Protein AF-A0A8T2VTR7-F1 (afdb_monomer_lite)

Sequence (734 aa):
MATMGLGAGTMLPSSNFMAWLQYLKPTAIRYFVTSINKWEAFITGRTKSAWGSSFFGKTVVTEQASWDTAVQELRQASSSPGQPDIFDWIQTDQTVRWSQFVRTLTRDNPDEQAAQRPQSMICSGNPTQNLPNLQAAGFSILGIWHVTCKNLPLKSLDRNSPEYWKERWELYRWFYLGGRFFAQNNIKDIELYNEPDNDPCLSGKAWLDDMRVRSLALQHAYRDYSLWSSGKSKIAPNLICPPMSAPKFDIGIGGTAYGKLAVLDIHTQFPELATISTYWNSKVFSYHQYNSPGYGMRSAWDKIVPSVKAADNGQTLPVYISEHNTYAASTAETAVGKDVMDSASTAALLGGQVISMVGRAVYTSVHKFSQTFSTSASGVHKNGLVWADLGKYPKAPGLCDVGGSTKSAEAYRLLLKRTPGRKKLAAYTSVPLFRKISNFSTFTTSDSLGYYVYFANAGAGSETMTLAMSKLKNVAARSPVVITAVTSTLQGEVYSIPTISSAKTLKFTVPGNSLLMATVPIGAVATALVPASGDAYVSAGSKSRSAVNEGGTSPTLFVQTSSSNDQSLTRAAFFKFNLPAQISRSKILSAVLRITQESTTVSGGPQILTVLGTNDDTWSETTLNWSDAPGLLPSNTPVTSVSQNFIDYTSAKLVGMMTAGANTKTKTMSLDVGDYLREGGVPSFLLTRMFRFDARGSGAAALQGDVLGGAVALVSREGRSASGRPVLRIIYKK

Radius of gyration: 27.72 Å; chains: 1; bounding box: 72×63×77 Å

Structure (mmCIF, N/CA/C/O backbone):
data_AF-A0A8T2VTR7-F1
#
_entry.id   AF-A0A8T2VTR7-F1
#
loop_
_atom_site.group_PDB
_atom_site.id
_atom_site.type_symbol
_atom_site.label_atom_id
_atom_site.label_alt_id
_atom_site.label_comp_id
_atom_site.label_asym_id
_atom_site.label_entity_id
_atom_site.label_seq_id
_atom_site.pdbx_PDB_ins_code
_atom_site.Cartn_x
_atom_site.Cartn_y
_atom_site.Cartn_z
_atom_site.occupancy
_atom_site.B_iso_or_equiv
_atom_site.auth_seq_id
_atom_site.auth_comp_id
_atom_site.auth_asym_id
_atom_site.auth_atom_id
_atom_site.pdbx_PDB_model_num
ATOM 1 N N . MET A 1 1 ? -8.236 1.481 -14.209 1.00 46.19 1 MET A N 1
ATOM 2 C CA . MET A 1 1 ? -7.994 2.232 -12.954 1.00 46.19 1 MET A CA 1
ATOM 3 C C . MET A 1 1 ? -6.506 2.162 -12.680 1.00 46.19 1 MET A C 1
ATOM 5 O O . MET A 1 1 ? -5.927 1.167 -13.089 1.00 46.19 1 MET A O 1
ATOM 9 N N . ALA A 1 2 ? -5.915 3.182 -12.053 1.00 52.84 2 ALA A N 1
ATOM 10 C CA . ALA A 1 2 ? -4.493 3.176 -11.735 1.00 52.84 2 ALA A CA 1
ATOM 11 C C . ALA A 1 2 ? -4.154 1.974 -10.844 1.00 52.84 2 ALA A C 1
ATOM 13 O O . ALA A 1 2 ? -4.725 1.845 -9.760 1.00 52.84 2 ALA A O 1
ATOM 14 N N . THR A 1 3 ? -3.246 1.114 -11.285 1.00 68.25 3 THR A N 1
ATOM 15 C CA . THR A 1 3 ? -2.583 0.161 -10.401 1.00 68.25 3 THR A CA 1
ATOM 16 C C . THR A 1 3 ? -1.746 0.960 -9.403 1.00 68.25 3 THR A C 1
ATOM 18 O O . THR A 1 3 ? -0.881 1.736 -9.803 1.00 68.25 3 THR A O 1
ATOM 21 N N . MET A 1 4 ? -2.037 0.810 -8.113 1.00 69.00 4 MET A N 1
ATOM 22 C CA . MET A 1 4 ? -1.322 1.473 -7.025 1.00 69.00 4 MET A CA 1
ATOM 23 C C . MET A 1 4 ? -0.194 0.556 -6.554 1.00 69.00 4 MET A C 1
ATOM 25 O O . MET A 1 4 ? -0.443 -0.492 -5.951 1.00 69.00 4 MET A O 1
ATOM 29 N N . GLY A 1 5 ? 1.032 0.928 -6.908 1.00 69.06 5 GLY A N 1
ATOM 30 C CA . GLY A 1 5 ? 2.242 0.184 -6.597 1.00 69.06 5 GLY A CA 1
ATOM 31 C C . GLY A 1 5 ? 2.936 0.647 -5.316 1.00 69.06 5 GLY A C 1
ATOM 32 O O . GLY A 1 5 ? 2.753 1.787 -4.876 1.00 69.06 5 GLY A O 1
ATOM 33 N N . LEU A 1 6 ? 3.767 -0.231 -4.756 1.00 67.44 6 LEU A N 1
ATOM 34 C CA . LEU A 1 6 ? 4.766 0.096 -3.738 1.00 67.44 6 LEU A CA 1
ATOM 35 C C . LEU A 1 6 ? 6.160 -0.322 -4.206 1.00 67.44 6 LEU A C 1
ATOM 37 O O . LEU A 1 6 ? 6.357 -1.451 -4.654 1.00 67.44 6 LEU A O 1
ATOM 41 N N . GLY A 1 7 ? 7.139 0.575 -4.075 1.00 60.06 7 GLY A N 1
ATOM 42 C CA . GLY A 1 7 ? 8.549 0.254 -4.304 1.00 60.06 7 GLY A CA 1
ATOM 43 C C . GLY A 1 7 ? 9.141 -0.488 -3.108 1.00 60.06 7 GLY A C 1
ATOM 44 O O . GLY A 1 7 ? 9.452 0.147 -2.101 1.00 60.06 7 GLY A O 1
ATOM 45 N N . ALA A 1 8 ? 9.303 -1.808 -3.220 1.00 55.69 8 ALA A N 1
ATOM 46 C CA . ALA A 1 8 ? 9.752 -2.684 -2.129 1.00 55.69 8 ALA A CA 1
ATOM 47 C C . ALA A 1 8 ? 11.233 -3.106 -2.214 1.00 55.69 8 ALA A C 1
ATOM 49 O O . ALA A 1 8 ? 11.719 -3.812 -1.334 1.00 55.69 8 ALA A O 1
ATOM 50 N N . GLY A 1 9 ? 11.973 -2.696 -3.251 1.00 58.72 9 GLY A N 1
ATOM 51 C CA . GLY A 1 9 ? 13.346 -3.177 -3.455 1.00 58.72 9 GLY A CA 1
ATOM 52 C C . GLY A 1 9 ? 13.418 -4.711 -3.523 1.00 58.72 9 GLY A C 1
ATOM 53 O O . GLY A 1 9 ? 12.455 -5.359 -3.929 1.00 58.72 9 GLY A O 1
ATOM 54 N N . THR A 1 10 ? 14.550 -5.283 -3.107 1.00 50.22 10 THR A N 1
ATOM 55 C CA . THR A 1 10 ? 14.794 -6.736 -3.040 1.00 50.22 10 THR A CA 1
ATOM 56 C C . THR A 1 10 ? 14.329 -7.375 -1.719 1.00 50.22 10 THR A C 1
ATOM 58 O O . THR A 1 10 ? 14.842 -8.430 -1.375 1.00 50.22 10 THR A O 1
ATOM 61 N N . MET A 1 11 ? 13.426 -6.763 -0.939 1.00 54.28 11 MET A N 1
ATOM 62 C CA . MET A 1 11 ? 13.149 -7.197 0.445 1.00 54.28 11 MET A CA 1
ATOM 63 C C . MET A 1 11 ? 12.708 -8.673 0.572 1.00 54.28 11 MET A C 1
ATOM 65 O O . MET A 1 11 ? 11.848 -9.142 -0.178 1.00 54.28 11 MET A O 1
ATOM 69 N N . LEU A 1 12 ? 13.308 -9.400 1.528 1.00 57.34 12 LEU A N 1
ATOM 70 C CA . LEU A 1 12 ? 12.866 -10.719 1.990 1.00 57.34 12 LEU A CA 1
ATOM 71 C C . LEU A 1 12 ? 11.453 -10.593 2.580 1.00 57.34 12 LEU A C 1
ATOM 73 O O . LEU A 1 12 ? 11.267 -9.832 3.531 1.00 57.34 12 LEU A O 1
ATOM 77 N N . PRO A 1 13 ? 10.458 -11.340 2.084 1.00 54.88 13 PRO A N 1
ATOM 78 C CA . PRO A 1 13 ? 9.198 -11.525 2.761 1.00 54.88 13 PRO A CA 1
ATOM 79 C C . PRO A 1 13 ? 9.463 -12.406 3.982 1.00 54.88 13 PRO A C 1
ATOM 81 O O . PRO A 1 13 ? 9.221 -13.611 3.956 1.00 54.88 13 PRO A O 1
ATOM 84 N N . SER A 1 14 ? 9.956 -11.815 5.074 1.00 62.38 14 SER A N 1
ATOM 85 C CA . SER A 1 14 ? 9.641 -12.390 6.377 1.00 62.38 14 SER A CA 1
ATOM 86 C C . SER A 1 14 ? 8.111 -12.426 6.510 1.00 62.38 14 SER A C 1
ATOM 88 O O . SER A 1 14 ? 7.390 -11.660 5.854 1.00 62.38 14 SER A O 1
ATOM 90 N N . SER A 1 15 ? 7.588 -13.333 7.335 1.00 58.69 15 SER A N 1
ATOM 91 C CA . SER A 1 15 ? 6.144 -13.421 7.601 1.00 58.69 15 SER A CA 1
ATOM 92 C C . SER A 1 15 ? 5.554 -12.058 8.000 1.00 58.69 15 SER A C 1
ATOM 94 O O . SER A 1 15 ? 4.452 -11.709 7.576 1.00 58.69 15 SER A O 1
ATOM 96 N N . ASN A 1 16 ? 6.334 -11.245 8.718 1.00 82.25 16 ASN A N 1
ATOM 97 C CA . ASN A 1 16 ? 5.984 -9.883 9.097 1.00 82.25 16 ASN A CA 1
ATOM 98 C C . ASN A 1 16 ? 5.872 -8.936 7.880 1.00 82.25 16 ASN A C 1
ATOM 100 O O . ASN A 1 16 ? 4.855 -8.266 7.711 1.00 82.25 16 ASN A O 1
ATOM 104 N N . PHE A 1 17 ? 6.852 -8.913 6.969 1.00 80.62 17 PHE A N 1
ATOM 105 C CA . PHE A 1 17 ? 6.807 -8.045 5.780 1.00 80.62 17 PHE A CA 1
ATOM 106 C C . PHE A 1 17 ? 5.543 -8.269 4.930 1.00 80.62 17 PHE A C 1
ATOM 108 O O . PHE A 1 17 ? 4.875 -7.314 4.520 1.00 80.62 17 PHE A O 1
ATOM 115 N N . MET A 1 18 ? 5.168 -9.535 4.714 1.00 84.00 18 MET A N 1
ATOM 116 C CA . MET A 1 18 ? 3.934 -9.879 4.001 1.00 84.00 18 MET A CA 1
ATOM 117 C C . MET A 1 18 ? 2.683 -9.404 4.738 1.00 84.00 18 MET A C 1
ATOM 119 O O . MET A 1 18 ? 1.767 -8.890 4.093 1.00 84.00 18 MET A O 1
ATOM 123 N N . ALA A 1 19 ? 2.650 -9.515 6.068 1.00 88.56 19 ALA A N 1
ATOM 124 C CA . ALA A 1 19 ? 1.544 -9.003 6.867 1.00 88.56 19 ALA A CA 1
ATOM 125 C C . ALA A 1 19 ? 1.371 -7.483 6.694 1.00 88.56 19 ALA A C 1
ATOM 127 O O . ALA A 1 19 ? 0.244 -7.000 6.566 1.00 88.56 19 ALA A O 1
ATOM 128 N N . TRP A 1 20 ? 2.466 -6.723 6.590 1.00 89.31 20 TRP A N 1
ATOM 129 C CA . TRP A 1 20 ? 2.405 -5.284 6.313 1.00 89.31 20 TRP A CA 1
ATOM 130 C C . TRP A 1 20 ? 1.956 -4.948 4.896 1.00 89.31 20 TRP A C 1
ATOM 132 O O . TRP A 1 20 ? 1.177 -4.011 4.716 1.00 89.31 20 TRP A O 1
ATOM 142 N N . LEU A 1 21 ? 2.383 -5.711 3.887 1.00 87.94 21 LEU A N 1
ATOM 143 C CA . LEU A 1 21 ? 1.845 -5.551 2.535 1.00 87.94 21 LEU A CA 1
ATOM 144 C C . LEU A 1 21 ? 0.336 -5.816 2.511 1.00 87.94 21 LEU A C 1
ATOM 146 O O . LEU A 1 21 ? -0.423 -5.001 1.991 1.00 87.94 21 LEU A O 1
ATOM 150 N N . GLN A 1 22 ? -0.119 -6.903 3.132 1.00 88.56 22 GLN A N 1
ATOM 151 C CA . GLN A 1 22 ? -1.545 -7.222 3.248 1.00 88.56 22 GLN A CA 1
ATOM 152 C C . GLN A 1 22 ? -2.323 -6.160 4.035 1.00 88.56 22 GLN A C 1
ATOM 154 O O . GLN A 1 22 ? -3.487 -5.904 3.733 1.00 88.56 22 GLN A O 1
ATOM 159 N N . TYR A 1 23 ? -1.687 -5.510 5.009 1.00 91.69 23 TYR A N 1
ATOM 160 C CA . TYR A 1 23 ? -2.277 -4.412 5.767 1.00 91.69 23 TYR A CA 1
ATOM 161 C C . TYR A 1 23 ? -2.422 -3.125 4.942 1.00 91.69 23 TYR A C 1
ATOM 163 O O . TYR A 1 23 ? -3.487 -2.503 4.960 1.00 91.69 23 TYR A O 1
ATOM 171 N N . LEU A 1 24 ? -1.389 -2.731 4.186 1.00 89.75 24 LEU A N 1
ATOM 172 C CA . LEU A 1 24 ? -1.438 -1.543 3.321 1.00 89.75 24 LEU A CA 1
ATOM 173 C C . LEU A 1 24 ? -2.295 -1.753 2.064 1.00 89.75 24 LEU A C 1
ATOM 175 O O . LEU A 1 24 ? -2.817 -0.778 1.522 1.00 89.75 24 LEU A O 1
ATOM 179 N N . LYS A 1 25 ? -2.458 -3.009 1.625 1.00 87.81 25 LYS A N 1
ATOM 180 C CA . LYS A 1 25 ? -3.247 -3.438 0.458 1.00 87.81 25 LYS A CA 1
ATOM 181 C C . LYS A 1 25 ? -2.838 -2.777 -0.875 1.00 87.81 25 LYS A C 1
ATOM 183 O O . LYS A 1 25 ? -3.732 -2.350 -1.613 1.00 87.81 25 LYS A O 1
ATOM 188 N N . PRO A 1 26 ? -1.537 -2.676 -1.233 1.00 87.19 26 PRO A N 1
ATOM 189 C CA . PRO A 1 26 ? -1.165 -2.262 -2.583 1.00 87.19 26 PRO A CA 1
ATOM 190 C C . PRO A 1 26 ? -1.710 -3.257 -3.608 1.00 87.19 26 PRO A C 1
ATOM 192 O O . PRO A 1 26 ? -1.893 -4.433 -3.313 1.00 87.19 26 PRO A O 1
ATOM 195 N N . THR A 1 27 ? -1.959 -2.805 -4.832 1.00 85.56 27 THR A N 1
ATOM 196 C CA . THR A 1 27 ? -2.361 -3.715 -5.919 1.00 85.56 27 THR A CA 1
ATOM 197 C C . THR A 1 27 ? -1.158 -4.243 -6.692 1.00 85.56 27 THR A C 1
ATOM 199 O O . THR A 1 27 ? -1.253 -5.280 -7.342 1.00 85.56 27 THR A O 1
ATOM 202 N N . ALA A 1 28 ? -0.024 -3.539 -6.615 1.00 87.50 28 ALA A N 1
ATOM 203 C CA . ALA A 1 28 ? 1.212 -3.958 -7.249 1.00 87.50 28 ALA A CA 1
ATOM 204 C C . ALA A 1 28 ? 2.447 -3.728 -6.389 1.00 87.50 28 ALA A C 1
ATOM 206 O O . ALA A 1 28 ? 2.475 -2.849 -5.528 1.00 87.50 28 ALA A O 1
ATOM 207 N N . ILE A 1 29 ? 3.498 -4.474 -6.702 1.00 87.06 29 ILE A N 1
ATOM 208 C CA . ILE A 1 29 ? 4.832 -4.277 -6.153 1.00 87.06 29 ILE A CA 1
ATOM 209 C C . ILE A 1 29 ? 5.773 -3.936 -7.298 1.00 87.06 29 ILE A C 1
ATOM 211 O O . ILE A 1 29 ? 5.884 -4.677 -8.275 1.00 87.06 29 ILE A O 1
ATOM 215 N N . ARG A 1 30 ? 6.464 -2.806 -7.164 1.00 87.06 30 ARG A N 1
ATOM 216 C CA . ARG A 1 30 ? 7.586 -2.446 -8.020 1.00 87.06 30 ARG A CA 1
ATOM 217 C C . ARG A 1 30 ? 8.844 -3.096 -7.435 1.00 87.06 30 ARG A C 1
ATOM 219 O O . ARG A 1 30 ? 9.328 -2.680 -6.379 1.00 87.06 30 ARG A O 1
ATOM 226 N N . TYR A 1 31 ? 9.304 -4.157 -8.095 1.00 82.31 31 TYR A N 1
ATOM 227 C CA . TYR A 1 31 ? 10.275 -5.118 -7.577 1.00 82.31 31 TYR A CA 1
ATOM 228 C C . TYR A 1 31 ? 11.582 -5.055 -8.372 1.00 82.31 31 TYR A C 1
ATOM 230 O O . TYR A 1 31 ? 11.619 -5.361 -9.566 1.00 82.31 31 TYR A O 1
ATOM 238 N N . PHE A 1 32 ? 12.666 -4.673 -7.696 1.00 75.50 32 PHE A N 1
ATOM 239 C CA . PHE A 1 32 ? 14.007 -4.745 -8.268 1.00 75.50 32 PHE A CA 1
ATOM 240 C C . PHE A 1 32 ? 14.489 -6.184 -8.168 1.00 75.50 32 PHE A C 1
ATOM 242 O O . PHE A 1 32 ? 14.637 -6.701 -7.066 1.00 75.50 32 PHE A O 1
ATOM 249 N N . VAL A 1 33 ? 14.763 -6.827 -9.303 1.00 66.75 33 VAL A N 1
ATOM 250 C CA . VAL A 1 33 ? 15.367 -8.170 -9.283 1.00 66.75 33 VAL A CA 1
ATOM 251 C C . VAL A 1 33 ? 16.874 -8.093 -9.009 1.00 66.75 33 VAL A C 1
ATOM 253 O O . VAL A 1 33 ? 17.496 -9.090 -8.656 1.00 66.75 33 VAL A O 1
ATOM 256 N N . THR A 1 34 ? 17.480 -6.907 -9.128 1.00 58.62 34 THR A N 1
ATOM 257 C CA . THR A 1 34 ? 18.932 -6.725 -9.052 1.00 58.62 34 THR A CA 1
ATOM 258 C C . THR A 1 34 ? 19.352 -5.609 -8.089 1.00 58.62 34 THR A C 1
ATOM 260 O O . THR A 1 34 ? 18.798 -4.512 -8.096 1.00 58.62 34 THR A O 1
ATOM 263 N N . SER A 1 35 ? 20.398 -5.866 -7.291 1.00 48.28 35 SER A N 1
ATOM 264 C CA . SER A 1 35 ? 21.185 -4.833 -6.603 1.00 48.28 35 SER A CA 1
ATOM 265 C C . SER A 1 35 ? 22.425 -4.476 -7.434 1.00 48.28 35 SER A C 1
ATOM 267 O O . SER A 1 35 ? 23.281 -5.337 -7.637 1.00 48.28 35 SER A O 1
ATOM 269 N N . ILE A 1 36 ? 22.546 -3.222 -7.878 1.00 46.72 36 ILE A N 1
ATOM 270 C CA . ILE A 1 36 ? 23.548 -2.705 -8.844 1.00 46.72 36 ILE A CA 1
ATOM 271 C C . ILE A 1 36 ? 25.009 -3.110 -8.534 1.00 46.72 36 ILE A C 1
ATOM 273 O O . ILE A 1 36 ? 25.779 -3.341 -9.463 1.00 46.72 36 ILE A O 1
ATOM 277 N N . ASN A 1 37 ? 25.387 -3.253 -7.258 1.00 45.81 37 ASN A N 1
ATOM 278 C CA . ASN A 1 37 ? 26.794 -3.372 -6.840 1.00 45.81 37 ASN A CA 1
ATOM 279 C C . ASN A 1 37 ? 27.361 -4.803 -6.852 1.00 45.81 37 ASN A C 1
ATOM 281 O O . ASN A 1 37 ? 28.562 -4.979 -7.022 1.00 45.81 37 ASN A O 1
ATOM 285 N N . LYS A 1 38 ? 26.529 -5.841 -6.679 1.00 50.66 38 LYS A N 1
ATOM 286 C CA . LYS A 1 38 ? 27.006 -7.242 -6.683 1.00 50.66 38 LYS A CA 1
ATOM 287 C C . LYS A 1 38 ? 27.269 -7.770 -8.103 1.00 50.66 38 LYS A C 1
ATOM 289 O O . LYS A 1 38 ? 27.977 -8.756 -8.286 1.00 50.66 38 LYS A O 1
ATOM 294 N N . TRP A 1 39 ? 26.721 -7.088 -9.108 1.00 50.97 39 TRP A N 1
ATOM 295 C CA . TRP A 1 39 ? 26.854 -7.448 -10.520 1.00 50.97 39 TRP A CA 1
ATOM 296 C C . TRP A 1 39 ? 28.166 -6.999 -11.142 1.00 50.97 39 TRP A C 1
ATOM 298 O O . TRP A 1 39 ? 28.666 -7.689 -12.026 1.00 50.97 39 TRP A O 1
ATOM 308 N N . GLU A 1 40 ? 28.745 -5.898 -10.655 1.00 46.56 40 GLU A N 1
ATOM 309 C CA . GLU A 1 40 ? 30.057 -5.431 -11.098 1.00 46.56 40 GLU A CA 1
ATOM 310 C C . GLU A 1 40 ? 31.086 -6.551 -10.910 1.00 46.56 40 GLU A C 1
ATOM 312 O O . GLU A 1 40 ? 31.777 -6.883 -11.859 1.00 46.56 40 GLU A O 1
ATOM 317 N N . ALA A 1 41 ? 31.084 -7.262 -9.778 1.00 49.25 41 ALA A N 1
ATOM 318 C CA . ALA A 1 41 ? 31.968 -8.407 -9.530 1.00 49.25 41 ALA A CA 1
ATOM 319 C C . ALA A 1 41 ? 31.709 -9.628 -10.442 1.00 49.25 41 ALA A C 1
ATOM 321 O O . ALA A 1 41 ? 32.650 -10.330 -10.802 1.00 49.25 41 ALA A O 1
ATOM 322 N N . PHE A 1 42 ? 30.462 -9.890 -10.853 1.00 53.47 42 PHE A N 1
ATOM 323 C CA . PHE A 1 42 ? 30.145 -10.996 -11.771 1.00 53.47 42 PHE A CA 1
ATOM 324 C C . PHE A 1 42 ? 30.550 -10.679 -13.218 1.00 53.47 42 PHE A C 1
ATOM 326 O O . PHE A 1 42 ? 31.139 -11.519 -13.899 1.00 53.47 42 PHE A O 1
ATOM 333 N N . ILE A 1 43 ? 30.265 -9.457 -13.677 1.00 50.44 43 ILE A N 1
ATOM 334 C CA . ILE A 1 43 ? 30.615 -8.982 -15.022 1.00 50.44 43 ILE A CA 1
ATOM 335 C C . ILE A 1 43 ? 32.136 -8.780 -15.135 1.00 50.44 43 ILE A C 1
ATOM 337 O O . ILE A 1 43 ? 32.733 -9.208 -16.117 1.00 50.44 43 ILE A O 1
ATOM 341 N N . THR A 1 44 ? 32.781 -8.199 -14.117 1.00 45.88 44 THR A N 1
ATOM 342 C CA . THR A 1 44 ? 34.241 -7.965 -14.086 1.00 45.88 44 THR A CA 1
ATOM 343 C C . THR A 1 44 ? 35.057 -9.205 -13.717 1.00 45.88 44 THR A C 1
ATOM 345 O O . THR A 1 44 ? 36.228 -9.286 -14.080 1.00 45.88 44 THR A O 1
ATOM 348 N N . GLY A 1 45 ? 34.456 -10.178 -13.019 1.00 47.53 45 GLY A N 1
ATOM 349 C CA . GLY A 1 45 ? 35.079 -11.448 -12.636 1.00 47.53 45 GLY A CA 1
ATOM 350 C C . GLY A 1 45 ? 35.127 -12.485 -13.759 1.00 47.53 45 GLY A C 1
ATOM 351 O O . GLY A 1 45 ? 35.853 -13.474 -13.646 1.00 47.53 45 GLY A O 1
ATOM 352 N N . ARG A 1 46 ? 34.410 -12.261 -14.871 1.00 50.97 46 ARG A N 1
ATOM 353 C CA . ARG A 1 46 ? 34.773 -12.894 -16.142 1.00 50.97 46 ARG A CA 1
ATOM 354 C C . ARG A 1 46 ? 36.076 -12.257 -16.600 1.00 50.97 46 ARG A C 1
ATOM 356 O O . ARG A 1 46 ? 36.164 -11.041 -16.750 1.00 50.97 46 ARG A O 1
ATOM 363 N N . THR A 1 47 ? 37.100 -13.069 -16.836 1.00 46.12 47 THR A N 1
ATOM 364 C CA . THR A 1 47 ? 38.313 -12.584 -17.491 1.00 46.12 47 THR A CA 1
ATOM 365 C C . THR A 1 47 ? 37.901 -11.883 -18.786 1.00 46.12 47 THR A C 1
ATOM 367 O O . THR A 1 47 ? 37.077 -12.405 -19.541 1.00 46.12 47 THR A O 1
ATOM 370 N N . LYS A 1 48 ? 38.462 -10.699 -19.063 1.00 53.47 48 LYS A N 1
ATOM 371 C CA . LYS A 1 48 ? 38.193 -9.924 -20.294 1.00 53.47 48 LYS A CA 1
ATOM 372 C C . LYS A 1 48 ? 38.290 -10.768 -21.582 1.00 53.47 48 LYS A C 1
ATOM 374 O O . LYS A 1 48 ? 37.718 -10.386 -22.593 1.00 53.47 48 LYS A O 1
ATOM 379 N N . SER A 1 49 ? 38.966 -11.920 -21.533 1.00 51.75 49 SER A N 1
ATOM 380 C CA . SER A 1 49 ? 39.093 -12.907 -22.609 1.00 51.75 49 SER A CA 1
ATOM 381 C C . SER A 1 49 ? 37.798 -13.618 -23.038 1.00 51.75 49 SER A C 1
ATOM 383 O O . SER A 1 49 ? 37.778 -14.153 -24.138 1.00 51.75 49 SER A O 1
ATOM 385 N N . ALA A 1 50 ? 36.729 -13.638 -22.229 1.00 60.84 50 ALA A N 1
ATOM 386 C CA . ALA A 1 50 ? 35.444 -14.267 -22.587 1.00 60.84 50 ALA A CA 1
ATOM 387 C C . ALA A 1 50 ? 34.355 -13.260 -23.017 1.00 60.84 50 ALA A C 1
ATOM 389 O O . ALA A 1 50 ? 33.214 -13.646 -23.294 1.00 60.84 50 ALA A O 1
ATOM 390 N N . TRP A 1 51 ? 34.677 -11.961 -23.031 1.00 74.81 51 TRP A N 1
ATOM 391 C CA . TRP A 1 51 ? 33.760 -10.916 -23.485 1.00 74.81 51 TRP A CA 1
ATOM 392 C C . TRP A 1 51 ? 33.535 -11.063 -24.984 1.00 74.81 51 TRP A C 1
ATOM 394 O O . TRP A 1 51 ? 34.486 -11.121 -25.762 1.00 74.81 51 TRP A O 1
ATOM 404 N N . GLY A 1 52 ? 32.269 -11.101 -25.395 1.00 73.88 52 GLY A N 1
ATOM 405 C CA . GLY A 1 52 ? 31.947 -11.201 -26.812 1.00 73.88 52 GLY A CA 1
ATOM 406 C C . GLY A 1 52 ? 31.982 -12.633 -27.318 1.00 73.88 52 GLY A C 1
ATOM 407 O O . GLY A 1 52 ? 31.660 -12.860 -28.470 1.00 73.88 52 GLY A O 1
ATOM 408 N N . SER A 1 53 ? 32.297 -13.620 -26.483 1.00 80.75 53 SER A N 1
ATOM 409 C CA . SER A 1 53 ? 32.072 -15.015 -26.839 1.00 80.75 53 SER A CA 1
ATOM 410 C C . SER A 1 53 ? 30.602 -15.373 -26.623 1.00 80.75 53 SER A C 1
ATOM 412 O O . SER A 1 53 ? 29.987 -15.002 -25.612 1.00 80.75 53 SER A O 1
ATOM 414 N N . SER A 1 54 ? 30.036 -16.093 -27.586 1.00 77.50 54 SER A N 1
ATOM 415 C CA . SER A 1 54 ? 28.728 -16.749 -27.511 1.00 77.50 54 SER A CA 1
ATOM 416 C C . SER A 1 54 ? 28.582 -17.599 -26.253 1.00 77.50 54 SER A C 1
ATOM 418 O O . SER A 1 54 ? 29.544 -17.893 -25.541 1.00 77.50 54 SER A O 1
ATOM 420 N N . PHE A 1 55 ? 27.348 -18.001 -25.974 1.00 67.69 55 PHE A N 1
ATOM 421 C CA . PHE A 1 55 ? 27.002 -18.669 -24.729 1.00 67.69 55 PHE A CA 1
ATOM 422 C C . PHE A 1 55 ? 27.784 -19.977 -24.505 1.00 67.69 55 PHE A C 1
ATOM 424 O O . PHE A 1 55 ? 28.191 -20.253 -23.381 1.00 67.69 55 PHE A O 1
ATOM 431 N N . PHE A 1 56 ? 28.084 -20.713 -25.579 1.00 68.94 56 PHE A N 1
ATOM 432 C CA . PHE A 1 56 ? 28.883 -21.944 -25.544 1.00 68.94 56 PHE A CA 1
ATOM 433 C C . PHE A 1 56 ? 30.366 -21.735 -25.880 1.00 68.94 56 PHE A C 1
ATOM 435 O O . PHE A 1 56 ? 31.087 -22.707 -26.092 1.00 68.94 56 PHE A O 1
ATOM 442 N N . GLY A 1 57 ? 30.820 -20.483 -25.997 1.00 70.75 57 GLY A N 1
ATOM 443 C CA . GLY A 1 57 ? 32.198 -20.149 -26.365 1.00 70.75 57 GLY A CA 1
ATOM 444 C C . GLY A 1 57 ? 32.592 -20.516 -27.802 1.00 70.75 57 GLY A C 1
ATOM 445 O O . GLY A 1 57 ? 33.767 -20.416 -28.135 1.00 70.75 57 GLY A O 1
ATOM 446 N N . LYS A 1 58 ? 31.637 -20.935 -28.646 1.00 73.88 58 LYS A N 1
ATOM 447 C CA . LYS A 1 58 ? 31.880 -21.428 -30.015 1.00 73.88 58 LYS A CA 1
ATOM 448 C C . LYS A 1 58 ? 32.081 -20.302 -31.025 1.00 73.88 58 LYS A C 1
ATOM 450 O O . LYS A 1 58 ? 32.942 -20.386 -31.891 1.00 73.88 58 LYS A O 1
ATOM 455 N N . THR A 1 59 ? 31.298 -19.243 -30.878 1.00 80.25 59 THR A N 1
ATOM 456 C CA . THR A 1 59 ? 31.312 -18.058 -31.738 1.00 80.25 59 THR A CA 1
ATOM 457 C C . THR A 1 59 ? 31.914 -16.868 -30.992 1.00 80.25 59 THR A C 1
ATOM 459 O O . THR A 1 59 ? 31.524 -16.609 -29.851 1.00 80.25 59 THR A O 1
ATOM 462 N N . VAL A 1 60 ? 32.837 -16.133 -31.620 1.00 86.56 60 VAL A N 1
ATOM 463 C CA . VAL A 1 60 ? 33.308 -14.818 -31.153 1.00 86.56 60 VAL A CA 1
ATOM 464 C C . VAL A 1 60 ? 32.526 -13.749 -31.907 1.00 86.56 60 VAL A C 1
ATOM 466 O O . VAL A 1 60 ? 32.514 -13.730 -33.132 1.00 86.56 60 VAL A O 1
ATOM 469 N N . VAL A 1 61 ? 31.853 -12.876 -31.173 1.00 89.00 61 VAL A N 1
ATOM 470 C CA . VAL A 1 61 ? 30.961 -11.853 -31.705 1.00 89.00 61 VAL A CA 1
ATOM 471 C C . VAL A 1 61 ? 31.765 -10.606 -32.053 1.00 89.00 61 VAL A C 1
ATOM 473 O O . VAL A 1 61 ? 32.107 -9.822 -31.174 1.00 89.00 61 VAL A O 1
ATOM 476 N N . THR A 1 62 ? 32.080 -10.416 -33.329 1.00 92.44 62 THR A N 1
ATOM 477 C CA . THR A 1 62 ? 32.829 -9.251 -33.846 1.00 92.44 62 THR A CA 1
ATOM 478 C C . THR A 1 62 ? 32.075 -8.483 -34.924 1.00 92.44 62 THR A C 1
ATOM 480 O O . THR A 1 62 ? 32.474 -7.392 -35.309 1.00 92.44 62 THR A O 1
ATOM 483 N N . GLU A 1 63 ? 30.985 -9.041 -35.421 1.00 92.44 63 GLU A N 1
ATOM 484 C CA . GLU A 1 63 ? 30.180 -8.479 -36.499 1.00 92.44 63 GLU A CA 1
ATOM 485 C C . GLU A 1 63 ? 28.748 -9.007 -36.423 1.00 92.44 63 GLU A C 1
ATOM 487 O O . GLU A 1 63 ? 28.442 -9.914 -35.641 1.00 92.44 63 GLU A O 1
ATOM 492 N N . GLN A 1 64 ? 27.871 -8.472 -37.263 1.00 91.38 64 GLN A N 1
ATOM 493 C CA . GLN A 1 64 ? 26.453 -8.812 -37.273 1.00 91.38 64 GLN A CA 1
ATOM 494 C C . GLN A 1 64 ? 26.182 -10.309 -37.442 1.00 91.38 64 GLN A C 1
ATOM 496 O O . GLN A 1 64 ? 25.492 -10.898 -36.616 1.00 91.38 64 GLN A O 1
ATOM 501 N N . ALA A 1 65 ? 26.805 -10.950 -38.435 1.00 91.25 65 ALA A N 1
ATOM 502 C CA . ALA A 1 65 ? 26.611 -12.376 -38.707 1.00 91.25 65 ALA A CA 1
ATOM 503 C C . ALA A 1 65 ? 26.972 -13.258 -37.494 1.00 91.25 65 ALA A C 1
ATOM 505 O O . ALA A 1 65 ? 26.246 -14.189 -37.130 1.00 91.25 65 ALA A O 1
ATOM 506 N N . SER A 1 66 ? 28.076 -12.931 -36.815 1.00 92.19 66 SER A N 1
ATOM 507 C CA . SER A 1 66 ? 28.491 -13.619 -35.587 1.00 92.19 66 SER A CA 1
ATOM 508 C C . SER A 1 66 ? 27.563 -13.333 -34.396 1.00 92.19 66 SER A C 1
ATOM 510 O O . SER A 1 66 ? 27.333 -14.217 -33.569 1.00 92.19 66 SER A O 1
ATOM 512 N N . TRP A 1 67 ? 26.978 -12.132 -34.319 1.00 91.69 67 TRP A N 1
ATOM 513 C CA . TRP A 1 67 ? 25.976 -11.783 -33.311 1.00 91.69 67 TRP A CA 1
ATOM 514 C C . TRP A 1 67 ? 24.676 -12.566 -33.531 1.00 91.69 67 TRP A C 1
ATOM 516 O O . TRP A 1 67 ? 24.176 -13.177 -32.587 1.00 91.69 67 TRP A O 1
ATOM 526 N N . ASP A 1 68 ? 24.177 -12.636 -34.768 1.00 89.81 68 ASP A N 1
ATOM 527 C CA . ASP A 1 68 ? 22.981 -13.409 -35.123 1.00 89.81 68 ASP A CA 1
ATOM 528 C C . ASP A 1 68 ? 23.160 -14.894 -34.803 1.00 89.81 68 ASP A C 1
ATOM 530 O O . ASP A 1 68 ? 22.270 -15.521 -34.223 1.00 89.81 68 ASP A O 1
ATOM 534 N N . THR A 1 69 ? 24.339 -15.441 -35.110 1.00 89.19 69 THR A N 1
ATOM 535 C CA . THR A 1 69 ? 24.706 -16.821 -34.767 1.00 89.19 69 THR A CA 1
ATOM 536 C C . THR A 1 69 ? 24.655 -17.034 -33.252 1.00 89.19 69 THR A C 1
ATOM 538 O O . THR A 1 69 ? 23.964 -17.935 -32.780 1.00 89.19 69 THR A O 1
ATOM 541 N N . ALA A 1 70 ? 25.287 -16.157 -32.465 1.00 88.38 70 ALA A N 1
ATOM 542 C CA . ALA A 1 70 ? 25.268 -16.245 -31.003 1.00 88.38 70 ALA A CA 1
ATOM 543 C C . ALA A 1 70 ? 23.848 -16.110 -30.411 1.00 88.38 70 ALA A C 1
ATOM 545 O O . ALA A 1 70 ? 23.497 -16.803 -29.451 1.00 88.38 70 ALA A O 1
ATOM 546 N N . VAL A 1 71 ? 23.003 -15.250 -30.992 1.00 89.56 71 VAL A N 1
ATOM 547 C CA . VAL A 1 71 ? 21.588 -15.106 -30.619 1.00 89.56 71 VAL A CA 1
ATOM 548 C C . VAL A 1 71 ? 20.810 -16.386 -30.911 1.00 89.56 71 VAL A C 1
ATOM 550 O O . VAL A 1 71 ? 20.048 -16.840 -30.056 1.00 89.56 71 VAL A O 1
ATOM 553 N N . GLN A 1 72 ? 20.982 -16.978 -32.093 1.00 88.06 72 GLN A N 1
ATOM 554 C CA . GLN A 1 72 ? 20.317 -18.228 -32.459 1.00 88.06 72 GLN A CA 1
ATOM 555 C C . GLN A 1 72 ? 20.757 -19.383 -31.559 1.00 88.06 72 GLN A C 1
ATOM 557 O O . GLN A 1 72 ? 19.891 -20.096 -31.054 1.00 88.06 72 GLN A O 1
ATOM 562 N N . GLU A 1 73 ? 22.059 -19.513 -31.288 1.00 85.25 73 GLU A N 1
ATOM 563 C CA . GLU A 1 73 ? 22.609 -20.506 -30.357 1.00 85.25 73 GLU A CA 1
ATOM 564 C C . GLU A 1 73 ? 21.935 -20.418 -28.977 1.00 85.25 73 GLU A C 1
ATOM 566 O O . GLU A 1 73 ? 21.435 -21.420 -28.460 1.00 85.25 73 GLU A O 1
ATOM 571 N N . LEU A 1 74 ? 21.858 -19.212 -28.395 1.00 84.56 74 LEU A N 1
ATOM 572 C CA . LEU A 1 74 ? 21.236 -18.991 -27.084 1.00 84.56 74 LEU A CA 1
ATOM 573 C C . LEU A 1 74 ? 19.750 -19.367 -27.077 1.00 84.56 74 LEU A C 1
ATOM 575 O O . LEU A 1 74 ? 19.247 -19.966 -26.125 1.00 84.56 74 LEU A O 1
ATOM 579 N N . ARG A 1 75 ? 19.034 -19.003 -28.142 1.00 87.56 75 ARG A N 1
ATOM 580 C CA . ARG A 1 75 ? 17.594 -19.240 -28.249 1.00 87.56 75 ARG A CA 1
ATOM 581 C C . ARG A 1 75 ? 17.278 -20.719 -28.461 1.00 87.56 75 ARG A C 1
ATOM 583 O O . ARG A 1 75 ? 16.408 -21.237 -27.765 1.00 87.56 75 ARG A O 1
ATOM 590 N N . GLN A 1 76 ? 18.014 -21.412 -29.331 1.00 83.00 76 GLN A N 1
ATOM 591 C CA . GLN A 1 76 ? 17.868 -22.856 -29.570 1.00 83.00 76 GLN A CA 1
ATOM 592 C C . GLN A 1 76 ? 18.143 -23.688 -28.312 1.00 83.00 76 GLN A C 1
ATOM 594 O O . GLN A 1 76 ? 17.394 -24.621 -28.011 1.00 83.00 76 GLN A O 1
ATOM 599 N N . ALA A 1 77 ? 19.169 -23.310 -27.540 1.00 72.00 77 ALA A N 1
ATOM 600 C CA . ALA A 1 77 ? 19.467 -23.938 -26.254 1.00 72.00 77 ALA A CA 1
ATOM 601 C C . ALA A 1 77 ? 18.287 -23.853 -25.274 1.00 72.00 77 ALA A C 1
ATOM 603 O O . ALA A 1 77 ? 18.059 -24.763 -24.489 1.00 72.00 77 ALA A O 1
ATOM 604 N N . SER A 1 78 ? 17.505 -22.775 -25.343 1.00 66.88 78 SER A N 1
ATOM 605 C CA . SER A 1 78 ? 16.380 -22.540 -24.434 1.00 66.88 78 SER A CA 1
ATOM 606 C C . SER A 1 78 ? 15.030 -23.115 -24.890 1.00 66.88 78 SER A C 1
ATOM 608 O O . SER A 1 78 ? 14.062 -23.048 -24.128 1.00 66.88 78 SER A O 1
ATOM 610 N N . SER A 1 79 ? 14.932 -23.622 -26.125 1.00 66.25 79 SER A N 1
ATOM 611 C CA . SER A 1 79 ? 13.668 -24.048 -26.745 1.00 66.25 79 SER A CA 1
ATOM 612 C C . SER A 1 79 ? 13.580 -25.545 -27.062 1.00 66.25 79 SER A C 1
ATOM 614 O O . SER A 1 79 ? 12.509 -26.004 -27.452 1.00 66.25 79 SER A O 1
ATOM 616 N N . SER A 1 80 ? 14.660 -26.312 -26.894 1.00 65.25 80 SER A N 1
ATOM 617 C CA . SER A 1 80 ? 14.720 -27.723 -27.300 1.00 65.25 80 SER A CA 1
ATOM 618 C C . SER A 1 80 ? 14.200 -28.672 -26.203 1.00 65.25 80 SER A C 1
ATOM 620 O O . SER A 1 80 ? 14.790 -28.721 -25.123 1.00 65.25 80 SER A O 1
ATOM 622 N N . PRO A 1 81 ? 13.131 -29.460 -26.444 1.00 60.59 81 PRO A N 1
ATOM 623 C CA . PRO A 1 81 ? 12.674 -30.486 -25.505 1.00 60.59 81 PRO A CA 1
ATOM 624 C C . PRO A 1 81 ? 13.775 -31.530 -25.251 1.00 60.59 81 PRO A C 1
ATOM 626 O O . PRO A 1 81 ? 14.326 -32.084 -26.198 1.00 60.59 81 PRO A O 1
ATOM 629 N N . GLY A 1 82 ? 14.104 -31.799 -23.984 1.00 58.88 82 GLY A N 1
ATOM 630 C CA . GLY A 1 82 ? 15.120 -32.790 -23.593 1.00 58.88 82 GLY A CA 1
ATOM 631 C C . GLY A 1 82 ? 16.558 -32.266 -23.498 1.00 58.88 82 GLY A C 1
ATOM 632 O O . GLY A 1 82 ? 17.421 -32.983 -22.998 1.00 58.88 82 GLY A O 1
ATOM 633 N N . GLN A 1 83 ? 16.826 -31.022 -23.909 1.00 58.97 83 GLN A N 1
ATOM 634 C CA . GLN A 1 83 ? 18.017 -30.311 -23.437 1.00 58.97 83 GLN A CA 1
ATOM 635 C C . GLN A 1 83 ? 17.750 -29.823 -22.004 1.00 58.97 83 GLN A C 1
ATOM 637 O O . GLN A 1 83 ? 16.598 -29.485 -21.705 1.00 58.97 83 GLN A O 1
ATOM 642 N N . PRO A 1 84 ? 18.765 -29.786 -21.116 1.00 55.06 84 PRO A N 1
ATOM 643 C CA . PRO A 1 84 ? 18.618 -29.105 -19.833 1.00 55.06 84 PRO A CA 1
ATOM 644 C C . PRO A 1 84 ? 18.070 -27.703 -20.111 1.00 55.06 84 PRO A C 1
ATOM 646 O O . PRO A 1 84 ? 18.522 -27.077 -21.078 1.00 55.06 84 PRO A O 1
ATOM 649 N N . ASP A 1 85 ? 17.112 -27.205 -19.310 1.00 63.12 85 ASP A N 1
ATOM 650 C CA . ASP A 1 85 ? 16.724 -25.790 -19.404 1.00 63.12 85 ASP A CA 1
ATOM 651 C C . ASP A 1 85 ? 18.025 -24.979 -19.429 1.00 63.12 85 ASP A C 1
ATOM 653 O O . ASP A 1 85 ? 19.007 -25.366 -18.789 1.00 63.12 85 ASP A O 1
ATOM 657 N N . ILE A 1 86 ? 18.081 -23.868 -20.163 1.00 61.44 86 ILE A N 1
ATOM 658 C CA . ILE A 1 86 ? 19.265 -23.015 -20.112 1.00 61.44 86 ILE A CA 1
ATOM 659 C C . ILE A 1 86 ? 19.627 -22.726 -18.652 1.00 61.44 86 ILE A C 1
ATOM 661 O O . ILE A 1 86 ? 20.801 -22.721 -18.328 1.00 61.44 86 ILE A O 1
ATOM 665 N N . PHE A 1 87 ? 18.643 -22.639 -17.750 1.00 57.84 87 PHE A N 1
ATOM 666 C CA . PHE A 1 87 ? 18.859 -22.567 -16.305 1.00 57.84 87 PHE A CA 1
ATOM 667 C C . PHE A 1 87 ? 19.405 -23.840 -15.640 1.00 57.84 87 PHE A C 1
ATOM 669 O O . PHE A 1 87 ? 20.152 -23.710 -14.673 1.00 57.84 87 PHE A O 1
ATOM 676 N N . ASP A 1 88 ? 19.069 -25.034 -16.121 1.00 53.66 88 ASP A N 1
ATOM 677 C CA . ASP A 1 88 ? 19.607 -26.312 -15.637 1.00 53.66 88 ASP A CA 1
ATOM 678 C C . ASP A 1 88 ? 21.046 -26.520 -16.123 1.00 53.66 88 ASP A C 1
ATOM 680 O O . ASP A 1 88 ? 21.923 -26.839 -15.324 1.00 53.66 88 ASP A O 1
ATOM 684 N N . TRP A 1 89 ? 21.336 -26.252 -17.404 1.00 49.78 89 TRP A N 1
ATOM 685 C CA . TRP A 1 89 ? 22.701 -26.294 -17.948 1.00 49.78 89 TRP A CA 1
ATOM 686 C C . TRP A 1 89 ? 23.613 -25.358 -17.155 1.00 49.78 89 TRP A C 1
ATOM 688 O O . TRP A 1 89 ? 24.654 -25.754 -16.634 1.00 49.78 89 TRP A O 1
ATOM 698 N N . ILE A 1 90 ? 23.126 -24.136 -16.964 1.00 48.12 90 ILE A N 1
ATOM 699 C CA . ILE A 1 90 ? 23.743 -23.100 -16.155 1.00 48.12 90 ILE A CA 1
ATOM 700 C C . ILE A 1 90 ? 23.949 -23.554 -14.683 1.00 48.12 90 ILE A C 1
ATOM 702 O O . ILE A 1 90 ? 24.937 -23.171 -14.061 1.00 48.12 90 ILE A O 1
ATOM 706 N N . GLN A 1 91 ? 23.047 -24.352 -14.097 1.00 42.62 91 GLN A N 1
ATOM 707 C CA . GLN A 1 91 ? 23.201 -24.899 -12.737 1.00 42.62 91 GLN A CA 1
ATOM 708 C C . GLN A 1 91 ? 24.209 -26.057 -12.655 1.00 42.62 91 GLN A C 1
ATOM 710 O O . GLN A 1 91 ? 24.851 -26.224 -11.616 1.00 42.62 91 GLN A O 1
ATOM 715 N N . THR A 1 92 ? 24.334 -26.852 -13.721 1.00 40.28 92 THR A N 1
ATOM 716 C CA . THR A 1 92 ? 25.160 -28.074 -13.767 1.00 40.28 92 THR A CA 1
ATOM 717 C C . THR A 1 92 ? 26.610 -27.851 -14.204 1.00 40.28 92 THR A C 1
ATOM 719 O O . THR A 1 92 ? 27.479 -28.630 -13.811 1.00 40.28 92 THR A O 1
ATOM 722 N N . ASP A 1 93 ? 26.912 -26.788 -14.956 1.00 40.12 93 ASP A N 1
ATOM 723 C CA . ASP A 1 93 ? 28.288 -26.459 -15.338 1.00 40.12 93 ASP A CA 1
ATOM 724 C C . ASP A 1 93 ? 29.048 -25.820 -14.157 1.00 40.12 93 ASP A C 1
ATOM 726 O O . ASP A 1 93 ? 28.826 -24.670 -13.775 1.00 40.12 93 ASP A O 1
ATOM 730 N N . GLN A 1 94 ? 29.977 -26.572 -13.557 1.00 39.84 94 GLN A N 1
ATOM 731 C CA . GLN A 1 94 ? 30.803 -26.103 -12.437 1.00 39.84 94 GLN A CA 1
ATOM 732 C C . GLN A 1 94 ? 31.805 -25.001 -12.830 1.00 39.84 94 GLN A C 1
ATOM 734 O O . GLN A 1 94 ? 32.354 -24.336 -11.947 1.00 39.84 94 GLN A O 1
ATOM 739 N N . THR A 1 95 ? 32.037 -24.775 -14.128 1.00 41.22 95 THR A N 1
ATOM 740 C CA . THR A 1 95 ? 32.967 -23.752 -14.630 1.00 41.22 95 THR A CA 1
ATOM 741 C C . THR A 1 95 ? 32.278 -22.412 -14.906 1.00 41.22 95 THR A C 1
ATOM 743 O O . THR A 1 95 ? 32.876 -21.351 -14.696 1.00 41.22 95 THR A O 1
ATOM 746 N N . VAL A 1 96 ? 30.985 -22.426 -15.252 1.00 44.78 96 VAL A N 1
ATOM 747 C CA . VAL A 1 96 ? 30.152 -21.226 -15.401 1.00 44.78 96 VAL A CA 1
ATOM 748 C C . VAL A 1 96 ? 29.332 -21.020 -14.133 1.00 44.78 96 VAL A C 1
ATOM 750 O O . VAL A 1 96 ? 28.304 -21.628 -13.876 1.00 44.78 96 VAL A O 1
ATOM 753 N N . ARG A 1 97 ? 29.829 -20.095 -13.320 1.00 47.62 97 ARG A N 1
ATOM 754 C CA . ARG A 1 97 ? 29.387 -19.710 -11.978 1.00 47.62 97 ARG A CA 1
ATOM 755 C C . ARG A 1 97 ? 27.950 -19.157 -11.896 1.00 47.62 97 ARG A C 1
ATOM 757 O O . ARG A 1 97 ? 27.744 -18.070 -11.369 1.00 47.62 97 ARG A O 1
ATOM 764 N N . TRP A 1 98 ? 26.918 -19.883 -12.312 1.00 39.03 98 TRP A N 1
ATOM 765 C CA . TRP A 1 98 ? 25.548 -19.553 -11.905 1.00 39.03 98 TRP A CA 1
ATOM 766 C C . TRP A 1 98 ? 25.149 -20.147 -10.582 1.00 39.03 98 TRP A C 1
ATOM 768 O O . TRP A 1 98 ? 24.320 -19.567 -9.904 1.00 39.03 98 TRP A O 1
ATOM 778 N N . SER A 1 99 ? 25.833 -21.184 -10.105 1.00 38.97 99 SER A N 1
ATOM 779 C CA . SER A 1 99 ? 25.865 -21.378 -8.661 1.00 38.97 99 SER A CA 1
ATOM 780 C C . SER A 1 99 ? 26.342 -20.093 -7.971 1.00 38.97 99 SER A C 1
ATOM 782 O O . SER A 1 99 ? 25.854 -19.825 -6.889 1.00 38.97 99 SER A O 1
ATOM 784 N N . GLN A 1 100 ? 27.175 -19.240 -8.597 1.00 44.09 100 GLN A N 1
ATOM 785 C CA . GLN A 1 100 ? 27.424 -17.879 -8.108 1.00 44.09 100 GLN A CA 1
ATOM 786 C C . GLN A 1 100 ? 26.359 -16.861 -8.500 1.00 44.09 100 GLN A C 1
ATOM 788 O O . GLN A 1 100 ? 26.029 -16.090 -7.636 1.00 44.09 100 GLN A O 1
ATOM 793 N N . PHE A 1 101 ? 25.761 -16.848 -9.694 1.00 43.56 101 PHE A N 1
ATOM 794 C CA . PHE A 1 101 ? 24.615 -15.966 -10.005 1.00 43.56 101 PHE A CA 1
ATOM 795 C C . PHE A 1 101 ? 23.431 -16.199 -9.053 1.00 43.56 101 PHE A C 1
ATOM 797 O O . PHE A 1 101 ? 22.905 -15.253 -8.481 1.00 43.56 101 PHE A O 1
ATOM 804 N N . VAL A 1 102 ? 23.050 -17.461 -8.838 1.00 42.56 102 VAL A N 1
ATOM 805 C CA . VAL A 1 102 ? 22.097 -17.911 -7.825 1.00 42.56 102 VAL A CA 1
ATOM 806 C C . VAL A 1 102 ? 22.665 -17.585 -6.457 1.00 42.56 102 VAL A C 1
ATOM 808 O O . VAL A 1 102 ? 21.999 -16.847 -5.774 1.00 42.56 102 VAL A O 1
ATOM 811 N N . ARG A 1 103 ? 23.910 -17.913 -6.064 1.00 43.44 103 ARG A N 1
ATOM 812 C CA . ARG A 1 103 ? 24.455 -17.425 -4.766 1.00 43.44 103 ARG A CA 1
ATOM 813 C C . ARG A 1 103 ? 24.473 -15.888 -4.637 1.00 43.44 103 ARG A C 1
ATOM 815 O O . ARG A 1 103 ? 24.370 -15.399 -3.526 1.00 43.44 103 ARG A O 1
ATOM 822 N N . THR A 1 104 ? 24.563 -15.112 -5.710 1.00 44.47 104 THR A N 1
ATOM 823 C CA . THR A 1 104 ? 24.542 -13.641 -5.716 1.00 44.47 104 THR A CA 1
ATOM 824 C C . THR A 1 104 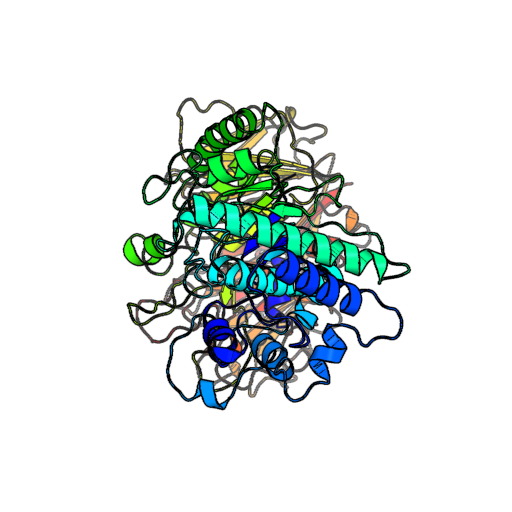? 23.107 -13.120 -5.621 1.00 44.47 104 THR A C 1
ATOM 826 O O . THR A 1 104 ? 22.878 -12.089 -4.991 1.00 44.47 104 THR A O 1
ATOM 829 N N . LEU A 1 105 ? 22.141 -13.853 -6.184 1.00 39.34 105 LEU A N 1
ATOM 830 C CA . LEU A 1 105 ? 20.702 -13.624 -6.037 1.00 39.34 105 LEU A CA 1
ATOM 831 C C . LEU A 1 105 ? 20.096 -14.237 -4.757 1.00 39.34 105 LEU A C 1
ATOM 833 O O . LEU A 1 105 ? 19.026 -13.808 -4.341 1.00 39.34 105 LEU A O 1
ATOM 837 N N . THR A 1 106 ? 20.729 -15.244 -4.150 1.00 37.84 106 THR A N 1
ATOM 838 C CA . THR A 1 106 ? 20.135 -16.138 -3.137 1.00 37.84 106 THR A CA 1
ATOM 839 C C . THR A 1 106 ? 20.998 -16.372 -1.898 1.00 37.84 106 THR A C 1
ATOM 841 O O . THR A 1 106 ? 20.536 -17.087 -1.012 1.00 37.84 106 THR A O 1
ATOM 844 N N . ARG A 1 107 ? 22.233 -15.851 -1.791 1.00 41.16 107 ARG A N 1
ATOM 845 C CA . ARG A 1 107 ? 23.095 -16.080 -0.618 1.00 41.16 107 ARG A CA 1
ATOM 846 C C . ARG A 1 107 ? 23.708 -14.795 -0.047 1.00 41.16 107 ARG A C 1
ATOM 848 O O . ARG A 1 107 ? 24.431 -14.051 -0.708 1.00 41.16 107 ARG A O 1
ATOM 855 N N . ASP A 1 108 ? 23.463 -14.626 1.246 1.00 43.94 108 ASP A N 1
ATOM 856 C CA . ASP A 1 108 ? 24.283 -13.882 2.193 1.00 43.94 108 ASP A CA 1
ATOM 857 C C . ASP A 1 108 ? 25.653 -14.564 2.314 1.00 43.94 108 ASP A C 1
ATOM 859 O O . ASP A 1 108 ? 25.764 -15.659 2.867 1.00 43.94 108 ASP A O 1
ATOM 863 N N . ASN A 1 109 ? 26.702 -13.969 1.746 1.00 39.47 109 ASN A N 1
ATOM 864 C CA . ASN A 1 109 ? 28.070 -14.431 1.961 1.00 39.47 109 ASN A CA 1
ATOM 865 C C . ASN A 1 109 ? 28.521 -14.009 3.378 1.00 39.47 109 ASN A C 1
ATOM 867 O O . ASN A 1 109 ? 28.665 -12.805 3.608 1.00 39.47 109 ASN A O 1
ATOM 871 N N . PRO A 1 110 ? 28.737 -14.942 4.327 1.00 42.75 110 PRO A N 1
ATOM 872 C CA . PRO A 1 110 ? 29.123 -14.596 5.699 1.00 42.75 110 PRO A CA 1
ATOM 873 C C . PRO A 1 110 ? 30.485 -13.892 5.761 1.00 42.75 110 PRO A C 1
ATOM 875 O O . PRO A 1 110 ? 30.688 -13.011 6.593 1.00 42.75 110 PRO A O 1
ATOM 878 N N . ASP A 1 111 ? 31.390 -14.222 4.835 1.00 41.41 111 ASP A N 1
ATOM 879 C CA . ASP A 1 111 ? 32.768 -13.722 4.840 1.00 41.41 111 ASP A CA 1
ATOM 880 C C . ASP A 1 111 ? 32.871 -12.282 4.296 1.00 41.41 111 ASP A C 1
ATOM 882 O O . ASP A 1 111 ? 33.744 -11.518 4.705 1.00 41.41 111 ASP A O 1
ATOM 886 N N . GLU A 1 112 ? 31.931 -11.850 3.442 1.00 43.50 112 GLU A N 1
ATOM 887 C CA . GLU A 1 112 ? 31.819 -10.449 2.988 1.00 43.50 112 GLU A CA 1
ATOM 888 C C . GLU A 1 112 ? 31.030 -9.562 3.964 1.00 43.50 112 GLU A C 1
ATOM 890 O O . GLU A 1 112 ? 31.216 -8.345 3.964 1.00 43.50 112 GLU A O 1
ATOM 895 N N . GLN A 1 113 ? 30.195 -10.135 4.842 1.00 44.97 113 GLN A N 1
ATOM 896 C CA . GLN A 1 113 ? 29.558 -9.377 5.931 1.00 44.97 113 GLN A CA 1
ATOM 897 C C . GLN A 1 113 ? 30.580 -8.883 6.970 1.00 44.97 113 GLN A C 1
ATOM 899 O O . GLN A 1 113 ? 30.353 -7.858 7.615 1.00 44.97 113 GLN A O 1
ATOM 904 N N . ALA A 1 114 ? 31.721 -9.567 7.104 1.00 42.69 114 ALA A N 1
ATOM 905 C CA . ALA A 1 114 ? 32.801 -9.171 8.005 1.00 42.69 114 ALA A CA 1
ATOM 906 C C . ALA A 1 114 ? 33.675 -8.027 7.447 1.00 42.69 114 ALA A C 1
ATOM 908 O O . ALA A 1 114 ? 34.278 -7.276 8.217 1.00 42.69 114 ALA A O 1
ATOM 909 N N . ALA A 1 115 ? 33.722 -7.844 6.122 1.00 41.94 115 ALA A N 1
ATOM 910 C CA . ALA A 1 115 ? 34.645 -6.927 5.452 1.00 41.94 115 ALA A CA 1
ATOM 911 C C . ALA A 1 115 ? 33.933 -5.691 4.859 1.00 41.94 115 ALA A C 1
ATOM 913 O O . ALA A 1 115 ? 33.694 -5.579 3.663 1.00 41.94 115 ALA A O 1
ATOM 914 N N . GLN A 1 116 ? 33.603 -4.737 5.734 1.00 46.12 116 GLN A N 1
ATOM 915 C CA . GLN A 1 116 ? 33.451 -3.293 5.470 1.00 46.12 116 GLN A CA 1
ATOM 916 C C . GLN A 1 116 ? 32.940 -2.824 4.079 1.00 46.12 116 GLN A C 1
ATOM 918 O O . GLN A 1 116 ? 33.741 -2.413 3.245 1.00 46.12 116 GLN A O 1
ATOM 923 N N . ARG A 1 117 ? 31.614 -2.655 3.909 1.00 40.31 117 ARG A N 1
ATOM 924 C CA . ARG A 1 117 ? 30.969 -1.465 3.279 1.00 40.31 117 ARG A CA 1
ATOM 925 C C . ARG A 1 117 ? 29.531 -1.288 3.812 1.00 40.31 117 ARG A C 1
ATOM 927 O O . ARG A 1 117 ? 28.832 -2.284 3.977 1.00 40.31 117 ARG A O 1
ATOM 934 N N . PRO A 1 118 ? 29.034 -0.055 4.046 1.00 41.91 118 PRO A N 1
ATOM 935 C CA . PRO A 1 118 ? 27.658 0.181 4.482 1.00 41.91 118 PRO A CA 1
ATOM 936 C C . PRO A 1 118 ? 26.725 0.117 3.265 1.00 41.91 118 PRO A C 1
ATOM 938 O O . PRO A 1 118 ? 26.427 1.140 2.653 1.00 41.91 118 PRO A O 1
ATOM 941 N N . GLN A 1 119 ? 26.310 -1.080 2.849 1.00 43.75 119 GLN A N 1
ATOM 942 C CA . GLN A 1 119 ? 25.407 -1.221 1.704 1.00 43.75 119 GLN A CA 1
ATOM 943 C C . GLN A 1 119 ? 23.948 -1.321 2.153 1.00 43.75 119 GLN A C 1
ATOM 945 O O . GLN A 1 119 ? 23.547 -2.208 2.896 1.00 43.75 119 GLN A O 1
ATOM 950 N N . SER A 1 120 ? 23.152 -0.388 1.644 1.00 40.97 120 SER A N 1
ATOM 951 C CA . SER A 1 120 ? 21.722 -0.132 1.836 1.00 40.97 120 SER A CA 1
ATOM 952 C C . SER A 1 120 ? 20.761 -1.253 1.392 1.00 40.97 120 SER A C 1
ATOM 954 O O . SER A 1 120 ? 19.588 -0.984 1.150 1.00 40.97 120 SER A O 1
ATOM 956 N N . MET A 1 121 ? 21.224 -2.501 1.262 1.00 45.31 121 MET A N 1
ATOM 957 C CA . MET A 1 121 ? 20.449 -3.621 0.703 1.00 45.31 121 MET A CA 1
ATOM 958 C C . MET A 1 121 ? 20.735 -4.956 1.411 1.00 45.31 121 MET A C 1
ATOM 960 O O . MET A 1 121 ? 20.824 -5.997 0.770 1.00 45.31 121 MET A O 1
ATOM 964 N N . ILE A 1 122 ? 20.853 -4.944 2.742 1.00 46.28 122 ILE A N 1
ATOM 965 C CA . ILE A 1 122 ? 20.998 -6.166 3.570 1.00 46.28 122 ILE A CA 1
ATOM 966 C C . ILE A 1 122 ? 19.717 -7.035 3.538 1.00 46.28 122 ILE A C 1
ATOM 968 O O . ILE A 1 122 ? 19.709 -8.178 3.971 1.00 46.28 122 ILE A O 1
ATOM 972 N N . CYS A 1 123 ? 18.641 -6.528 2.933 1.00 49.66 123 CYS A N 1
ATOM 973 C CA . CYS A 1 123 ? 17.347 -7.190 2.841 1.00 49.66 123 CYS A CA 1
ATOM 974 C C . CYS A 1 123 ? 17.109 -8.025 1.577 1.00 49.66 123 CYS A C 1
ATOM 976 O O . CYS A 1 123 ? 15.957 -8.317 1.288 1.00 49.66 123 CYS A O 1
ATOM 978 N N . SER A 1 124 ? 18.118 -8.361 0.768 1.00 52.91 124 SER A N 1
ATOM 979 C CA . SER A 1 124 ? 17.880 -9.064 -0.502 1.00 52.91 124 SER A CA 1
ATOM 980 C C . SER A 1 124 ? 17.428 -10.511 -0.303 1.00 52.91 124 SER A C 1
ATOM 982 O O . SER A 1 124 ? 18.200 -11.328 0.188 1.00 52.91 124 SER A O 1
ATOM 984 N N . GLY A 1 125 ? 16.203 -10.833 -0.717 1.00 56.28 125 GLY A N 1
ATOM 985 C CA . GLY A 1 125 ? 15.655 -12.179 -0.627 1.00 56.28 125 GLY A CA 1
ATOM 986 C C . GLY A 1 125 ? 15.638 -12.958 -1.916 1.00 56.28 125 GLY A C 1
ATOM 987 O O . GLY A 1 125 ? 15.651 -12.351 -2.981 1.00 56.28 125 GLY A O 1
ATOM 988 N N . ASN A 1 126 ? 15.557 -14.289 -1.805 1.00 65.69 126 ASN A N 1
ATOM 989 C CA . ASN A 1 126 ? 15.533 -15.177 -2.960 1.00 65.69 126 ASN A CA 1
ATOM 990 C C . ASN A 1 126 ? 14.305 -14.879 -3.847 1.00 65.69 126 ASN A C 1
ATOM 992 O O . ASN A 1 126 ? 13.177 -15.223 -3.470 1.00 65.69 126 ASN A O 1
ATOM 996 N N . PRO A 1 127 ? 14.491 -14.293 -5.044 1.00 67.31 127 PRO A N 1
ATOM 997 C CA . PRO A 1 127 ? 13.375 -13.915 -5.901 1.00 67.31 127 PRO A CA 1
ATOM 998 C C . PRO A 1 127 ? 12.491 -15.103 -6.304 1.00 67.31 127 PRO A C 1
ATOM 1000 O O . PRO A 1 127 ? 11.291 -14.916 -6.498 1.00 67.31 127 PRO A O 1
ATOM 1003 N N . THR A 1 128 ? 13.041 -16.326 -6.376 1.00 68.56 128 THR A N 1
ATOM 1004 C CA . THR A 1 128 ? 12.274 -17.532 -6.741 1.00 68.56 128 THR A CA 1
ATOM 1005 C C . THR A 1 128 ? 11.300 -17.982 -5.656 1.00 68.56 128 THR A C 1
ATOM 1007 O O . THR A 1 128 ? 10.329 -18.665 -5.964 1.00 68.56 128 THR A O 1
ATOM 1010 N N . GLN A 1 129 ? 11.515 -17.581 -4.401 1.00 71.62 129 GLN A N 1
ATOM 1011 C CA . GLN A 1 129 ? 10.576 -17.818 -3.300 1.00 71.62 129 GLN A CA 1
ATOM 1012 C C . GLN A 1 129 ? 9.623 -16.631 -3.122 1.00 71.62 129 GLN A C 1
ATOM 1014 O O . GLN A 1 129 ? 8.430 -16.801 -2.873 1.00 71.62 129 GLN A O 1
ATOM 1019 N N . ASN A 1 130 ? 10.136 -15.414 -3.293 1.00 74.06 130 ASN A N 1
ATOM 1020 C CA . ASN A 1 130 ? 9.403 -14.200 -2.949 1.00 74.06 130 ASN A CA 1
ATOM 1021 C C . ASN A 1 130 ? 8.314 -13.862 -3.964 1.00 74.06 130 ASN A C 1
ATOM 1023 O O . ASN A 1 130 ? 7.210 -13.483 -3.577 1.00 74.06 130 ASN A O 1
ATOM 1027 N N . LEU A 1 131 ? 8.611 -13.997 -5.258 1.00 79.94 131 LEU A N 1
ATOM 1028 C CA . LEU A 1 131 ? 7.666 -13.646 -6.316 1.00 79.94 131 LEU A CA 1
ATOM 1029 C C . LEU A 1 131 ? 6.404 -14.523 -6.285 1.00 79.94 131 LEU A C 1
ATOM 1031 O O . LEU A 1 131 ? 5.318 -13.936 -6.278 1.00 79.94 131 LEU A O 1
ATOM 1035 N N . PRO A 1 132 ? 6.490 -15.867 -6.165 1.00 84.25 132 PRO A N 1
ATOM 1036 C CA . PRO A 1 132 ? 5.298 -16.695 -5.996 1.00 84.25 132 PRO A CA 1
ATOM 1037 C C . PRO A 1 132 ? 4.474 -16.310 -4.767 1.00 84.25 132 PRO A C 1
ATOM 1039 O O . PRO A 1 132 ? 3.253 -16.243 -4.863 1.00 84.25 132 PRO A O 1
ATOM 1042 N N . ASN A 1 133 ? 5.113 -15.986 -3.638 1.00 83.44 133 ASN A N 1
ATOM 1043 C CA . ASN A 1 133 ? 4.407 -15.573 -2.421 1.00 83.44 133 ASN A CA 1
ATOM 1044 C C . ASN A 1 133 ? 3.662 -14.242 -2.605 1.00 83.44 133 ASN A C 1
ATOM 1046 O O . ASN A 1 133 ? 2.508 -14.113 -2.194 1.00 83.44 133 ASN A O 1
ATOM 1050 N N . LEU A 1 134 ? 4.289 -13.259 -3.260 1.00 85.19 134 LEU A N 1
ATOM 1051 C CA . LEU A 1 134 ? 3.646 -11.983 -3.582 1.00 85.19 134 LEU A CA 1
ATOM 1052 C C . LEU A 1 134 ? 2.460 -12.177 -4.537 1.00 85.19 134 LEU A C 1
ATOM 1054 O O . LEU A 1 134 ? 1.386 -11.614 -4.327 1.00 85.19 134 LEU A O 1
ATOM 1058 N N . GLN A 1 135 ? 2.629 -13.003 -5.566 1.00 87.88 135 GLN A N 1
ATOM 1059 C CA . GLN A 1 135 ? 1.570 -13.293 -6.531 1.00 87.88 135 GLN A CA 1
ATOM 1060 C C . GLN A 1 135 ? 0.423 -14.097 -5.912 1.00 87.88 135 GLN A C 1
ATOM 1062 O O . GLN A 1 135 ? -0.739 -13.786 -6.166 1.00 87.88 135 GLN A O 1
ATOM 1067 N N . ALA A 1 136 ? 0.725 -15.080 -5.059 1.00 88.50 136 ALA A N 1
ATOM 1068 C CA . ALA A 1 136 ? -0.268 -15.845 -4.306 1.00 88.50 136 ALA A CA 1
ATOM 1069 C C . ALA A 1 136 ? -1.061 -14.953 -3.337 1.00 88.50 136 ALA A C 1
ATOM 1071 O O . ALA A 1 136 ? -2.251 -15.174 -3.125 1.00 88.50 136 ALA A O 1
ATOM 1072 N N . ALA A 1 137 ? -0.433 -13.898 -2.809 1.00 84.62 137 ALA A N 1
ATOM 1073 C CA . ALA A 1 137 ? -1.102 -12.855 -2.035 1.00 84.62 137 ALA A CA 1
ATOM 1074 C C . ALA A 1 137 ? -1.913 -11.859 -2.897 1.00 84.62 137 ALA A C 1
ATOM 1076 O O . ALA A 1 137 ? -2.532 -10.945 -2.353 1.00 84.62 137 ALA A O 1
ATOM 1077 N N . GLY A 1 138 ? -1.942 -12.034 -4.223 1.00 88.38 138 GLY A N 1
ATOM 1078 C CA . GLY A 1 138 ? -2.749 -11.246 -5.156 1.00 88.38 138 GLY A CA 1
ATOM 1079 C C . GLY A 1 138 ? -2.071 -9.987 -5.700 1.00 88.38 138 GLY A C 1
ATOM 1080 O O . GLY A 1 138 ? -2.742 -9.176 -6.341 1.00 88.38 138 GLY A O 1
ATOM 1081 N N . PHE A 1 139 ? -0.768 -9.797 -5.472 1.00 87.25 139 PHE A N 1
ATOM 1082 C CA . PHE A 1 139 ? -0.044 -8.632 -5.980 1.00 87.25 139 PHE A CA 1
ATOM 1083 C C . PHE A 1 139 ? 0.405 -8.834 -7.432 1.00 87.25 139 PHE A C 1
ATOM 1085 O O . PHE A 1 139 ? 1.039 -9.835 -7.768 1.00 87.25 139 PHE A O 1
ATOM 1092 N N . SER A 1 140 ? 0.154 -7.846 -8.297 1.00 89.94 140 SER A N 1
ATOM 1093 C CA . SER A 1 140 ? 0.833 -7.783 -9.598 1.00 89.94 140 SER A CA 1
ATOM 1094 C C . SER A 1 140 ? 2.261 -7.261 -9.432 1.00 89.94 140 SER A C 1
ATOM 1096 O O . SER A 1 140 ? 2.522 -6.431 -8.563 1.00 89.94 140 SER A O 1
ATOM 1098 N N . ILE A 1 141 ? 3.186 -7.693 -10.283 1.00 89.38 141 ILE A N 1
ATOM 1099 C CA . ILE A 1 141 ? 4.596 -7.308 -10.181 1.00 89.38 141 ILE A CA 1
ATOM 1100 C C . ILE A 1 141 ? 4.988 -6.440 -11.376 1.00 89.38 141 ILE A C 1
ATOM 1102 O O . ILE A 1 141 ? 4.818 -6.859 -12.520 1.00 89.38 141 ILE A O 1
ATOM 1106 N N . LEU A 1 142 ? 5.549 -5.264 -11.090 1.00 91.25 142 LEU A N 1
ATOM 1107 C CA . LEU A 1 142 ? 6.352 -4.486 -12.028 1.00 91.25 142 LEU A CA 1
ATOM 1108 C C . LEU A 1 142 ? 7.817 -4.868 -11.802 1.00 91.25 142 LEU A C 1
ATOM 1110 O O . LEU A 1 142 ? 8.422 -4.452 -10.812 1.00 91.25 142 LEU A O 1
ATOM 1114 N N . GLY A 1 143 ? 8.358 -5.701 -12.688 1.00 89.88 143 GLY A N 1
ATOM 1115 C CA . GLY A 1 143 ? 9.740 -6.161 -12.614 1.00 89.88 143 GLY A CA 1
ATOM 1116 C C . GLY A 1 143 ? 10.701 -5.108 -13.150 1.00 89.88 143 GLY A C 1
ATOM 1117 O O . GLY A 1 143 ? 10.490 -4.574 -14.234 1.00 89.88 143 GLY A O 1
ATOM 1118 N N . ILE A 1 144 ? 11.774 -4.822 -12.419 1.00 86.81 144 ILE A N 1
ATOM 1119 C CA . ILE A 1 144 ? 12.815 -3.896 -12.874 1.00 86.81 144 ILE A CA 1
ATOM 1120 C C . ILE A 1 144 ? 14.085 -4.685 -13.122 1.00 86.81 144 ILE A C 1
ATOM 1122 O O . ILE A 1 144 ? 14.612 -5.338 -12.214 1.00 86.81 144 ILE A O 1
ATOM 1126 N N . TRP A 1 145 ? 14.591 -4.585 -14.347 1.00 84.19 145 TRP A N 1
ATOM 1127 C CA . TRP A 1 145 ? 15.864 -5.174 -14.738 1.00 84.19 145 TRP A CA 1
ATOM 1128 C C . TRP A 1 145 ? 16.834 -4.064 -15.110 1.00 84.19 145 TRP A C 1
ATOM 1130 O O . TRP A 1 145 ? 16.964 -3.669 -16.265 1.00 84.19 145 TRP A O 1
ATOM 1140 N N . HIS A 1 146 ? 17.477 -3.506 -14.089 1.00 82.62 146 HIS A N 1
ATOM 1141 C CA . HIS A 1 146 ? 18.313 -2.324 -14.233 1.00 82.62 146 HIS A CA 1
ATOM 1142 C C . HIS A 1 146 ? 19.799 -2.692 -14.270 1.00 82.62 146 HIS A C 1
ATOM 1144 O O . HIS A 1 146 ? 20.343 -3.262 -13.322 1.00 82.62 146 HIS A O 1
ATOM 1150 N N . VAL A 1 147 ? 20.448 -2.324 -15.375 1.00 78.56 147 VAL A N 1
ATOM 1151 C CA . VAL A 1 147 ? 21.905 -2.312 -15.548 1.00 78.56 147 VAL A CA 1
ATOM 1152 C C . VAL A 1 147 ? 22.298 -0.922 -16.020 1.00 78.56 147 VAL A C 1
ATOM 1154 O O . VAL A 1 147 ? 21.792 -0.471 -17.049 1.00 78.56 147 VAL A O 1
ATOM 1157 N N . THR A 1 148 ? 23.164 -0.248 -15.264 1.00 81.56 148 THR A N 1
ATOM 1158 C CA . THR A 1 148 ? 23.637 1.102 -15.594 1.00 81.56 148 THR A CA 1
ATOM 1159 C C . THR A 1 148 ? 24.722 1.066 -16.669 1.00 81.56 148 THR A C 1
ATOM 1161 O O . THR A 1 148 ? 25.457 0.080 -16.790 1.00 81.56 148 THR A O 1
ATOM 1164 N N . CYS A 1 149 ? 24.912 2.179 -17.383 1.00 80.31 149 CYS A N 1
ATOM 1165 C CA . CYS A 1 149 ? 26.038 2.335 -18.313 1.00 80.31 149 CYS A CA 1
ATOM 1166 C C . CYS A 1 149 ? 27.417 2.283 -17.636 1.00 80.31 149 CYS A C 1
ATOM 1168 O O . CYS A 1 149 ? 28.421 2.099 -18.316 1.00 80.31 149 CYS A O 1
ATOM 1170 N N . LYS A 1 150 ? 27.495 2.416 -16.305 1.00 80.00 150 LYS A N 1
ATOM 1171 C CA . LYS A 1 150 ? 28.752 2.231 -15.561 1.00 80.00 150 LYS A CA 1
ATOM 1172 C C . LYS A 1 150 ? 29.159 0.760 -15.511 1.00 80.00 150 LYS A C 1
ATOM 1174 O O . LYS A 1 150 ? 30.337 0.452 -15.654 1.00 80.00 150 LYS A O 1
ATOM 1179 N N . ASN A 1 151 ? 28.178 -0.127 -15.348 1.00 74.69 151 ASN A N 1
ATOM 1180 C CA . ASN A 1 151 ? 28.403 -1.566 -15.227 1.00 74.69 151 ASN A CA 1
ATOM 1181 C C . ASN A 1 151 ? 28.579 -2.243 -16.589 1.00 74.69 151 ASN A C 1
ATOM 1183 O O . ASN A 1 151 ? 29.332 -3.207 -16.702 1.00 74.69 151 ASN A O 1
ATOM 1187 N N . LEU A 1 152 ? 27.886 -1.747 -17.617 1.00 77.94 152 LEU A N 1
ATOM 1188 C CA . LEU A 1 152 ? 28.014 -2.234 -18.987 1.00 77.94 152 LEU A CA 1
ATOM 1189 C C . LEU A 1 152 ? 28.064 -1.043 -19.960 1.00 77.94 152 LEU A C 1
ATOM 1191 O O . LEU A 1 152 ? 27.034 -0.661 -20.521 1.00 77.94 152 LEU A O 1
ATOM 1195 N N . PRO A 1 153 ? 29.236 -0.403 -20.123 1.00 77.06 153 PRO A N 1
ATOM 1196 C CA . PRO A 1 153 ? 29.368 0.757 -20.993 1.00 77.06 153 PRO A CA 1
ATOM 1197 C C . PRO A 1 153 ? 29.262 0.350 -22.465 1.00 77.06 153 PRO A C 1
ATOM 1199 O O . PRO A 1 153 ? 29.954 -0.564 -22.906 1.00 77.06 153 PRO A O 1
ATOM 1202 N N . LEU A 1 154 ? 28.441 1.073 -23.228 1.00 84.81 154 LEU A N 1
ATOM 1203 C CA . LEU A 1 154 ? 28.397 0.991 -24.690 1.00 84.81 154 LEU A CA 1
ATOM 1204 C C . LEU A 1 154 ? 29.375 2.019 -25.274 1.00 84.81 154 LEU A C 1
ATOM 1206 O O . LEU A 1 154 ? 28.982 3.144 -25.591 1.00 84.81 154 LEU A O 1
ATOM 1210 N N . LYS A 1 155 ? 30.668 1.679 -25.332 1.00 84.56 155 LYS A N 1
ATOM 1211 C CA . LYS A 1 155 ? 31.737 2.615 -25.713 1.00 84.56 155 LYS A CA 1
ATOM 1212 C C . LYS A 1 155 ? 31.773 2.866 -27.212 1.00 84.56 155 LYS A C 1
ATOM 1214 O O . LYS A 1 155 ? 32.065 3.986 -27.626 1.00 84.56 155 LYS A O 1
ATOM 1219 N N . SER A 1 156 ? 31.485 1.846 -28.020 1.00 88.38 156 SER A N 1
ATOM 1220 C CA . SER A 1 156 ? 31.449 1.986 -29.474 1.00 88.38 156 SER A CA 1
ATOM 1221 C C . SER A 1 156 ? 30.012 2.135 -29.964 1.00 88.38 156 SER A C 1
ATOM 1223 O O . SER A 1 156 ? 29.129 1.362 -29.595 1.00 88.38 156 SER A O 1
ATOM 1225 N N . LEU A 1 157 ? 29.764 3.134 -30.814 1.00 89.38 157 LEU A N 1
ATOM 1226 C CA . LEU A 1 157 ? 28.523 3.284 -31.591 1.00 89.38 157 LEU A CA 1
ATOM 1227 C C . LEU A 1 157 ? 28.774 3.100 -33.099 1.00 89.38 157 LEU A C 1
ATOM 1229 O O . LEU A 1 157 ? 27.892 3.418 -33.905 1.00 89.38 157 LEU A O 1
ATOM 1233 N N . ASP A 1 158 ? 29.979 2.654 -33.467 1.00 92.31 158 ASP A N 1
ATOM 1234 C CA . ASP A 1 158 ? 30.370 2.328 -34.835 1.00 92.31 158 ASP A CA 1
ATOM 1235 C C . ASP A 1 158 ? 30.106 0.845 -35.099 1.00 92.31 158 ASP A C 1
ATOM 1237 O O . ASP A 1 158 ? 30.772 -0.023 -34.541 1.00 92.31 158 ASP A O 1
ATOM 1241 N N . ARG A 1 159 ? 29.140 0.558 -35.972 1.00 90.31 159 ARG A N 1
ATOM 1242 C CA . ARG A 1 159 ? 28.73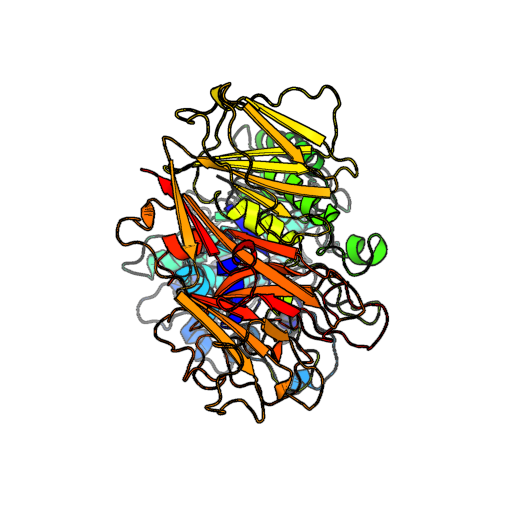0 -0.812 -36.308 1.00 90.31 159 ARG A CA 1
ATOM 1243 C C . ARG A 1 159 ? 29.806 -1.620 -37.022 1.00 90.31 159 ARG A C 1
ATOM 1245 O O . ARG A 1 159 ? 29.707 -2.841 -37.040 1.00 90.31 159 ARG A O 1
ATOM 1252 N N . ASN A 1 160 ? 30.816 -0.965 -37.583 1.00 91.38 160 ASN A N 1
ATOM 1253 C CA . ASN A 1 160 ? 31.938 -1.647 -38.221 1.00 91.38 160 ASN A CA 1
ATOM 1254 C C . ASN A 1 160 ? 33.008 -2.071 -37.203 1.00 91.38 160 ASN A C 1
ATOM 1256 O O . ASN A 1 160 ? 33.948 -2.784 -37.543 1.00 91.38 160 ASN A O 1
ATOM 1260 N N . SER A 1 161 ? 32.880 -1.638 -35.947 1.00 93.75 161 SER A N 1
ATOM 1261 C CA . SER A 1 161 ? 33.804 -1.991 -34.879 1.00 93.75 161 SER A CA 1
ATOM 1262 C C . SER A 1 161 ? 33.414 -3.325 -34.231 1.00 93.75 161 SER A C 1
ATOM 1264 O O . SER A 1 161 ? 32.273 -3.466 -33.781 1.00 93.75 161 SER A O 1
ATOM 1266 N N . PRO A 1 162 ? 34.360 -4.264 -34.045 1.00 92.31 162 PRO A N 1
ATOM 1267 C CA . PRO A 1 162 ? 34.126 -5.468 -33.252 1.00 92.31 162 PRO A CA 1
ATOM 1268 C C . PRO A 1 162 ? 33.585 -5.196 -31.852 1.00 92.31 162 PRO A C 1
ATOM 1270 O O . PRO A 1 162 ? 32.708 -5.907 -31.365 1.00 92.31 162 PRO A O 1
ATOM 1273 N N . GLU A 1 163 ? 34.057 -4.125 -31.220 1.00 90.44 163 GLU A N 1
ATOM 1274 C CA . GLU A 1 163 ? 33.640 -3.741 -29.876 1.00 90.44 163 GLU A CA 1
ATOM 1275 C C . GLU A 1 163 ? 32.150 -3.374 -29.809 1.00 90.44 163 GLU A C 1
ATOM 1277 O O . GLU A 1 163 ? 31.506 -3.681 -28.807 1.00 90.44 163 GLU A O 1
ATOM 1282 N N . TYR A 1 164 ? 31.567 -2.821 -30.885 1.00 92.19 164 TYR A N 1
ATOM 1283 C CA . TYR A 1 164 ? 30.125 -2.561 -30.949 1.00 92.19 164 TYR A CA 1
ATOM 1284 C C . TYR A 1 164 ? 29.339 -3.856 -30.738 1.00 92.19 164 TYR A C 1
ATOM 1286 O O . TYR A 1 164 ? 28.523 -3.944 -29.820 1.00 92.19 164 TYR A O 1
ATOM 1294 N N . TRP A 1 165 ? 29.622 -4.888 -31.532 1.00 91.69 165 TRP A N 1
ATOM 1295 C CA . TRP A 1 165 ? 28.879 -6.147 -31.493 1.00 91.69 165 TRP A CA 1
ATOM 1296 C C . TRP A 1 165 ? 29.110 -6.934 -30.205 1.00 91.69 165 TRP A C 1
ATOM 1298 O O . TRP A 1 165 ? 28.150 -7.468 -29.643 1.00 91.69 165 TRP A O 1
ATOM 1308 N N . LYS A 1 166 ? 30.341 -6.931 -29.678 1.00 89.62 166 LYS A N 1
ATOM 1309 C CA . LYS A 1 166 ? 30.653 -7.528 -28.371 1.00 89.62 166 LYS A CA 1
ATOM 1310 C C . LYS A 1 166 ? 29.806 -6.916 -27.260 1.00 89.62 166 LYS A C 1
ATOM 1312 O O . LYS A 1 166 ? 29.180 -7.643 -26.497 1.00 89.62 166 LYS A O 1
ATOM 1317 N N . GLU A 1 167 ? 29.758 -5.588 -27.168 1.00 89.12 167 GLU A N 1
ATOM 1318 C CA . GLU A 1 167 ? 28.983 -4.873 -26.145 1.00 89.12 167 GLU A CA 1
ATOM 1319 C C . GLU A 1 167 ? 27.476 -5.183 -26.234 1.00 89.12 167 GLU A C 1
ATOM 1321 O O . GLU A 1 167 ? 26.826 -5.403 -25.210 1.00 89.12 167 GLU A O 1
ATOM 1326 N N . ARG A 1 168 ? 26.906 -5.271 -27.447 1.00 90.94 168 ARG A N 1
ATOM 1327 C CA . ARG A 1 168 ? 25.468 -5.562 -27.630 1.00 90.94 168 ARG A CA 1
ATOM 1328 C C . ARG A 1 168 ? 25.147 -7.014 -27.360 1.00 90.94 168 ARG A C 1
ATOM 1330 O O . ARG A 1 168 ? 24.068 -7.299 -26.853 1.00 90.94 168 ARG A O 1
ATOM 1337 N N . TRP A 1 169 ? 26.055 -7.931 -27.673 1.00 90.88 169 TRP A N 1
ATOM 1338 C CA . TRP A 1 169 ? 25.905 -9.328 -27.293 1.00 90.88 169 TRP A CA 1
ATOM 1339 C C . TRP A 1 169 ? 25.834 -9.496 -25.773 1.00 90.88 169 TRP A C 1
ATOM 1341 O O . TRP A 1 169 ? 24.942 -10.180 -25.270 1.00 90.88 169 TRP A O 1
ATOM 1351 N N . GLU A 1 170 ? 26.723 -8.824 -25.039 1.00 86.31 170 GLU A N 1
ATOM 1352 C CA . GLU A 1 170 ? 26.712 -8.830 -23.575 1.00 86.31 170 GLU A CA 1
ATOM 1353 C C . GLU A 1 170 ? 25.400 -8.305 -22.998 1.00 86.31 170 GLU A C 1
ATOM 1355 O O . GLU A 1 170 ? 24.809 -8.915 -22.103 1.00 86.31 170 GLU A O 1
ATOM 1360 N N . LEU A 1 171 ? 24.913 -7.196 -23.548 1.00 87.38 171 LEU A N 1
ATOM 1361 C CA . LEU A 1 171 ? 23.645 -6.618 -23.136 1.00 87.38 171 LEU A CA 1
ATOM 1362 C C . LEU A 1 171 ? 22.468 -7.542 -23.484 1.00 87.38 171 LEU A C 1
ATOM 1364 O O . LEU A 1 171 ? 21.609 -7.806 -22.640 1.00 87.38 171 LEU A O 1
ATOM 1368 N N . TYR A 1 172 ? 22.447 -8.072 -24.708 1.00 91.38 172 TYR A N 1
ATOM 1369 C CA . TYR A 1 172 ? 21.399 -8.957 -25.206 1.00 91.38 172 TYR A CA 1
ATOM 1370 C C . TYR A 1 172 ? 21.276 -10.212 -24.345 1.00 91.38 172 TYR A C 1
ATOM 1372 O O . TYR A 1 172 ? 20.203 -10.494 -23.811 1.00 91.38 172 TYR A O 1
ATOM 1380 N N . ARG A 1 173 ? 22.373 -10.960 -24.163 1.00 85.56 173 ARG A N 1
ATOM 1381 C CA . ARG A 1 173 ? 22.349 -12.222 -23.408 1.00 85.56 173 ARG A CA 1
ATOM 1382 C C . ARG A 1 173 ? 21.874 -11.998 -21.976 1.00 85.56 173 ARG A C 1
ATOM 1384 O O . ARG A 1 173 ? 21.129 -12.808 -21.431 1.00 85.56 173 ARG A O 1
ATOM 1391 N N . TRP A 1 174 ? 22.256 -10.868 -21.387 1.00 82.50 174 TRP A N 1
ATOM 1392 C CA . TRP A 1 174 ? 21.882 -10.509 -20.031 1.00 82.50 174 TRP A CA 1
ATOM 1393 C C . TRP A 1 174 ? 20.379 -10.263 -19.882 1.00 82.50 174 TRP A C 1
ATOM 1395 O O . TRP A 1 174 ? 19.722 -10.840 -19.012 1.00 82.50 174 TRP A O 1
ATOM 1405 N N . PHE A 1 175 ? 19.812 -9.439 -20.760 1.00 88.94 175 PHE A N 1
ATOM 1406 C CA . PHE A 1 175 ? 18.379 -9.159 -20.756 1.00 88.94 175 PHE A CA 1
ATOM 1407 C C . PHE A 1 175 ? 17.546 -10.358 -21.207 1.00 88.94 175 PHE A C 1
ATOM 1409 O O . PHE A 1 175 ? 16.411 -10.507 -20.761 1.00 88.94 175 PHE A O 1
ATOM 1416 N N . TYR A 1 176 ? 18.109 -11.253 -22.018 1.00 89.56 176 TYR A N 1
ATOM 1417 C CA . TYR A 1 176 ? 17.457 -12.501 -22.397 1.00 89.56 176 TYR A CA 1
ATOM 1418 C C . TYR A 1 176 ? 17.247 -13.402 -21.173 1.00 89.56 176 TYR A C 1
ATOM 1420 O O . TYR A 1 176 ? 16.134 -13.866 -20.923 1.00 89.56 176 TYR A O 1
ATOM 1428 N N . LEU A 1 177 ? 18.288 -13.589 -20.355 1.00 82.81 177 LEU A N 1
ATOM 1429 C CA . LEU A 1 177 ? 18.201 -14.366 -19.113 1.00 82.81 177 LEU A CA 1
ATOM 1430 C C . LEU A 1 177 ? 17.212 -13.742 -18.116 1.00 82.81 177 LEU A C 1
ATOM 1432 O O . LEU A 1 177 ? 16.372 -14.451 -17.559 1.00 82.81 177 LEU A O 1
ATOM 1436 N N . GLY A 1 178 ? 17.248 -12.416 -17.943 1.00 83.31 178 GLY A N 1
ATOM 1437 C CA . GLY A 1 178 ? 16.267 -11.700 -17.120 1.00 83.31 178 GLY A CA 1
ATOM 1438 C C . GLY A 1 178 ? 14.834 -11.854 -17.631 1.00 83.31 178 GLY A C 1
ATOM 1439 O O . GLY A 1 178 ? 13.914 -12.127 -16.862 1.00 83.31 178 GLY A O 1
ATOM 1440 N N . GLY A 1 179 ? 14.637 -11.768 -18.948 1.00 89.69 179 GLY A N 1
ATOM 1441 C CA . GLY A 1 179 ? 13.346 -12.002 -19.592 1.00 89.69 179 GLY A CA 1
ATOM 1442 C C . GLY A 1 179 ? 12.816 -13.406 -19.368 1.00 89.69 179 GLY A C 1
ATOM 1443 O O . GLY A 1 179 ? 11.635 -13.568 -19.067 1.00 89.69 179 GLY A O 1
ATOM 1444 N N . ARG A 1 180 ? 13.688 -14.414 -19.450 1.00 85.50 180 ARG A N 1
ATOM 1445 C CA . ARG A 1 180 ? 13.337 -15.811 -19.184 1.00 85.50 180 ARG A CA 1
ATOM 1446 C C . ARG A 1 180 ? 12.896 -15.993 -17.735 1.00 85.50 180 ARG A C 1
ATOM 1448 O O . ARG A 1 180 ? 11.853 -16.598 -17.499 1.00 85.50 180 ARG A O 1
ATOM 1455 N N . PHE A 1 181 ? 13.630 -15.403 -16.793 1.00 84.06 181 PHE A N 1
ATOM 1456 C CA . PHE A 1 181 ? 13.264 -15.395 -15.379 1.00 84.06 181 PHE A CA 1
ATOM 1457 C C . PHE A 1 181 ? 11.886 -14.750 -15.151 1.00 84.06 181 PHE A C 1
ATOM 1459 O O . PHE A 1 181 ? 11.029 -15.331 -14.483 1.00 84.06 181 PHE A O 1
ATOM 1466 N N . PHE A 1 182 ? 11.625 -13.579 -15.739 1.00 88.50 182 PHE A N 1
ATOM 1467 C CA . PHE A 1 182 ? 10.323 -12.920 -15.612 1.00 88.50 182 PHE A CA 1
ATOM 1468 C C . PHE A 1 182 ? 9.182 -13.740 -16.216 1.00 88.50 182 PHE A C 1
ATOM 1470 O O . PHE A 1 182 ? 8.125 -13.865 -15.596 1.00 88.50 182 PHE A O 1
ATOM 1477 N N . ALA A 1 183 ? 9.405 -14.329 -17.391 1.00 89.81 183 ALA A N 1
ATOM 1478 C CA . ALA A 1 183 ? 8.424 -15.157 -18.076 1.00 89.81 183 ALA A CA 1
ATOM 1479 C C . ALA A 1 183 ? 8.061 -16.409 -17.252 1.00 89.81 183 ALA A C 1
ATOM 1481 O O . ALA A 1 183 ? 6.882 -16.705 -17.048 1.00 89.81 183 ALA A O 1
ATOM 1482 N N . GLN A 1 184 ? 9.062 -17.096 -16.691 1.00 85.12 184 GLN A N 1
ATOM 1483 C CA . GLN A 1 184 ? 8.863 -18.240 -15.793 1.00 85.12 184 GLN A CA 1
ATOM 1484 C C . GLN A 1 184 ? 8.013 -17.893 -14.567 1.00 85.12 184 GLN A C 1
ATOM 1486 O O . GLN A 1 184 ? 7.174 -18.695 -14.154 1.00 85.12 184 GLN A O 1
ATOM 1491 N N . ASN A 1 185 ? 8.180 -16.677 -14.044 1.00 84.25 185 ASN A N 1
ATOM 1492 C CA . ASN A 1 185 ? 7.442 -16.159 -12.897 1.00 84.25 185 ASN A CA 1
ATOM 1493 C C . ASN A 1 185 ? 6.165 -15.390 -13.289 1.00 84.25 185 ASN A C 1
ATOM 1495 O O . ASN A 1 185 ? 5.616 -14.681 -12.456 1.00 84.25 185 ASN A O 1
ATOM 1499 N N . ASN A 1 186 ? 5.672 -15.489 -14.533 1.00 90.06 186 ASN A N 1
ATOM 1500 C CA . ASN A 1 186 ? 4.448 -14.811 -15.002 1.00 90.06 186 ASN A CA 1
ATOM 1501 C C . ASN A 1 186 ? 4.413 -13.294 -14.700 1.00 90.06 186 ASN A C 1
ATOM 1503 O O . ASN A 1 186 ? 3.362 -12.705 -14.433 1.00 90.06 186 ASN A O 1
ATOM 1507 N N . ILE A 1 187 ? 5.575 -12.650 -14.724 1.00 90.75 187 ILE A N 1
ATOM 1508 C CA . ILE A 1 187 ? 5.678 -11.192 -14.692 1.00 90.75 187 ILE A CA 1
ATOM 1509 C C . ILE A 1 187 ? 5.410 -10.709 -16.118 1.00 90.75 187 ILE A C 1
ATOM 1511 O O . ILE A 1 187 ? 5.709 -11.416 -17.072 1.00 90.75 187 ILE A O 1
ATOM 1515 N N . LYS A 1 188 ? 4.755 -9.560 -16.288 1.00 92.94 188 LYS A N 1
ATOM 1516 C CA . LYS A 1 188 ? 4.445 -9.011 -17.622 1.00 92.94 188 LYS A CA 1
ATOM 1517 C C . LYS A 1 188 ? 4.936 -7.586 -17.750 1.00 92.94 188 LYS A C 1
ATOM 1519 O O . LYS A 1 188 ? 5.570 -7.257 -18.742 1.00 92.94 188 LYS A O 1
ATOM 1524 N N . ASP A 1 189 ? 4.667 -6.764 -16.745 1.00 93.25 189 ASP A N 1
ATOM 1525 C CA . ASP A 1 189 ? 5.133 -5.386 -16.688 1.00 93.25 189 ASP A CA 1
ATOM 1526 C C . ASP A 1 189 ? 6.627 -5.358 -16.345 1.00 93.25 189 ASP A C 1
ATOM 1528 O O . ASP A 1 189 ? 7.027 -5.806 -15.267 1.00 93.25 189 ASP A O 1
ATOM 1532 N N . ILE A 1 190 ? 7.450 -4.865 -17.275 1.00 93.56 190 ILE A N 1
ATOM 1533 C CA . ILE A 1 190 ? 8.908 -4.817 -17.125 1.00 93.56 190 ILE A CA 1
ATOM 1534 C C . ILE A 1 190 ? 9.426 -3.419 -17.431 1.00 93.56 190 ILE A C 1
ATOM 1536 O O . ILE A 1 190 ? 9.239 -2.899 -18.529 1.00 93.56 190 ILE A O 1
ATOM 1540 N N . GLU A 1 191 ? 10.145 -2.846 -16.477 1.00 91.88 191 GLU A N 1
ATOM 1541 C CA . GLU A 1 191 ? 10.879 -1.599 -16.631 1.00 91.88 191 GLU A CA 1
ATOM 1542 C C . GLU A 1 191 ? 12.313 -1.884 -17.115 1.00 91.88 191 GLU A C 1
ATOM 1544 O O . GLU A 1 191 ? 13.072 -2.602 -16.456 1.00 91.88 191 GLU A O 1
ATOM 1549 N N . LEU A 1 192 ? 12.672 -1.350 -18.290 1.00 88.31 192 LEU A N 1
ATOM 1550 C CA . LEU A 1 192 ? 13.913 -1.701 -19.008 1.00 88.31 192 LEU A CA 1
ATOM 1551 C C . LEU A 1 192 ? 15.192 -1.091 -18.416 1.00 88.31 192 LEU A C 1
ATOM 1553 O O . LEU A 1 192 ? 16.296 -1.601 -18.617 1.00 88.31 192 LEU A O 1
ATOM 1557 N N . TYR A 1 193 ? 15.058 0.051 -17.755 1.00 89.44 193 TYR A N 1
ATOM 1558 C CA . TYR A 1 193 ? 16.147 0.864 -17.220 1.00 89.44 193 TYR A CA 1
ATOM 1559 C C . TYR A 1 193 ? 15.535 1.827 -16.218 1.00 89.44 193 TYR A C 1
ATOM 1561 O O . TYR A 1 193 ? 14.484 2.342 -16.538 1.00 89.44 193 TYR A O 1
ATOM 1569 N N . ASN A 1 194 ? 16.164 2.119 -15.082 1.00 89.44 194 ASN A N 1
ATOM 1570 C CA . ASN A 1 194 ? 15.686 3.113 -14.120 1.00 89.44 194 ASN A CA 1
ATOM 1571 C C . ASN A 1 194 ? 16.452 4.436 -14.291 1.00 89.44 194 ASN A C 1
ATOM 1573 O O . ASN A 1 194 ? 17.674 4.421 -14.176 1.00 89.44 194 ASN A O 1
ATOM 1577 N N . GLU A 1 195 ? 15.754 5.549 -14.533 1.00 90.00 195 GLU A N 1
ATOM 1578 C CA . GLU A 1 195 ? 16.313 6.915 -14.564 1.00 90.00 195 GLU A CA 1
ATOM 1579 C C . GLU A 1 195 ? 17.534 7.108 -15.489 1.00 90.00 195 GLU A C 1
ATOM 1581 O O . GLU A 1 195 ? 18.598 7.534 -15.031 1.00 90.00 195 GLU A O 1
ATOM 1586 N N . PRO A 1 196 ? 17.416 6.839 -16.807 1.00 88.75 196 PRO A N 1
ATOM 1587 C CA . PRO A 1 196 ? 18.533 7.016 -17.744 1.00 88.75 196 PRO A CA 1
ATOM 1588 C C . PRO A 1 196 ? 19.048 8.464 -17.801 1.00 88.75 196 PRO A C 1
ATOM 1590 O O . PRO A 1 196 ? 20.200 8.704 -18.146 1.00 88.75 196 PRO A O 1
ATOM 1593 N N . ASP A 1 197 ? 18.224 9.443 -17.422 1.00 88.44 197 ASP A N 1
ATOM 1594 C CA . ASP A 1 197 ? 18.609 10.847 -17.350 1.00 88.44 197 ASP A CA 1
ATOM 1595 C C . ASP A 1 197 ? 19.535 11.183 -16.175 1.00 88.44 197 ASP A C 1
ATOM 1597 O O . ASP A 1 197 ? 20.122 12.259 -16.195 1.00 88.44 197 ASP A O 1
ATOM 1601 N N . ASN A 1 198 ? 19.716 10.281 -15.206 1.00 85.94 198 ASN A N 1
ATOM 1602 C CA . ASN A 1 198 ? 20.673 10.429 -14.105 1.00 85.94 198 ASN A CA 1
ATOM 1603 C C . ASN A 1 198 ? 22.041 9.776 -14.388 1.00 85.94 198 ASN A C 1
ATOM 1605 O O . ASN A 1 198 ? 22.946 9.872 -13.555 1.00 85.94 198 ASN A O 1
ATOM 1609 N N . ASP A 1 199 ? 22.220 9.148 -15.554 1.00 85.44 199 ASP A N 1
ATOM 1610 C CA . ASP A 1 199 ? 23.436 8.421 -15.914 1.00 85.44 199 ASP A CA 1
ATOM 1611 C C . ASP A 1 199 ? 24.276 9.185 -16.959 1.00 85.44 199 ASP A C 1
ATOM 1613 O O . ASP A 1 199 ? 24.029 9.093 -18.163 1.00 85.44 199 ASP A O 1
ATOM 1617 N N . PRO A 1 200 ? 25.326 9.924 -16.543 1.00 81.94 200 PRO A N 1
ATOM 1618 C CA . PRO A 1 200 ? 26.080 10.801 -17.444 1.00 81.94 200 PRO A CA 1
ATOM 1619 C C . PRO A 1 200 ? 26.923 10.050 -18.486 1.00 81.94 200 PRO A C 1
ATOM 1621 O O . PRO A 1 200 ? 27.386 10.665 -19.442 1.00 81.94 200 PRO A O 1
ATOM 1624 N N . CYS A 1 201 ? 27.145 8.739 -18.316 1.00 79.31 201 CYS A N 1
ATOM 1625 C CA . CYS A 1 201 ? 27.857 7.917 -19.301 1.00 79.31 201 CYS A CA 1
ATOM 1626 C C . CYS A 1 201 ? 26.997 7.512 -20.506 1.00 79.31 201 CYS A C 1
ATOM 1628 O O . CYS A 1 201 ? 27.505 6.867 -21.422 1.00 79.31 201 CYS A O 1
ATOM 1630 N N . LEU A 1 202 ? 25.714 7.870 -20.519 1.00 83.94 202 LEU A N 1
ATOM 1631 C CA . LEU A 1 202 ? 24.781 7.470 -21.555 1.00 83.94 202 LEU A CA 1
ATOM 1632 C C . LEU A 1 202 ? 24.478 8.667 -22.462 1.00 83.94 202 LEU A C 1
ATOM 1634 O O . LEU A 1 202 ? 23.963 9.682 -22.015 1.00 83.94 202 LEU A O 1
ATOM 1638 N N . SER A 1 203 ? 24.815 8.572 -23.749 1.00 88.31 203 SER A N 1
ATOM 1639 C CA . SER A 1 203 ? 24.348 9.544 -24.749 1.00 88.31 203 SER A CA 1
ATOM 1640 C C . SER A 1 203 ? 22.960 9.153 -25.261 1.00 88.31 203 SER A C 1
ATOM 1642 O O . SER A 1 203 ? 22.591 7.981 -25.205 1.00 88.31 203 SER A O 1
ATOM 1644 N N . GLY A 1 204 ? 22.207 10.085 -25.857 1.00 87.19 204 GLY A N 1
ATOM 1645 C CA . GLY A 1 204 ? 20.907 9.761 -26.465 1.00 87.19 204 GLY A CA 1
ATOM 1646 C C . GLY A 1 204 ? 20.971 8.655 -27.527 1.00 87.19 204 GLY A C 1
ATOM 1647 O O . GLY A 1 204 ? 20.095 7.794 -27.570 1.00 87.19 204 GLY A O 1
ATOM 1648 N N . LYS A 1 205 ? 22.036 8.621 -28.343 1.00 88.38 205 LYS A N 1
ATOM 1649 C CA . LYS A 1 205 ? 22.245 7.558 -29.342 1.00 88.38 205 LYS A CA 1
ATOM 1650 C C . LYS A 1 205 ? 22.573 6.217 -28.678 1.00 88.38 205 LYS A C 1
ATOM 1652 O O . LYS A 1 205 ? 22.017 5.202 -29.083 1.00 88.38 205 LYS A O 1
ATOM 1657 N N . ALA A 1 206 ? 23.441 6.215 -27.662 1.00 89.06 206 ALA A N 1
ATOM 1658 C CA . ALA A 1 206 ? 23.759 5.004 -26.905 1.00 89.06 206 ALA A CA 1
ATOM 1659 C C . ALA A 1 206 ? 22.530 4.453 -26.170 1.00 89.06 206 ALA A C 1
ATOM 1661 O O . ALA A 1 206 ? 22.318 3.248 -26.163 1.00 89.06 206 ALA A O 1
ATOM 1662 N N . TRP A 1 207 ? 21.690 5.331 -25.619 1.00 89.00 207 TRP A N 1
ATOM 1663 C CA . TRP A 1 207 ? 20.440 4.964 -24.961 1.00 89.00 207 TRP A CA 1
ATOM 1664 C C . TRP A 1 207 ? 19.447 4.269 -25.894 1.00 89.00 207 TRP A C 1
ATOM 1666 O O . TRP A 1 207 ? 18.901 3.231 -25.536 1.00 89.00 207 TRP A O 1
ATOM 1676 N N . LEU A 1 208 ? 19.206 4.817 -27.088 1.00 89.38 208 LEU A N 1
ATOM 1677 C CA . LEU A 1 208 ? 18.299 4.184 -28.050 1.00 89.38 208 LEU A CA 1
ATOM 1678 C C . LEU A 1 208 ? 18.792 2.795 -28.459 1.00 89.38 208 LEU A C 1
ATOM 1680 O O . LEU A 1 208 ? 18.014 1.849 -28.543 1.00 89.38 208 LEU A O 1
ATOM 1684 N N . ASP A 1 209 ? 20.096 2.673 -28.691 1.00 89.38 209 ASP A N 1
ATOM 1685 C CA . ASP A 1 209 ? 20.722 1.407 -29.054 1.00 89.38 209 ASP A CA 1
ATOM 1686 C C . ASP A 1 209 ? 20.620 0.379 -27.908 1.00 89.38 209 ASP A C 1
ATOM 1688 O O . ASP A 1 209 ? 20.215 -0.760 -28.140 1.00 89.38 209 ASP A O 1
ATOM 1692 N N . ASP A 1 210 ? 20.867 0.805 -26.663 1.00 89.69 210 ASP A N 1
ATOM 1693 C CA . ASP A 1 210 ? 20.662 0.017 -25.439 1.00 89.69 210 ASP A CA 1
ATOM 1694 C C . ASP A 1 210 ? 19.202 -0.456 -25.304 1.00 89.69 210 ASP A C 1
ATOM 1696 O O . ASP A 1 210 ? 18.937 -1.655 -25.185 1.00 89.69 210 ASP A O 1
ATOM 1700 N N . MET A 1 211 ? 18.238 0.464 -25.405 1.00 90.06 211 MET A N 1
ATOM 1701 C CA . MET A 1 211 ? 16.806 0.179 -25.286 1.00 90.06 211 MET A CA 1
ATOM 1702 C C . MET A 1 211 ? 16.341 -0.863 -26.310 1.00 90.06 211 MET A C 1
ATOM 1704 O O . MET A 1 211 ? 15.611 -1.795 -25.955 1.00 90.06 211 MET A O 1
ATOM 1708 N N . ARG A 1 212 ? 16.763 -0.731 -27.572 1.00 90.62 212 ARG A N 1
ATOM 1709 C CA . ARG A 1 212 ? 16.403 -1.666 -28.647 1.00 90.62 212 ARG A CA 1
ATOM 1710 C C . ARG A 1 212 ? 16.903 -3.079 -28.355 1.00 90.62 212 ARG A C 1
ATOM 1712 O O . ARG A 1 212 ? 16.133 -4.035 -28.430 1.00 90.62 212 ARG A O 1
ATOM 1719 N N . VAL A 1 213 ? 18.163 -3.218 -27.943 1.00 91.06 213 VAL A N 1
ATOM 1720 C CA . VAL A 1 213 ? 18.757 -4.526 -27.623 1.00 91.06 213 VAL A CA 1
ATOM 1721 C C . VAL A 1 213 ? 18.066 -5.178 -26.424 1.00 91.06 213 VAL A C 1
ATOM 1723 O O . VAL A 1 213 ? 17.720 -6.360 -26.485 1.00 91.06 213 VAL A O 1
ATOM 1726 N N . ARG A 1 214 ? 17.793 -4.412 -25.357 1.00 91.81 214 ARG A N 1
ATOM 1727 C CA . ARG A 1 214 ? 17.054 -4.893 -24.173 1.00 91.81 214 ARG A CA 1
ATOM 1728 C C . ARG A 1 214 ? 15.658 -5.389 -24.537 1.00 91.81 214 ARG A C 1
ATOM 1730 O O . ARG A 1 214 ? 15.246 -6.471 -24.114 1.00 91.81 214 ARG A O 1
ATOM 1737 N N . SER A 1 215 ? 14.944 -4.609 -25.343 1.00 92.31 215 SER A N 1
ATOM 1738 C CA . SER A 1 215 ? 13.577 -4.911 -25.775 1.00 92.31 215 SER A CA 1
ATOM 1739 C C . SER A 1 215 ? 13.511 -6.172 -26.625 1.00 92.31 215 SER A C 1
ATOM 1741 O O . SER A 1 215 ? 12.626 -7.008 -26.422 1.00 92.31 215 SER A O 1
ATOM 1743 N N . LEU A 1 216 ? 14.456 -6.334 -27.553 1.00 91.50 216 LEU A N 1
ATOM 1744 C CA . LEU A 1 216 ? 14.577 -7.529 -28.381 1.00 91.50 216 LEU A CA 1
ATOM 1745 C C . LEU A 1 216 ? 14.857 -8.773 -27.536 1.00 91.50 216 LEU A C 1
ATOM 1747 O O . LEU A 1 216 ? 14.165 -9.782 -27.678 1.00 91.50 216 LEU A O 1
ATOM 1751 N N . ALA A 1 217 ? 15.820 -8.688 -26.619 1.00 91.81 217 ALA A N 1
ATOM 1752 C CA . ALA A 1 217 ? 16.192 -9.794 -25.747 1.00 91.81 217 ALA A CA 1
ATOM 1753 C C . ALA A 1 217 ? 15.017 -10.286 -24.886 1.00 91.81 217 ALA A C 1
ATOM 1755 O O . ALA A 1 217 ? 14.749 -11.487 -24.831 1.00 91.81 217 ALA A O 1
ATOM 1756 N N . LEU A 1 218 ? 14.261 -9.367 -24.273 1.00 92.25 218 LEU A N 1
ATOM 1757 C CA . LEU A 1 218 ? 13.076 -9.709 -23.480 1.00 92.25 218 LEU A CA 1
ATOM 1758 C C . LEU A 1 218 ? 11.969 -10.335 -24.336 1.00 92.25 218 LEU A C 1
ATOM 1760 O O . LEU A 1 218 ? 11.369 -11.331 -23.937 1.00 92.25 218 LEU A O 1
ATOM 1764 N N . GLN A 1 219 ? 11.693 -9.788 -25.521 1.00 92.12 219 GLN A N 1
ATOM 1765 C CA . GLN A 1 219 ? 10.663 -10.341 -26.405 1.00 92.12 219 GLN A CA 1
ATOM 1766 C C . GLN A 1 219 ? 11.025 -11.744 -26.902 1.00 92.12 219 GLN A C 1
ATOM 1768 O O . GLN A 1 219 ? 10.162 -12.625 -26.897 1.00 92.12 219 GLN A O 1
ATOM 1773 N N . HIS A 1 220 ? 12.290 -11.982 -27.263 1.00 91.31 220 HIS A N 1
ATOM 1774 C CA . HIS A 1 220 ? 12.773 -13.323 -27.588 1.00 91.31 220 HIS A CA 1
ATOM 1775 C C . HIS A 1 220 ? 12.615 -14.277 -26.403 1.00 91.31 220 HIS A C 1
ATOM 1777 O O . HIS A 1 220 ? 12.030 -15.344 -26.565 1.00 91.31 220 HIS A O 1
ATOM 1783 N N . ALA A 1 221 ? 13.024 -13.868 -25.202 1.00 90.50 221 ALA A N 1
ATOM 1784 C CA . ALA A 1 221 ? 12.925 -14.702 -24.011 1.00 90.50 221 ALA A CA 1
ATOM 1785 C C . ALA A 1 221 ? 11.485 -15.149 -23.693 1.00 90.50 221 ALA A C 1
ATOM 1787 O O . ALA A 1 221 ? 11.247 -16.324 -23.404 1.00 90.50 221 ALA A O 1
ATOM 1788 N N . TYR A 1 222 ? 10.512 -14.237 -23.785 1.00 91.44 222 TYR A N 1
ATOM 1789 C CA . TYR A 1 222 ? 9.094 -14.552 -23.565 1.00 91.44 222 TYR A CA 1
ATOM 1790 C C . TYR A 1 222 ? 8.508 -15.435 -24.663 1.00 91.44 222 TYR A C 1
ATOM 1792 O O . TYR A 1 222 ? 7.723 -16.345 -24.372 1.00 91.44 222 TYR A O 1
ATOM 1800 N N . ARG A 1 223 ? 8.884 -15.179 -25.923 1.00 88.56 223 ARG A N 1
ATOM 1801 C CA . ARG A 1 223 ? 8.477 -16.010 -27.058 1.00 88.56 223 ARG A CA 1
ATOM 1802 C C . ARG A 1 223 ? 8.970 -17.436 -26.866 1.00 88.56 223 ARG A C 1
ATOM 1804 O O . ARG A 1 223 ? 8.173 -18.367 -26.924 1.00 88.56 223 ARG A O 1
ATOM 1811 N N . ASP A 1 224 ? 10.254 -17.588 -26.578 1.00 88.00 224 ASP A N 1
ATOM 1812 C CA . ASP A 1 224 ? 10.897 -18.889 -26.450 1.00 88.00 224 ASP A CA 1
ATOM 1813 C C . ASP A 1 224 ? 10.376 -19.637 -25.207 1.00 88.00 224 ASP A C 1
ATOM 1815 O O . ASP A 1 224 ? 10.136 -20.841 -25.266 1.00 88.00 224 ASP A O 1
ATOM 1819 N N . TYR A 1 225 ? 10.067 -18.934 -24.107 1.00 86.12 225 TYR A N 1
ATOM 1820 C CA . TYR A 1 225 ? 9.365 -19.532 -22.960 1.00 86.12 225 TYR A CA 1
ATOM 1821 C C . TYR A 1 225 ? 7.945 -19.992 -23.294 1.00 86.12 225 TYR A C 1
ATOM 1823 O O . TYR A 1 225 ? 7.539 -21.079 -22.882 1.00 86.12 225 TYR A O 1
ATOM 1831 N N . SER A 1 226 ? 7.192 -19.207 -24.064 1.00 86.56 226 SER A N 1
ATOM 1832 C CA . SER A 1 226 ? 5.834 -19.576 -24.483 1.00 86.56 226 SER A CA 1
ATOM 1833 C C . SER A 1 226 ? 5.814 -20.768 -25.448 1.00 86.56 226 SER A C 1
ATOM 1835 O O . SER A 1 226 ? 4.824 -21.490 -25.488 1.00 86.56 226 SER A O 1
ATOM 1837 N N . LEU A 1 227 ? 6.880 -20.973 -26.229 1.00 84.19 227 LEU A N 1
ATOM 1838 C CA . LEU A 1 227 ? 7.036 -22.153 -27.088 1.00 84.19 227 LEU A CA 1
ATOM 1839 C C . LEU A 1 227 ? 7.394 -23.404 -26.277 1.00 84.19 227 LEU A C 1
ATOM 1841 O O . LEU A 1 227 ? 6.879 -24.481 -26.558 1.00 84.19 227 LEU A O 1
ATOM 1845 N N . TRP A 1 228 ? 8.250 -23.255 -25.264 1.00 79.38 228 TRP A N 1
ATOM 1846 C CA . TRP A 1 228 ? 8.724 -24.363 -24.432 1.00 79.38 228 TRP A CA 1
ATOM 1847 C C . TRP A 1 228 ? 7.690 -24.839 -23.401 1.00 79.38 228 TRP A C 1
ATOM 1849 O O . TRP A 1 228 ? 7.533 -26.037 -23.170 1.00 79.38 228 TRP A O 1
ATOM 1859 N N . SER A 1 229 ? 6.956 -23.912 -22.780 1.00 76.62 229 SER A N 1
ATOM 1860 C CA . SER A 1 229 ? 5.984 -24.221 -21.725 1.00 76.62 229 SER A CA 1
ATOM 1861 C C . SER A 1 229 ? 4.663 -24.754 -22.294 1.00 76.62 229 SER A C 1
ATOM 1863 O O . SER A 1 229 ? 3.618 -24.108 -22.217 1.00 76.62 229 SER A O 1
ATOM 1865 N N . SER A 1 230 ? 4.704 -25.953 -22.881 1.00 69.62 230 SER A N 1
ATOM 1866 C CA . SER A 1 230 ? 3.501 -26.658 -23.335 1.00 69.62 230 SER A CA 1
ATOM 1867 C C . SER A 1 230 ? 2.436 -26.676 -22.220 1.00 69.62 230 SER A C 1
ATOM 1869 O O . SER A 1 230 ? 2.707 -27.044 -21.079 1.00 69.62 230 SER A O 1
ATOM 1871 N N . GLY A 1 231 ? 1.237 -26.166 -22.521 1.00 66.62 231 GLY A N 1
ATOM 1872 C CA . GLY A 1 231 ? 0.119 -26.076 -21.570 1.00 66.62 231 GLY A CA 1
ATOM 1873 C C . GLY A 1 231 ? 0.013 -24.785 -20.742 1.00 66.62 231 GLY A C 1
ATOM 1874 O O . GLY A 1 231 ? -1.005 -24.600 -20.077 1.00 66.62 231 GLY A O 1
ATOM 1875 N N . LYS A 1 232 ? 0.983 -23.858 -20.792 1.00 66.81 232 LYS A N 1
ATOM 1876 C CA . LYS A 1 232 ? 0.840 -22.528 -20.165 1.00 66.81 232 LYS A CA 1
ATOM 1877 C C . LYS A 1 232 ? 0.331 -21.488 -21.165 1.00 66.81 232 LYS A C 1
ATOM 1879 O O . LYS A 1 232 ? 0.599 -21.549 -22.364 1.00 66.81 232 LYS A O 1
ATOM 1884 N N . SER A 1 233 ? -0.417 -20.506 -20.664 1.00 72.00 233 SER A N 1
ATOM 1885 C CA . SER A 1 233 ? -0.898 -19.371 -21.455 1.00 72.00 233 SER A CA 1
ATOM 1886 C C . SER A 1 233 ? 0.280 -18.654 -22.112 1.00 72.00 233 SER A C 1
ATOM 1888 O O . SER A 1 233 ? 1.237 -18.303 -21.421 1.00 72.00 233 SER A O 1
ATOM 1890 N N . LYS A 1 234 ? 0.198 -18.376 -23.419 1.00 79.56 234 LYS A N 1
ATOM 1891 C CA . LYS A 1 234 ? 1.186 -17.526 -24.098 1.00 79.56 234 LYS A CA 1
ATOM 1892 C C . LYS A 1 234 ? 1.263 -16.185 -23.371 1.00 79.56 234 LYS A C 1
ATOM 1894 O O . LYS A 1 234 ? 0.250 -15.497 -23.222 1.00 79.56 234 LYS A O 1
ATOM 1899 N N . ILE A 1 235 ? 2.455 -15.822 -22.914 1.00 83.88 235 ILE A N 1
ATOM 1900 C CA . ILE A 1 235 ? 2.703 -14.556 -22.228 1.00 83.88 235 ILE A CA 1
ATOM 1901 C C . ILE A 1 235 ? 3.587 -13.670 -23.093 1.00 83.88 235 ILE A C 1
ATOM 1903 O O . ILE A 1 235 ? 4.539 -14.128 -23.719 1.00 83.88 235 ILE A O 1
ATOM 1907 N N . ALA A 1 236 ? 3.266 -12.382 -23.120 1.00 89.12 236 ALA A N 1
ATOM 1908 C CA . ALA A 1 236 ? 4.055 -11.368 -23.797 1.00 89.12 236 ALA A CA 1
ATOM 1909 C C . ALA A 1 236 ? 4.438 -10.284 -22.788 1.00 89.12 236 ALA A C 1
ATOM 1911 O O . ALA A 1 236 ? 3.614 -9.949 -21.926 1.00 89.12 236 ALA A O 1
ATOM 1912 N N . PRO A 1 237 ? 5.647 -9.717 -22.901 1.00 92.31 237 PRO A N 1
ATOM 1913 C CA . PRO A 1 237 ? 6.059 -8.656 -22.014 1.00 92.31 237 PRO A CA 1
ATOM 1914 C C . PRO A 1 237 ? 5.322 -7.356 -22.371 1.00 92.31 237 PRO A C 1
ATOM 1916 O O . PRO A 1 237 ? 4.989 -7.073 -23.534 1.00 92.31 237 PRO A O 1
ATOM 1919 N N . ASN A 1 238 ? 5.075 -6.562 -21.340 1.00 92.56 238 ASN A N 1
ATOM 1920 C CA . ASN A 1 238 ? 4.633 -5.183 -21.399 1.00 92.56 238 ASN A CA 1
ATOM 1921 C C . ASN A 1 238 ? 5.818 -4.295 -21.000 1.00 92.56 238 ASN A C 1
ATOM 1923 O O . ASN A 1 238 ? 6.105 -4.110 -19.818 1.00 92.56 238 ASN A O 1
ATOM 1927 N N . LEU A 1 239 ? 6.560 -3.833 -22.007 1.00 93.38 239 LEU A N 1
ATOM 1928 C CA . LEU A 1 239 ? 7.800 -3.085 -21.815 1.00 93.38 239 LEU A CA 1
ATOM 1929 C C . LEU A 1 239 ? 7.490 -1.627 -21.467 1.00 93.38 239 LEU A C 1
ATOM 1931 O O . LEU A 1 239 ? 6.715 -0.972 -22.167 1.00 93.38 239 LEU A O 1
ATOM 1935 N N . ILE A 1 240 ? 8.096 -1.139 -20.389 1.00 92.56 240 ILE A N 1
ATOM 1936 C CA . ILE A 1 240 ? 7.880 0.189 -19.817 1.00 92.56 240 ILE A CA 1
ATOM 1937 C C . ILE A 1 240 ? 9.179 0.983 -19.930 1.00 92.56 240 ILE A C 1
ATOM 1939 O O . ILE A 1 240 ? 10.225 0.562 -19.426 1.00 92.56 240 ILE A O 1
ATOM 1943 N N . CYS A 1 241 ? 9.116 2.125 -20.616 1.00 89.38 241 CYS A N 1
ATOM 1944 C CA . CYS A 1 241 ? 10.294 2.911 -20.965 1.00 89.38 241 CYS A CA 1
ATOM 1945 C C . CYS A 1 241 ? 9.923 4.335 -21.426 1.00 89.38 241 CYS A C 1
ATOM 1947 O O . CYS A 1 241 ? 8.906 4.487 -22.108 1.00 89.38 241 CYS A O 1
ATOM 1949 N N . PRO A 1 242 ? 10.738 5.369 -21.139 1.00 87.69 242 PRO A N 1
ATOM 1950 C CA . PRO A 1 242 ? 11.838 5.426 -20.177 1.00 87.69 242 PRO A CA 1
ATOM 1951 C C . PRO A 1 242 ? 11.308 5.937 -18.832 1.00 87.69 242 PRO A C 1
ATOM 1953 O O . PRO A 1 242 ? 10.676 6.982 -18.819 1.00 87.69 242 PRO A O 1
ATOM 1956 N N . PRO A 1 243 ? 11.554 5.304 -17.683 1.00 84.94 243 PRO A N 1
ATOM 1957 C CA . PRO A 1 243 ? 11.202 5.887 -16.386 1.00 84.94 243 PRO A CA 1
ATOM 1958 C C . PRO A 1 243 ? 12.182 7.015 -16.028 1.00 84.94 243 PRO A C 1
ATOM 1960 O O . PRO A 1 243 ? 13.187 6.827 -15.348 1.00 84.94 243 PRO A O 1
ATOM 1963 N N . MET A 1 244 ? 11.901 8.201 -16.555 1.00 89.94 244 MET A N 1
ATOM 1964 C CA . MET A 1 244 ? 12.659 9.429 -16.307 1.00 89.94 244 MET A CA 1
ATOM 1965 C C . MET A 1 244 ? 12.646 9.800 -14.822 1.00 89.94 244 MET A C 1
ATOM 1967 O O . MET A 1 244 ? 11.595 9.701 -14.202 1.00 89.94 244 MET A O 1
ATOM 1971 N N . SER A 1 245 ? 13.731 10.346 -14.270 1.00 88.94 245 SER A N 1
ATOM 1972 C CA . SER A 1 245 ? 13.804 10.791 -12.860 1.00 88.94 245 SER A CA 1
ATOM 1973 C C . SER A 1 245 ? 12.844 11.938 -12.491 1.00 88.94 245 SER A C 1
ATOM 1975 O O . SER A 1 245 ? 12.629 12.262 -11.320 1.00 88.94 245 SER A O 1
ATOM 1977 N N . ALA A 1 246 ? 12.260 12.580 -13.503 1.00 88.69 246 ALA A N 1
ATOM 1978 C CA . ALA A 1 246 ? 11.387 13.740 -13.401 1.00 88.69 246 ALA A CA 1
ATOM 1979 C C . ALA A 1 246 ? 10.383 13.756 -14.573 1.00 88.69 246 ALA A C 1
ATOM 1981 O O . ALA A 1 246 ? 10.613 13.077 -15.577 1.00 88.69 246 ALA A O 1
ATOM 1982 N N . PRO A 1 247 ? 9.304 14.567 -14.522 1.00 88.44 247 PRO A N 1
ATOM 1983 C CA . PRO A 1 247 ? 8.340 14.727 -15.620 1.00 88.44 247 PRO A CA 1
ATOM 1984 C C . PRO A 1 247 ? 8.941 15.528 -16.790 1.00 88.44 247 PRO A C 1
ATOM 1986 O O . PRO A 1 247 ? 8.552 16.662 -17.076 1.00 88.44 247 PRO A O 1
ATOM 1989 N N . LYS A 1 248 ? 9.937 14.947 -17.447 1.00 86.69 248 LYS A N 1
ATOM 1990 C CA . LYS A 1 248 ? 10.779 15.567 -18.463 1.00 86.69 248 LYS A CA 1
ATOM 1991 C C . LYS A 1 248 ? 10.610 14.817 -19.781 1.00 86.69 248 LYS A C 1
ATOM 1993 O O . LYS A 1 248 ? 11.188 13.752 -19.966 1.00 86.69 248 LYS A O 1
ATOM 1998 N N . PHE A 1 249 ? 9.810 15.368 -20.691 1.00 86.69 249 PHE A N 1
ATOM 1999 C CA . PHE A 1 249 ? 9.618 14.773 -22.017 1.00 86.69 249 PHE A CA 1
ATOM 2000 C C . PHE A 1 249 ? 10.639 15.293 -23.039 1.00 86.69 249 PHE A C 1
ATOM 2002 O O . PHE A 1 249 ? 11.375 14.504 -23.631 1.00 86.69 249 PHE A O 1
ATOM 2009 N N . ASP A 1 250 ? 10.730 16.620 -23.181 1.00 84.31 250 ASP A N 1
ATOM 2010 C CA . ASP A 1 250 ? 11.535 17.292 -24.216 1.00 84.31 250 ASP A CA 1
ATOM 2011 C C . ASP A 1 250 ? 12.910 17.795 -23.735 1.00 84.31 250 ASP A C 1
ATOM 2013 O O . ASP A 1 250 ? 13.661 18.369 -24.518 1.00 84.31 250 ASP A O 1
ATOM 2017 N N . ILE A 1 251 ? 13.254 17.626 -22.453 1.00 74.94 251 ILE A N 1
ATOM 2018 C CA . ILE A 1 251 ? 14.479 18.195 -21.859 1.00 74.94 251 ILE A CA 1
ATOM 2019 C C . ILE A 1 251 ? 15.081 17.191 -20.876 1.00 74.94 251 ILE A C 1
ATOM 2021 O O . ILE A 1 251 ? 14.437 16.877 -19.884 1.00 74.94 251 ILE A O 1
ATOM 2025 N N . GLY A 1 252 ? 16.315 16.731 -21.086 1.00 64.25 252 GLY A N 1
ATOM 2026 C CA . GLY A 1 252 ? 17.044 15.898 -20.115 1.00 64.25 252 GLY A CA 1
ATOM 2027 C C . GLY A 1 252 ? 18.416 16.460 -19.748 1.00 64.25 252 GLY A C 1
ATOM 2028 O O . GLY A 1 252 ? 18.789 17.560 -20.162 1.00 64.25 252 GLY A O 1
ATOM 2029 N N . ILE A 1 253 ? 19.162 15.721 -18.924 1.00 60.16 253 ILE A N 1
ATOM 2030 C CA . ILE A 1 253 ? 20.525 16.101 -18.524 1.00 60.16 253 ILE A CA 1
ATOM 2031 C C . ILE A 1 253 ? 21.447 16.020 -19.750 1.00 60.16 253 ILE A C 1
ATOM 2033 O O . ILE A 1 253 ? 21.328 15.110 -20.570 1.00 60.16 253 ILE A O 1
ATOM 2037 N N . GLY A 1 254 ? 22.316 17.021 -19.925 1.00 65.81 254 GLY A N 1
ATOM 2038 C CA . GLY A 1 254 ? 23.188 17.120 -21.102 1.00 65.81 254 GLY A CA 1
ATOM 2039 C C . GLY A 1 254 ? 22.448 17.410 -22.415 1.00 65.81 254 GLY A C 1
ATOM 2040 O O . GLY A 1 254 ? 22.967 17.105 -23.482 1.00 65.81 254 GLY A O 1
ATOM 2041 N N . GLY A 1 255 ? 21.221 17.948 -22.356 1.00 74.31 255 GLY A N 1
ATOM 2042 C CA . GLY A 1 255 ? 20.430 18.322 -23.538 1.00 74.31 255 GLY A CA 1
ATOM 2043 C C . GLY A 1 255 ? 19.714 17.160 -24.237 1.00 74.31 255 GLY A C 1
ATOM 2044 O O . GLY A 1 255 ? 19.023 17.379 -25.228 1.00 74.31 255 GLY A O 1
ATOM 2045 N N . THR A 1 256 ? 19.826 15.929 -23.726 1.00 81.19 256 THR A N 1
ATOM 2046 C CA . THR A 1 256 ? 19.203 14.748 -24.345 1.00 81.19 256 THR A CA 1
ATOM 2047 C C . THR A 1 256 ? 17.750 14.575 -23.897 1.00 81.19 256 THR A C 1
ATOM 2049 O O . THR A 1 256 ? 17.479 14.342 -22.724 1.00 81.19 256 THR A O 1
ATOM 2052 N N . ALA A 1 257 ? 16.797 14.628 -24.827 1.00 88.50 257 ALA A N 1
ATOM 2053 C CA . ALA A 1 257 ? 15.368 14.433 -24.561 1.00 88.50 257 ALA A CA 1
ATOM 2054 C C . ALA A 1 257 ? 14.969 12.941 -24.539 1.00 88.50 257 ALA A C 1
ATOM 2056 O O . ALA A 1 257 ? 14.259 12.470 -25.426 1.00 88.50 257 ALA A O 1
ATOM 2057 N N . TYR A 1 258 ? 15.438 12.180 -23.544 1.00 89.00 258 TYR A N 1
ATOM 2058 C CA . TYR A 1 258 ? 15.225 10.724 -23.449 1.00 89.00 258 TYR A CA 1
ATOM 2059 C C . TYR A 1 258 ? 13.757 10.292 -23.583 1.00 89.00 258 TYR A C 1
ATOM 2061 O O . TYR A 1 258 ? 13.479 9.302 -24.257 1.00 89.00 258 TYR A O 1
ATOM 2069 N N . GLY A 1 259 ? 12.821 11.047 -22.994 1.00 89.38 259 GLY A N 1
ATOM 2070 C CA . GLY A 1 259 ? 11.386 10.775 -23.096 1.00 89.38 259 GLY A CA 1
ATOM 2071 C C . GLY A 1 259 ? 10.878 10.828 -24.537 1.00 89.38 259 GLY A C 1
ATOM 2072 O O . GLY A 1 259 ? 10.279 9.867 -25.018 1.00 89.38 259 GLY A O 1
ATOM 2073 N N . LYS A 1 260 ? 11.183 11.919 -25.248 1.00 91.50 260 LYS A N 1
ATOM 2074 C CA . LYS A 1 260 ? 10.860 12.075 -26.671 1.00 91.50 260 LYS A CA 1
ATOM 2075 C C . LYS A 1 260 ? 11.544 11.023 -27.540 1.00 91.50 260 LYS A C 1
ATOM 2077 O O . LYS A 1 260 ? 10.894 10.443 -28.404 1.00 91.50 260 LYS A O 1
ATOM 2082 N N . LEU A 1 261 ? 12.832 10.768 -27.302 1.00 90.75 261 LEU A N 1
ATOM 2083 C CA . LEU A 1 261 ? 13.602 9.761 -28.036 1.00 90.75 261 LEU A CA 1
ATOM 2084 C C . LEU A 1 261 ? 12.959 8.379 -27.923 1.00 90.75 261 LEU A C 1
ATOM 2086 O O . LEU A 1 261 ? 12.754 7.727 -28.938 1.00 90.75 261 LEU A O 1
ATOM 2090 N N . ALA A 1 262 ? 12.599 7.957 -26.711 1.00 90.00 262 ALA A N 1
ATOM 2091 C CA . ALA A 1 262 ? 11.986 6.656 -26.492 1.00 90.00 262 ALA A CA 1
ATOM 2092 C C . ALA A 1 262 ? 10.644 6.511 -27.218 1.00 90.00 262 ALA A C 1
ATOM 2094 O O . ALA A 1 262 ? 10.411 5.462 -27.804 1.00 90.00 262 ALA A O 1
ATOM 2095 N N . VAL A 1 263 ? 9.794 7.550 -27.222 1.00 90.44 263 VAL A N 1
ATOM 2096 C CA . VAL A 1 263 ? 8.493 7.509 -27.917 1.00 90.44 263 VAL A CA 1
ATOM 2097 C C . VAL A 1 263 ? 8.657 7.468 -29.434 1.00 90.44 263 VAL A C 1
ATOM 2099 O O . VAL A 1 263 ? 8.046 6.626 -30.085 1.00 90.44 263 VAL A O 1
ATOM 2102 N N . LEU A 1 264 ? 9.526 8.314 -29.997 1.00 89.56 264 LEU A N 1
ATOM 2103 C CA . LEU A 1 264 ? 9.807 8.308 -31.439 1.00 89.56 264 LEU A CA 1
ATOM 2104 C C . LEU A 1 264 ? 10.399 6.978 -31.919 1.00 89.56 264 LEU A C 1
ATOM 2106 O O . LEU A 1 264 ? 10.293 6.645 -33.096 1.00 89.56 264 LEU A O 1
ATOM 2110 N N . ASP A 1 265 ? 11.019 6.226 -31.013 1.00 88.69 265 ASP A N 1
ATOM 2111 C CA . ASP A 1 265 ? 11.701 4.983 -31.329 1.00 88.69 265 ASP A CA 1
ATOM 2112 C C . ASP A 1 265 ? 10.877 3.721 -31.047 1.00 88.69 265 ASP A C 1
ATOM 2114 O O . ASP A 1 265 ? 11.379 2.621 -31.243 1.00 88.69 265 ASP A O 1
ATOM 2118 N N . ILE A 1 266 ? 9.616 3.829 -30.609 1.00 85.56 266 ILE A N 1
ATOM 2119 C CA . ILE A 1 266 ? 8.804 2.674 -30.172 1.00 85.56 266 ILE A CA 1
ATOM 2120 C C . ILE A 1 266 ? 8.712 1.567 -31.222 1.00 85.56 266 ILE A C 1
ATOM 2122 O O . ILE A 1 266 ? 8.756 0.385 -30.873 1.00 85.56 266 ILE A O 1
ATOM 2126 N N . HIS A 1 267 ? 8.606 1.945 -32.494 1.00 79.81 267 HIS A N 1
ATOM 2127 C CA . HIS A 1 267 ? 8.453 1.015 -33.612 1.00 79.81 267 HIS A CA 1
ATOM 2128 C C . HIS A 1 267 ? 9.754 0.761 -34.378 1.00 79.81 267 HIS A C 1
ATOM 2130 O O . HIS A 1 267 ? 9.762 -0.028 -35.324 1.00 79.81 267 HIS A O 1
ATOM 2136 N N . THR A 1 268 ? 10.862 1.393 -33.984 1.00 80.25 268 THR A N 1
ATOM 2137 C CA . THR A 1 268 ? 12.141 1.193 -34.661 1.00 80.25 268 THR A CA 1
ATOM 2138 C C . THR A 1 268 ? 12.742 -0.137 -34.242 1.00 80.25 268 THR A C 1
ATOM 2140 O O . THR A 1 268 ? 13.136 -0.340 -33.094 1.00 80.25 268 THR A O 1
ATOM 2143 N N . GLN A 1 269 ? 12.854 -1.062 -35.181 1.00 69.00 269 GLN A N 1
ATOM 2144 C CA . GLN A 1 269 ? 13.496 -2.339 -34.909 1.00 69.00 269 GLN A CA 1
ATOM 2145 C C . GLN A 1 269 ? 15.010 -2.153 -34.749 1.00 69.00 269 GLN A C 1
ATOM 2147 O O . GLN A 1 269 ? 15.633 -1.341 -35.441 1.00 69.00 269 GLN A O 1
ATOM 2152 N N . PHE A 1 270 ? 15.622 -2.927 -33.848 1.00 71.25 270 PHE A N 1
ATOM 2153 C CA . PHE A 1 270 ? 17.055 -3.187 -33.972 1.00 71.25 270 PHE A CA 1
ATOM 2154 C C . PHE A 1 270 ? 17.278 -3.898 -35.324 1.00 71.25 270 PHE A C 1
ATOM 2156 O O . PHE A 1 270 ? 16.462 -4.757 -35.664 1.00 71.25 270 PHE A O 1
ATOM 2163 N N . PRO A 1 271 ? 18.289 -3.523 -36.127 1.00 61.31 271 PRO A N 1
ATOM 2164 C CA . PRO A 1 271 ? 18.427 -4.019 -37.498 1.00 61.31 271 PRO A CA 1
ATOM 2165 C C . PRO A 1 271 ? 18.384 -5.552 -37.623 1.00 61.31 271 PRO A C 1
ATOM 2167 O O . PRO A 1 271 ? 18.844 -6.265 -36.738 1.00 61.31 271 PRO A O 1
ATOM 2170 N N . GLU A 1 272 ? 17.854 -6.013 -38.761 1.00 54.81 272 GLU A N 1
ATOM 2171 C CA . GLU A 1 272 ? 17.946 -7.370 -39.346 1.00 54.81 272 GLU A CA 1
ATOM 2172 C C . GLU A 1 272 ? 17.262 -8.564 -38.650 1.00 54.81 272 GLU A C 1
ATOM 2174 O O . GLU A 1 272 ? 17.239 -9.643 -39.233 1.00 54.81 272 GLU A O 1
ATOM 2179 N N . LEU A 1 273 ? 16.546 -8.402 -37.529 1.00 54.25 273 LEU A N 1
ATOM 2180 C CA . LEU A 1 273 ? 15.722 -9.492 -36.955 1.00 54.25 273 LEU A CA 1
ATOM 2181 C C . LEU A 1 273 ? 14.213 -9.197 -36.907 1.00 54.25 273 LEU A C 1
ATOM 2183 O O . LEU A 1 273 ? 13.526 -9.512 -35.931 1.00 54.25 273 LEU A O 1
ATOM 2187 N N . ALA A 1 274 ? 13.671 -8.714 -38.030 1.00 48.78 274 ALA A N 1
ATOM 2188 C CA . ALA A 1 274 ? 12.245 -8.481 -38.316 1.00 48.78 274 ALA A CA 1
ATOM 2189 C C . ALA A 1 274 ? 11.337 -9.741 -38.282 1.00 48.78 274 ALA A C 1
ATOM 2191 O O . ALA A 1 274 ? 10.266 -9.768 -38.883 1.00 48.78 274 ALA A O 1
ATOM 2192 N N . THR A 1 275 ? 11.721 -10.808 -37.574 1.00 54.62 275 THR A N 1
ATOM 2193 C CA . THR A 1 275 ? 10.922 -12.046 -37.456 1.00 54.62 275 THR A CA 1
ATOM 2194 C C . THR A 1 275 ? 9.782 -11.939 -36.438 1.00 54.62 275 THR A C 1
ATOM 2196 O O . THR A 1 275 ? 8.990 -12.871 -36.290 1.00 54.62 275 THR A O 1
ATOM 2199 N N . ILE A 1 276 ? 9.685 -10.823 -35.707 1.00 59.38 276 ILE A N 1
ATOM 2200 C CA . ILE A 1 276 ? 8.551 -10.514 -34.833 1.00 59.38 276 ILE A CA 1
ATOM 2201 C C . ILE A 1 276 ? 7.672 -9.501 -35.568 1.00 59.38 276 ILE A C 1
ATOM 2203 O O . ILE A 1 276 ? 7.971 -8.310 -35.589 1.00 59.38 276 ILE A O 1
ATOM 2207 N N . SER A 1 277 ? 6.562 -9.966 -36.146 1.00 59.31 277 SER A N 1
ATOM 2208 C CA . SER A 1 277 ? 5.604 -9.119 -36.880 1.00 59.31 277 SER A CA 1
ATOM 2209 C C . SER A 1 277 ? 4.946 -8.031 -36.018 1.00 59.31 277 SER A C 1
ATOM 2211 O O . SER A 1 277 ? 4.359 -7.092 -36.543 1.00 59.31 277 SER A O 1
ATOM 2213 N N . THR A 1 278 ? 5.064 -8.137 -34.693 1.00 71.44 278 THR A N 1
ATOM 2214 C CA . THR A 1 278 ? 4.525 -7.202 -33.698 1.00 71.44 278 THR A CA 1
ATOM 2215 C C . THR A 1 278 ? 5.626 -6.724 -32.745 1.00 71.44 278 THR A C 1
ATOM 2217 O O . THR A 1 278 ? 5.505 -6.907 -31.536 1.00 71.44 278 THR A O 1
ATOM 2220 N N . TYR A 1 279 ? 6.759 -6.247 -33.263 1.00 79.69 279 TYR A N 1
ATOM 2221 C CA . TYR A 1 279 ? 7.873 -5.763 -32.437 1.00 79.69 279 TYR A CA 1
ATOM 2222 C C . TYR A 1 279 ? 7.594 -4.370 -31.850 1.00 79.69 279 TYR A C 1
ATOM 2224 O O . TYR A 1 279 ? 7.073 -3.496 -32.543 1.00 79.69 279 TYR A O 1
ATOM 2232 N N . TRP A 1 280 ? 8.008 -4.149 -30.599 1.00 83.88 280 TRP A N 1
ATOM 2233 C CA . TRP A 1 280 ? 7.952 -2.841 -29.928 1.00 83.88 280 TRP A CA 1
ATOM 2234 C C . TRP A 1 280 ? 9.151 -2.666 -28.994 1.00 83.88 280 TRP A C 1
ATOM 2236 O O . TRP A 1 280 ? 9.498 -3.601 -28.273 1.00 83.88 280 TRP A O 1
ATOM 2246 N N . ASN A 1 281 ? 9.731 -1.469 -28.933 1.00 86.31 281 ASN A N 1
ATOM 2247 C CA . ASN A 1 281 ? 10.722 -1.124 -27.905 1.00 86.31 281 ASN A CA 1
ATOM 2248 C C . ASN A 1 281 ? 10.077 -0.739 -26.567 1.00 86.31 281 ASN A C 1
ATOM 2250 O O . ASN A 1 281 ? 10.651 -0.915 -25.498 1.00 86.31 281 ASN A O 1
ATOM 2254 N N . SER A 1 282 ? 8.857 -0.214 -26.610 1.00 89.81 282 SER A N 1
ATOM 2255 C CA . SER A 1 282 ? 8.071 0.107 -25.424 1.00 89.81 282 SER A CA 1
ATOM 2256 C C . SER A 1 282 ? 6.592 0.014 -25.761 1.00 89.81 282 SER A C 1
ATOM 2258 O O . SER A 1 282 ? 6.197 0.197 -26.909 1.00 89.81 282 SER A O 1
ATOM 2260 N N . LYS A 1 283 ? 5.765 -0.278 -24.763 1.00 91.06 283 LYS A N 1
ATOM 2261 C CA . LYS A 1 283 ? 4.299 -0.196 -24.854 1.00 91.06 283 LYS A CA 1
ATOM 2262 C C . LYS A 1 283 ? 3.722 0.834 -23.895 1.00 91.06 283 LYS A C 1
ATOM 2264 O O . LYS A 1 283 ? 2.526 1.104 -23.931 1.00 91.06 283 LYS A O 1
ATOM 2269 N N . VAL A 1 284 ? 4.556 1.368 -23.007 1.00 92.38 284 VAL A N 1
ATOM 2270 C CA . VAL A 1 284 ? 4.146 2.226 -21.905 1.00 92.38 284 VAL A CA 1
ATOM 2271 C C . VAL A 1 284 ? 5.218 3.278 -21.686 1.00 92.38 284 VAL A C 1
ATOM 2273 O O . VAL A 1 284 ? 6.379 2.952 -21.432 1.00 92.38 284 VAL A O 1
ATOM 2276 N N . PHE A 1 285 ? 4.815 4.543 -21.722 1.00 93.50 285 PHE A N 1
ATOM 2277 C CA . PHE A 1 285 ? 5.678 5.636 -21.297 1.00 93.50 285 PHE A CA 1
ATOM 2278 C C . PHE A 1 285 ? 5.669 5.724 -19.769 1.00 93.50 285 PHE A C 1
ATOM 2280 O O . PHE A 1 285 ? 4.609 5.613 -19.152 1.00 93.50 285 PHE A O 1
ATOM 2287 N N . SER A 1 286 ? 6.821 5.951 -19.143 1.00 93.75 286 SER A N 1
ATOM 2288 C CA . SER A 1 286 ? 6.897 6.123 -17.689 1.00 93.75 286 SER A CA 1
ATOM 2289 C C . SER A 1 286 ? 7.635 7.396 -17.310 1.00 93.75 286 SER A C 1
ATOM 2291 O O . SER A 1 286 ? 8.353 7.973 -18.112 1.00 93.75 286 SER A O 1
ATOM 2293 N N . TYR A 1 287 ? 7.447 7.865 -16.086 1.00 93.81 287 TYR A N 1
ATOM 2294 C CA . TYR A 1 287 ? 8.297 8.879 -15.473 1.00 93.81 287 TYR A CA 1
ATOM 2295 C C . TYR A 1 287 ? 8.166 8.818 -13.953 1.00 93.81 287 TYR A C 1
ATOM 2297 O O . TYR A 1 287 ? 7.251 8.196 -13.408 1.00 93.81 287 TYR A O 1
ATOM 2305 N N . HIS A 1 288 ? 9.085 9.480 -13.265 1.00 93.44 288 HIS A N 1
ATOM 2306 C CA . HIS A 1 288 ? 9.099 9.629 -11.824 1.00 93.44 288 HIS A CA 1
ATOM 2307 C C . HIS A 1 288 ? 8.696 11.040 -11.430 1.00 93.44 288 HIS A C 1
ATOM 2309 O O . HIS A 1 288 ? 8.904 12.016 -12.158 1.00 93.44 288 HIS A O 1
ATOM 2315 N N . GLN A 1 289 ? 8.114 11.162 -10.244 1.00 91.44 289 GLN A N 1
ATOM 2316 C CA . GLN A 1 289 ? 7.699 12.451 -9.724 1.00 91.44 289 GLN A CA 1
ATOM 2317 C C . GLN A 1 289 ? 7.945 12.552 -8.226 1.00 91.44 289 GLN A C 1
ATOM 2319 O O . GLN A 1 289 ? 7.264 11.937 -7.415 1.00 91.44 289 GLN A O 1
ATOM 2324 N N . TYR A 1 290 ? 8.856 13.437 -7.853 1.00 90.25 290 TYR A N 1
ATOM 2325 C CA . TYR A 1 290 ? 9.145 13.760 -6.461 1.00 90.25 290 TYR A CA 1
ATOM 2326 C C . TYR A 1 290 ? 8.897 15.243 -6.189 1.00 90.25 290 TYR A C 1
ATOM 2328 O O . TYR A 1 290 ? 8.699 16.023 -7.127 1.00 90.25 290 TYR A O 1
ATOM 2336 N N . ASN A 1 291 ? 8.914 15.630 -4.909 1.00 88.38 291 ASN A N 1
ATOM 2337 C CA . ASN A 1 291 ? 8.927 17.027 -4.458 1.00 88.38 291 ASN A CA 1
ATOM 2338 C C . ASN A 1 291 ? 7.768 17.868 -5.020 1.00 88.38 291 ASN A C 1
ATOM 2340 O O . ASN A 1 291 ? 7.932 19.050 -5.316 1.00 88.38 291 ASN A O 1
ATOM 2344 N N . SER A 1 292 ? 6.602 17.252 -5.225 1.00 86.56 292 SER A N 1
ATOM 2345 C CA . SER A 1 292 ? 5.494 17.881 -5.942 1.00 86.56 292 SER A CA 1
ATOM 2346 C C . SER A 1 292 ? 4.166 17.617 -5.242 1.00 86.56 292 SER A C 1
ATOM 2348 O O . SER A 1 292 ? 3.825 16.459 -5.020 1.00 86.56 292 SER A O 1
ATOM 2350 N N . PRO A 1 293 ? 3.381 18.644 -4.889 1.00 86.50 293 PRO A N 1
ATOM 2351 C CA . PRO A 1 293 ? 2.037 18.443 -4.356 1.00 86.50 293 PRO A CA 1
ATOM 2352 C C . PRO A 1 293 ? 1.105 17.848 -5.424 1.00 86.50 293 PRO A C 1
ATOM 2354 O O . PRO A 1 293 ? 1.425 17.815 -6.613 1.00 86.50 293 PRO A O 1
ATOM 2357 N N . GLY A 1 294 ? -0.102 17.434 -5.029 1.00 83.94 294 GLY A N 1
ATOM 2358 C CA . GLY A 1 294 ? -1.059 16.807 -5.951 1.00 83.94 294 GLY A CA 1
ATOM 2359 C C . GLY A 1 294 ? -1.373 17.622 -7.211 1.00 83.94 294 GLY A C 1
ATOM 2360 O O . GLY A 1 294 ? -1.364 17.078 -8.318 1.00 83.94 294 GLY A O 1
ATOM 2361 N N . TYR A 1 295 ? -1.554 18.944 -7.088 1.00 82.31 295 TYR A N 1
ATOM 2362 C CA . TYR A 1 295 ? -1.763 19.804 -8.261 1.00 82.31 295 TYR A CA 1
ATOM 2363 C C . TYR A 1 295 ? -0.541 19.844 -9.188 1.00 82.31 295 TYR A C 1
ATOM 2365 O O . TYR A 1 295 ? -0.700 19.979 -10.400 1.00 82.31 295 TYR A O 1
ATOM 2373 N N . GLY A 1 296 ? 0.666 19.723 -8.630 1.00 86.19 296 GLY A N 1
ATOM 2374 C CA . GLY A 1 296 ? 1.913 19.678 -9.381 1.00 86.19 296 GLY A CA 1
ATOM 2375 C C . GLY A 1 296 ? 2.025 18.379 -10.173 1.00 86.19 296 GLY A C 1
ATOM 2376 O O . GLY A 1 296 ? 2.309 18.427 -11.367 1.00 86.19 296 GLY A O 1
ATOM 2377 N N . MET A 1 297 ? 1.679 17.238 -9.564 1.00 87.94 297 MET A N 1
ATOM 2378 C CA . MET A 1 297 ? 1.574 15.960 -10.281 1.00 87.94 297 MET A CA 1
ATOM 2379 C C . MET A 1 297 ? 0.544 16.026 -11.410 1.00 87.94 297 MET A C 1
ATOM 2381 O O . MET A 1 297 ? 0.802 15.554 -12.514 1.00 87.94 297 MET A O 1
ATOM 2385 N N . ARG A 1 298 ? -0.619 16.641 -11.157 1.00 86.94 298 ARG A N 1
ATOM 2386 C CA . ARG A 1 298 ? -1.643 16.841 -12.190 1.00 86.94 298 ARG A CA 1
ATOM 2387 C C . ARG A 1 298 ? -1.140 17.729 -13.324 1.00 86.94 298 ARG A C 1
ATOM 2389 O O . ARG A 1 298 ? -1.353 17.390 -14.477 1.00 86.94 298 ARG A O 1
ATOM 2396 N N . SER A 1 299 ? -0.484 18.840 -13.010 1.00 89.25 299 SER A N 1
ATOM 2397 C CA . SER A 1 299 ? 0.089 19.741 -14.014 1.00 89.25 299 SER A CA 1
ATOM 2398 C C . SER A 1 299 ? 1.146 19.034 -14.864 1.00 89.25 299 SER A C 1
ATOM 2400 O O . SER A 1 299 ? 1.154 19.182 -16.082 1.00 89.25 299 SER A O 1
ATOM 2402 N N . ALA A 1 300 ? 1.998 18.214 -14.241 1.00 90.81 300 ALA A N 1
ATOM 2403 C CA . ALA A 1 300 ? 2.949 17.369 -14.953 1.00 90.81 300 ALA A CA 1
ATOM 2404 C C . ALA A 1 300 ? 2.232 16.382 -15.886 1.00 90.81 300 ALA A C 1
ATOM 2406 O O . ALA A 1 300 ? 2.551 16.326 -17.068 1.00 90.81 300 ALA A O 1
ATOM 2407 N N . TRP A 1 301 ? 1.214 15.673 -15.395 1.00 90.44 301 TRP A N 1
ATOM 2408 C CA . TRP A 1 301 ? 0.403 14.755 -16.199 1.00 90.44 301 TRP A CA 1
ATOM 2409 C C . TRP A 1 301 ? -0.257 15.445 -17.402 1.00 90.44 301 TRP A C 1
ATOM 2411 O O . TRP A 1 301 ? -0.122 14.984 -18.535 1.00 90.44 301 TRP A O 1
ATOM 2421 N N . ASP A 1 302 ? -0.935 16.571 -17.156 1.00 90.06 302 ASP A N 1
ATOM 2422 C CA . ASP A 1 302 ? -1.661 17.348 -18.166 1.00 90.06 302 ASP A CA 1
ATOM 2423 C C . ASP A 1 302 ? -0.701 17.930 -19.236 1.00 90.06 302 ASP A C 1
ATOM 2425 O O . ASP A 1 302 ? -1.154 18.287 -20.320 1.00 90.06 302 ASP A O 1
ATOM 2429 N N . LYS A 1 303 ? 0.617 17.977 -18.972 1.00 92.31 303 LYS A N 1
ATOM 2430 C CA . LYS A 1 303 ? 1.669 18.316 -19.951 1.00 92.31 303 LYS A CA 1
ATOM 2431 C C . LYS A 1 303 ? 2.251 17.089 -20.658 1.00 92.31 303 LYS A C 1
ATOM 2433 O O . LYS A 1 303 ? 2.371 17.093 -21.876 1.00 92.31 303 LYS A O 1
ATOM 2438 N N . ILE A 1 304 ? 2.611 16.048 -19.907 1.00 92.19 304 ILE A N 1
ATOM 2439 C CA . ILE A 1 304 ? 3.297 14.860 -20.432 1.00 92.19 304 ILE A CA 1
ATOM 2440 C C . ILE A 1 304 ? 2.402 14.071 -21.384 1.00 92.19 304 ILE A C 1
ATOM 2442 O O . ILE A 1 304 ? 2.849 13.705 -22.466 1.00 92.19 304 ILE A O 1
ATOM 2446 N N . VAL A 1 305 ? 1.142 13.817 -21.018 1.00 92.38 305 VAL A N 1
ATOM 2447 C CA . VAL A 1 305 ? 0.264 12.959 -21.829 1.00 92.38 305 VAL A CA 1
ATOM 2448 C C . VAL A 1 305 ? 0.031 13.526 -23.234 1.00 92.38 305 VAL A C 1
ATOM 2450 O O . VAL A 1 305 ? 0.185 12.766 -24.193 1.00 92.38 305 VAL A O 1
ATOM 2453 N N . PRO A 1 306 ? -0.292 14.824 -23.411 1.00 93.25 306 PRO A N 1
ATOM 2454 C CA . PRO A 1 306 ? -0.373 15.404 -24.748 1.00 93.25 306 PRO A CA 1
ATOM 2455 C C . PRO A 1 306 ? 0.935 15.308 -25.536 1.00 93.25 306 PRO A C 1
ATOM 2457 O O . PRO A 1 306 ? 0.879 14.985 -26.719 1.00 93.25 306 PRO A O 1
ATOM 2460 N N . SER A 1 307 ? 2.095 15.529 -24.906 1.00 92.94 307 SER A N 1
ATOM 2461 C CA . SER A 1 307 ? 3.391 15.439 -25.594 1.00 92.94 307 SER A CA 1
ATOM 2462 C C . SER A 1 307 ? 3.721 14.016 -26.046 1.00 92.94 307 SER A C 1
ATOM 2464 O O . SER A 1 307 ? 4.141 13.820 -27.184 1.00 92.94 307 SER A O 1
ATOM 2466 N N . VAL A 1 308 ? 3.464 13.015 -25.197 1.00 91.75 308 VAL A N 1
ATOM 2467 C CA . VAL A 1 308 ? 3.613 11.593 -25.545 1.00 91.75 308 VAL A CA 1
ATOM 2468 C C . VAL A 1 308 ? 2.702 11.241 -26.720 1.00 91.75 308 VAL A C 1
ATOM 2470 O O . VAL A 1 308 ? 3.165 10.682 -27.708 1.00 91.75 308 VAL A O 1
ATOM 2473 N N . LYS A 1 309 ? 1.425 11.642 -26.657 1.00 92.38 309 LYS A N 1
ATOM 2474 C CA . LYS A 1 309 ? 0.457 11.410 -27.737 1.00 92.38 309 LYS A CA 1
ATOM 2475 C C . LYS A 1 309 ? 0.870 12.085 -29.046 1.00 92.38 309 LYS A C 1
ATOM 2477 O O . LYS A 1 309 ? 0.696 11.510 -30.113 1.00 92.38 309 LYS A O 1
ATOM 2482 N N . ALA A 1 310 ? 1.390 13.309 -28.980 1.00 92.06 310 ALA A N 1
ATOM 2483 C CA . ALA A 1 310 ? 1.842 14.039 -30.160 1.00 92.06 310 ALA A CA 1
ATOM 2484 C C . ALA A 1 310 ? 3.062 13.372 -30.815 1.00 92.06 310 ALA A C 1
ATOM 2486 O O . ALA A 1 310 ? 3.129 13.311 -32.039 1.00 92.06 310 ALA A O 1
ATOM 2487 N N . ALA A 1 311 ? 3.999 12.855 -30.017 1.00 89.19 311 ALA A N 1
ATOM 2488 C CA . ALA A 1 311 ? 5.176 12.156 -30.526 1.00 89.19 311 ALA A CA 1
ATOM 2489 C C . ALA A 1 311 ? 4.858 10.763 -31.096 1.00 89.19 311 ALA A C 1
ATOM 2491 O O . ALA A 1 311 ? 5.533 10.334 -32.025 1.00 89.19 311 ALA A O 1
ATOM 2492 N N . ASP A 1 312 ? 3.821 10.088 -30.594 1.00 88.12 312 ASP A N 1
ATOM 2493 C CA . ASP A 1 312 ? 3.369 8.775 -31.082 1.00 88.12 312 ASP A CA 1
ATOM 2494 C C . ASP A 1 312 ? 2.324 8.882 -32.214 1.00 88.12 312 ASP A C 1
ATOM 2496 O O . ASP A 1 312 ? 1.336 8.150 -32.263 1.00 88.12 312 ASP A O 1
ATOM 2500 N N . ASN A 1 313 ? 2.473 9.869 -33.107 1.00 86.56 313 ASN A N 1
ATOM 2501 C CA . ASN A 1 313 ? 1.570 10.105 -34.246 1.00 86.56 313 ASN A CA 1
ATOM 2502 C C . ASN A 1 313 ? 0.069 10.150 -33.874 1.00 86.56 313 ASN A C 1
ATOM 2504 O O . ASN A 1 313 ? -0.799 9.742 -34.647 1.00 86.56 313 ASN A O 1
ATOM 2508 N N . GLY A 1 314 ? -0.259 10.634 -32.673 1.00 82.94 314 GLY A N 1
ATOM 2509 C CA . GLY A 1 314 ? -1.627 10.725 -32.164 1.00 82.94 314 GLY A CA 1
ATOM 2510 C C . GLY A 1 314 ? -2.146 9.471 -31.450 1.00 82.94 314 GLY A C 1
ATOM 2511 O O . GLY A 1 314 ? -3.240 9.532 -30.874 1.00 82.94 314 GLY A O 1
ATOM 2512 N N . GLN A 1 315 ? -1.396 8.365 -31.431 1.00 83.94 315 GLN A N 1
ATOM 2513 C CA . GLN A 1 315 ? -1.733 7.183 -30.640 1.00 83.94 315 GLN A CA 1
ATOM 2514 C C . GLN A 1 315 ? -1.531 7.456 -29.143 1.00 83.94 315 GLN A C 1
ATOM 2516 O O . GLN A 1 315 ? -0.725 8.280 -28.719 1.00 83.94 315 GLN A O 1
ATOM 2521 N N . THR A 1 316 ? -2.371 6.836 -28.311 1.00 79.31 316 THR A N 1
ATOM 2522 C CA . THR A 1 316 ? -2.338 7.062 -26.860 1.00 79.31 316 THR A CA 1
ATOM 2523 C C . THR A 1 316 ? -1.608 5.916 -26.184 1.00 79.31 316 THR A C 1
ATOM 2525 O O . THR A 1 316 ? -2.221 4.898 -25.859 1.00 79.31 316 THR A O 1
ATOM 2528 N N . LEU A 1 317 ? -0.315 6.103 -25.928 1.00 88.06 317 LEU A N 1
ATOM 2529 C CA . LEU A 1 317 ? 0.429 5.210 -25.046 1.00 88.06 317 LEU A CA 1
ATOM 2530 C C . LEU A 1 317 ? -0.099 5.337 -23.614 1.00 88.06 317 LEU A C 1
ATOM 2532 O O . LEU A 1 317 ? -0.298 6.455 -23.121 1.00 88.06 317 LEU A O 1
ATOM 2536 N N . PRO A 1 318 ? -0.295 4.217 -22.905 1.00 90.38 318 PRO A N 1
ATOM 2537 C CA . PRO A 1 318 ? -0.429 4.237 -21.460 1.00 90.38 318 PRO A CA 1
ATOM 2538 C C . PRO A 1 318 ? 0.743 4.993 -20.826 1.00 90.38 318 PRO A C 1
ATOM 2540 O O . PRO A 1 318 ? 1.900 4.777 -21.187 1.00 90.38 318 PRO A O 1
ATOM 2543 N N . VAL A 1 319 ? 0.434 5.860 -19.860 1.00 90.69 319 VAL A N 1
ATOM 2544 C CA . VAL A 1 319 ? 1.439 6.591 -19.081 1.00 90.69 319 VAL A CA 1
ATOM 2545 C C . VAL A 1 319 ? 1.428 6.106 -17.637 1.00 90.69 319 VAL A C 1
ATOM 2547 O O . VAL A 1 319 ? 0.380 6.079 -16.974 1.00 90.69 319 VAL A O 1
ATOM 2550 N N . TYR A 1 320 ? 2.602 5.687 -17.173 1.00 92.31 320 TYR A N 1
ATOM 2551 C CA . TYR A 1 320 ? 2.873 5.212 -15.823 1.00 92.31 320 TYR A CA 1
ATOM 2552 C C . TYR A 1 320 ? 3.634 6.283 -15.039 1.00 92.31 320 TYR A C 1
ATOM 2554 O O . TYR A 1 320 ? 4.458 7.015 -15.581 1.00 92.31 320 TYR A O 1
ATOM 2562 N N . ILE A 1 321 ? 3.366 6.347 -13.738 1.00 92.81 321 ILE A N 1
ATOM 2563 C CA . ILE A 1 321 ? 4.228 7.021 -12.768 1.00 92.81 321 ILE A CA 1
ATOM 2564 C C . ILE A 1 321 ? 4.896 5.911 -11.957 1.00 92.81 321 ILE A C 1
ATOM 2566 O O . ILE A 1 321 ? 4.400 5.509 -10.901 1.00 92.81 321 ILE A O 1
ATOM 2570 N N . SER A 1 322 ? 5.959 5.316 -12.506 1.00 91.00 322 SER A N 1
ATOM 2571 C CA . SER A 1 322 ? 6.606 4.133 -11.911 1.00 91.00 322 SER A CA 1
ATOM 2572 C C . SER A 1 322 ? 7.226 4.419 -10.546 1.00 91.00 322 SER A C 1
ATOM 2574 O O . SER A 1 322 ? 7.353 3.499 -9.741 1.00 91.00 322 SER A O 1
ATOM 2576 N N . GLU A 1 323 ? 7.515 5.681 -10.233 1.00 89.94 323 GLU A N 1
ATOM 2577 C CA . GLU A 1 323 ? 7.890 6.115 -8.893 1.00 89.94 323 GLU A CA 1
ATOM 2578 C C . GLU A 1 323 ? 7.348 7.510 -8.570 1.00 89.94 323 GLU A C 1
ATOM 2580 O O . GLU A 1 323 ? 7.463 8.453 -9.351 1.00 89.94 323 GLU A O 1
ATOM 2585 N N . HIS A 1 324 ? 6.799 7.673 -7.373 1.00 90.69 324 HIS A N 1
ATOM 2586 C CA . HIS A 1 324 ? 6.614 8.982 -6.764 1.00 90.69 324 HIS A CA 1
ATOM 2587 C C . HIS A 1 324 ? 6.700 8.891 -5.247 1.00 90.69 324 HIS A C 1
ATOM 2589 O O . HIS A 1 324 ? 6.484 7.837 -4.653 1.00 90.69 324 HIS A O 1
ATOM 2595 N N . ASN A 1 325 ? 7.000 10.012 -4.611 1.00 88.44 325 ASN A N 1
ATOM 2596 C CA . ASN A 1 325 ? 6.831 10.204 -3.176 1.00 88.44 325 ASN A CA 1
ATOM 2597 C C . ASN A 1 325 ? 6.698 11.716 -2.918 1.00 88.44 325 ASN A C 1
ATOM 2599 O O . ASN A 1 325 ? 6.961 12.533 -3.809 1.00 88.44 325 ASN A O 1
ATOM 2603 N N . THR A 1 326 ? 6.305 12.122 -1.713 1.00 86.44 326 THR A N 1
ATOM 2604 C CA . THR A 1 326 ? 6.261 13.537 -1.332 1.00 86.44 326 THR A CA 1
ATOM 2605 C C . THR A 1 326 ? 7.625 14.186 -1.523 1.00 86.44 326 THR A C 1
ATOM 2607 O O . THR A 1 326 ? 7.702 15.278 -2.084 1.00 86.44 326 THR A O 1
ATOM 2610 N N . TYR A 1 327 ? 8.696 13.481 -1.143 1.00 84.44 327 TYR A N 1
ATOM 2611 C CA . TYR A 1 327 ? 10.062 13.978 -1.252 1.00 84.44 327 TYR A CA 1
ATOM 2612 C C . TYR A 1 327 ? 11.015 12.964 -1.884 1.00 84.44 327 TYR A C 1
ATOM 2614 O O . TYR A 1 327 ? 10.931 11.761 -1.626 1.00 84.44 327 TYR A O 1
ATOM 2622 N N . ALA A 1 328 ? 11.961 13.465 -2.679 1.00 81.44 328 ALA A N 1
ATOM 2623 C CA . ALA A 1 328 ? 13.123 12.686 -3.098 1.00 81.44 328 ALA A CA 1
ATOM 2624 C C . ALA A 1 328 ? 14.022 12.379 -1.886 1.00 81.44 328 ALA A C 1
ATOM 2626 O O . ALA A 1 328 ? 13.925 13.035 -0.847 1.00 81.44 328 ALA A O 1
ATOM 2627 N N . ALA A 1 329 ? 14.923 11.396 -2.010 1.00 72.81 329 ALA A N 1
ATOM 2628 C CA . ALA A 1 329 ? 15.877 11.074 -0.943 1.00 72.81 329 ALA A CA 1
ATOM 2629 C C . ALA A 1 329 ? 16.688 12.295 -0.507 1.00 72.81 329 ALA A C 1
ATOM 2631 O O . ALA A 1 329 ? 16.576 12.694 0.644 1.00 72.81 329 ALA A O 1
ATOM 2632 N N . SER A 1 330 ? 17.383 12.946 -1.437 1.00 73.38 330 SER A N 1
ATOM 2633 C CA . SER A 1 330 ? 18.218 14.120 -1.160 1.00 73.38 330 SER A CA 1
ATOM 2634 C C . SER A 1 330 ? 17.465 15.263 -0.468 1.00 73.38 330 SER A C 1
ATOM 2636 O O . SER A 1 330 ? 17.994 15.898 0.444 1.00 73.38 330 SER A O 1
ATOM 2638 N N . THR A 1 331 ? 16.210 15.514 -0.854 1.00 75.31 331 THR A N 1
ATOM 2639 C CA . THR A 1 331 ? 15.372 16.557 -0.242 1.00 75.31 331 THR A CA 1
ATOM 2640 C C . THR A 1 331 ? 14.966 16.197 1.183 1.00 75.31 331 THR A C 1
ATOM 2642 O O . THR A 1 331 ? 14.989 17.060 2.059 1.00 75.31 331 THR A O 1
ATOM 2645 N N . ALA A 1 332 ? 14.633 14.928 1.436 1.00 69.19 332 ALA A N 1
ATOM 2646 C CA . ALA A 1 332 ? 14.320 14.466 2.782 1.00 69.19 332 ALA A CA 1
ATOM 2647 C C . ALA A 1 332 ? 15.520 14.634 3.731 1.00 69.19 332 ALA A C 1
ATOM 2649 O O . ALA A 1 332 ? 15.340 15.070 4.862 1.00 69.19 332 ALA A O 1
ATOM 2650 N N . GLU A 1 333 ? 16.740 14.360 3.258 1.00 64.94 333 GLU A N 1
ATOM 2651 C CA . GLU A 1 333 ? 17.956 14.449 4.079 1.00 64.94 333 GLU A CA 1
ATOM 2652 C C . GLU A 1 333 ? 18.324 15.881 4.481 1.00 64.94 333 GLU A C 1
ATOM 2654 O O . GLU A 1 333 ? 18.821 16.103 5.583 1.00 64.94 333 GLU A O 1
ATOM 2659 N N . THR A 1 334 ? 18.100 16.846 3.587 1.00 65.75 334 THR A N 1
ATOM 2660 C CA . THR A 1 334 ? 18.663 18.200 3.710 1.00 65.75 334 THR A CA 1
ATOM 2661 C C . THR A 1 334 ? 17.649 19.262 4.126 1.00 65.75 334 THR A C 1
ATOM 2663 O O . THR A 1 334 ? 18.025 20.208 4.811 1.00 65.75 334 THR A O 1
ATOM 2666 N N . ALA A 1 335 ? 16.376 19.130 3.735 1.00 56.66 335 ALA A N 1
ATOM 2667 C CA . ALA A 1 335 ? 15.414 20.235 3.822 1.00 56.66 335 ALA A CA 1
ATOM 2668 C C . ALA A 1 335 ? 14.298 20.041 4.860 1.00 56.66 335 ALA A C 1
ATOM 2670 O O . ALA A 1 335 ? 13.747 21.028 5.341 1.00 56.66 335 ALA A O 1
ATOM 2671 N N . VAL A 1 336 ? 13.929 18.798 5.188 1.00 56.53 336 VAL A N 1
ATOM 2672 C CA . VAL A 1 336 ? 12.708 18.510 5.978 1.00 56.53 336 VAL A CA 1
ATOM 2673 C C . VAL A 1 336 ? 13.014 17.820 7.318 1.00 56.53 336 VAL A C 1
ATOM 2675 O O . VAL A 1 336 ? 12.145 17.723 8.181 1.00 56.53 336 VAL A O 1
ATOM 2678 N N . GLY A 1 337 ? 14.265 17.405 7.538 1.00 59.16 337 GLY A N 1
ATOM 2679 C CA . GLY A 1 337 ? 14.700 16.690 8.741 1.00 59.16 337 GLY A CA 1
ATOM 2680 C C . GLY A 1 337 ? 14.547 15.171 8.619 1.00 59.16 337 GLY A C 1
ATOM 2681 O O . GLY A 1 337 ? 14.082 14.655 7.613 1.00 59.16 337 GLY A O 1
ATOM 2682 N N . LYS A 1 338 ? 14.964 14.420 9.645 1.00 60.31 338 LYS A N 1
ATOM 2683 C CA . LYS A 1 338 ? 15.107 12.953 9.551 1.00 60.31 338 LYS A CA 1
ATOM 2684 C C . LYS A 1 338 ? 13.778 12.185 9.483 1.00 60.31 338 LYS A C 1
ATOM 2686 O O . LYS A 1 338 ? 13.800 11.063 8.995 1.00 60.31 338 LYS A O 1
ATOM 2691 N N . ASP A 1 339 ? 12.651 12.783 9.888 1.00 64.06 339 ASP A N 1
ATOM 2692 C CA . ASP A 1 339 ? 11.356 12.117 10.148 1.00 64.06 339 ASP A CA 1
ATOM 2693 C C . ASP A 1 339 ? 10.243 12.464 9.144 1.00 64.06 339 ASP A C 1
ATOM 2695 O O . ASP A 1 339 ? 9.077 12.665 9.489 1.00 64.06 339 ASP A O 1
ATOM 2699 N N . VAL A 1 340 ? 10.603 12.580 7.871 1.00 76.38 340 VAL A N 1
ATOM 2700 C CA . VAL A 1 340 ? 9.754 13.233 6.869 1.00 76.38 340 VAL A CA 1
ATOM 2701 C C . VAL A 1 340 ? 8.401 12.549 6.668 1.00 76.38 340 VAL A C 1
ATOM 2703 O O . VAL A 1 340 ? 7.399 13.239 6.481 1.00 76.38 340 VAL A O 1
ATOM 2706 N N . MET A 1 341 ? 8.339 11.215 6.713 1.00 85.69 341 MET A N 1
ATOM 2707 C CA . MET A 1 341 ? 7.128 10.469 6.338 1.00 85.69 341 MET A CA 1
ATOM 2708 C C . MET A 1 341 ? 6.139 10.242 7.491 1.00 85.69 341 MET A C 1
ATOM 2710 O O . MET A 1 341 ? 4.964 9.973 7.222 1.00 85.69 341 MET A O 1
ATOM 2714 N N . ASP A 1 342 ? 6.551 10.404 8.754 1.00 87.06 342 ASP A N 1
ATOM 2715 C CA . ASP A 1 342 ? 5.676 10.236 9.932 1.00 87.06 342 ASP A CA 1
ATOM 2716 C C . ASP A 1 342 ? 5.071 11.562 10.427 1.00 87.06 342 ASP A C 1
ATOM 2718 O O . ASP A 1 342 ? 4.788 11.747 11.609 1.00 87.06 342 ASP A O 1
ATOM 2722 N N . SER A 1 343 ? 4.834 12.500 9.506 1.00 88.50 343 SER A N 1
ATOM 2723 C CA . SER A 1 343 ? 4.160 13.770 9.780 1.00 88.50 343 SER A CA 1
ATOM 2724 C C . SER A 1 343 ? 2.796 13.847 9.091 1.00 88.50 343 SER A C 1
ATOM 2726 O O . SER A 1 343 ? 2.547 13.240 8.046 1.00 88.50 343 SER A O 1
ATOM 2728 N N . ALA A 1 344 ? 1.886 14.618 9.682 1.00 91.00 344 ALA A N 1
ATOM 2729 C CA . ALA A 1 344 ? 0.544 14.791 9.138 1.00 91.00 344 ALA A CA 1
ATOM 2730 C C . ALA A 1 344 ? 0.543 15.609 7.830 1.00 91.00 344 ALA A C 1
ATOM 2732 O O . ALA A 1 344 ? -0.251 15.339 6.931 1.00 91.00 344 ALA A O 1
ATOM 2733 N N . SER A 1 345 ? 1.477 16.557 7.685 1.00 90.00 345 SER A N 1
ATOM 2734 C CA . SER A 1 345 ? 1.648 17.351 6.463 1.00 90.00 345 SER A CA 1
ATOM 2735 C C . SER A 1 345 ? 2.109 16.483 5.294 1.00 90.00 345 SER A C 1
ATOM 2737 O O . SER A 1 345 ? 1.505 16.537 4.225 1.00 90.00 345 SER A O 1
ATOM 2739 N N . THR A 1 346 ? 3.110 15.624 5.497 1.00 90.38 346 THR A N 1
ATOM 2740 C CA . THR A 1 346 ? 3.581 14.699 4.456 1.00 90.38 346 THR A CA 1
ATOM 2741 C C . THR A 1 346 ? 2.514 13.677 4.084 1.00 90.38 346 THR A C 1
ATOM 2743 O O . THR A 1 346 ? 2.313 13.415 2.898 1.00 90.38 346 THR A O 1
ATOM 2746 N N . ALA A 1 347 ? 1.776 13.159 5.069 1.00 92.69 347 ALA A N 1
ATOM 2747 C CA . ALA A 1 347 ? 0.652 12.260 4.834 1.00 92.69 347 ALA A CA 1
ATOM 2748 C C . ALA A 1 347 ? -0.459 12.924 3.998 1.00 92.69 347 ALA A C 1
ATOM 2750 O O . ALA A 1 347 ? -0.998 12.310 3.078 1.00 92.69 347 ALA A O 1
ATOM 2751 N N . ALA A 1 348 ? -0.773 14.196 4.269 1.00 92.62 348 ALA A N 1
ATOM 2752 C CA . ALA A 1 348 ? -1.736 14.969 3.489 1.00 92.62 348 ALA A CA 1
ATOM 2753 C C . ALA A 1 348 ? -1.231 15.284 2.071 1.00 92.62 348 ALA A C 1
ATOM 2755 O O . ALA A 1 348 ? -2.007 15.211 1.116 1.00 92.62 348 ALA A O 1
ATOM 2756 N N . LEU A 1 349 ? 0.061 15.592 1.910 1.00 90.94 349 LEU A N 1
ATOM 2757 C CA . LEU A 1 349 ? 0.683 15.813 0.603 1.00 90.94 349 LEU A CA 1
ATOM 2758 C C . LEU A 1 349 ? 0.642 14.547 -0.257 1.00 90.94 349 LEU A C 1
ATOM 2760 O O . LEU A 1 349 ? 0.135 14.610 -1.378 1.00 90.94 349 LEU A O 1
ATOM 2764 N N . LEU A 1 350 ? 1.082 13.404 0.281 1.00 91.69 350 LEU A N 1
ATOM 2765 C CA . LEU A 1 350 ? 0.977 12.099 -0.380 1.00 91.69 350 LEU A CA 1
ATOM 2766 C C . LEU A 1 350 ? -0.488 11.761 -0.691 1.00 91.69 350 LEU A C 1
ATOM 2768 O O . LEU A 1 350 ? -0.824 11.305 -1.782 1.00 91.69 350 LEU A O 1
ATOM 2772 N N . GLY A 1 351 ? -1.386 12.062 0.247 1.00 90.69 351 GLY A N 1
ATOM 2773 C CA . GLY A 1 351 ? -2.826 11.956 0.061 1.00 90.69 351 GLY A CA 1
ATOM 2774 C C . GLY A 1 351 ? -3.321 12.696 -1.188 1.00 90.69 351 GLY A C 1
ATOM 2775 O O . GLY A 1 351 ? -3.991 12.127 -2.052 1.00 90.69 351 GLY A O 1
ATOM 2776 N N . GLY A 1 352 ? -2.942 13.970 -1.305 1.00 88.00 352 GLY A N 1
ATOM 2777 C CA . GLY A 1 352 ? -3.261 14.839 -2.437 1.00 88.00 352 GLY A CA 1
ATOM 2778 C C . GLY A 1 352 ? -2.617 14.398 -3.756 1.00 88.00 352 GLY A C 1
ATOM 2779 O O . GLY A 1 352 ? -3.262 14.493 -4.803 1.00 88.00 352 GLY A O 1
ATOM 2780 N N . GLN A 1 353 ? -1.383 13.882 -3.716 1.00 88.31 353 GLN A N 1
ATOM 2781 C CA . GLN A 1 353 ? -0.694 13.251 -4.848 1.00 88.31 353 GLN A CA 1
ATOM 2782 C C . GLN A 1 353 ? -1.511 12.087 -5.417 1.00 88.31 353 GLN A C 1
ATOM 2784 O O . GLN A 1 353 ? -1.910 12.126 -6.585 1.00 88.31 353 GLN A O 1
ATOM 2789 N N . VAL A 1 354 ? -1.845 11.104 -4.575 1.00 87.06 354 VAL A N 1
ATOM 2790 C CA . VAL A 1 354 ? -2.612 9.924 -4.992 1.00 87.06 354 VAL A CA 1
ATOM 2791 C C . VAL A 1 354 ? -3.978 10.336 -5.527 1.00 87.06 354 VAL A C 1
ATOM 2793 O O . VAL A 1 354 ? -4.303 9.992 -6.662 1.00 87.06 354 VAL A O 1
ATOM 2796 N N . ILE A 1 355 ? -4.746 11.137 -4.773 1.00 85.25 355 ILE A N 1
ATOM 2797 C CA . ILE A 1 355 ? -6.069 11.640 -5.188 1.00 85.25 355 ILE A CA 1
ATOM 2798 C C . ILE A 1 355 ? -6.008 12.326 -6.558 1.00 85.25 355 ILE A C 1
ATOM 2800 O O . ILE A 1 355 ? -6.876 12.103 -7.403 1.00 85.25 355 ILE A O 1
ATOM 2804 N N . SER A 1 356 ? -4.981 13.141 -6.803 1.00 83.19 356 SER A N 1
ATOM 2805 C CA . SER A 1 356 ? -4.834 13.850 -8.078 1.00 83.19 356 SER A CA 1
ATOM 2806 C C . SER A 1 356 ? -4.602 12.900 -9.248 1.00 83.19 356 SER A C 1
ATOM 2808 O O . SER A 1 356 ? -5.025 13.201 -10.367 1.00 83.19 356 SER A O 1
ATOM 2810 N N . MET A 1 357 ? -3.969 11.752 -9.007 1.00 82.69 357 MET A N 1
ATOM 2811 C CA . MET A 1 357 ? -3.668 10.751 -10.029 1.00 82.69 357 MET A CA 1
ATOM 2812 C C . MET A 1 357 ? -4.770 9.707 -10.216 1.00 82.69 357 MET A C 1
ATOM 2814 O O . MET A 1 357 ? -4.818 9.065 -11.273 1.00 82.69 357 MET A O 1
ATOM 2818 N N . VAL A 1 358 ? -5.692 9.548 -9.257 1.00 75.94 358 VAL A N 1
ATOM 2819 C CA . VAL A 1 358 ? -6.775 8.569 -9.401 1.00 75.94 358 VAL A CA 1
ATOM 2820 C C . VAL A 1 358 ? -7.646 8.894 -10.619 1.00 75.94 358 VAL A C 1
ATOM 2822 O O . VAL A 1 358 ? -8.204 9.982 -10.772 1.00 75.94 358 VAL A O 1
ATOM 2825 N N . GLY A 1 359 ? -7.774 7.911 -11.514 1.00 69.38 359 GLY A N 1
ATOM 2826 C CA . GLY A 1 359 ? -8.537 8.040 -12.757 1.00 69.38 359 GLY A CA 1
ATOM 2827 C C . GLY A 1 359 ? -7.840 8.858 -13.850 1.00 69.38 359 GLY A C 1
ATOM 2828 O O . GLY A 1 359 ? -8.525 9.261 -14.792 1.00 69.38 359 GLY A O 1
ATOM 2829 N N . ARG A 1 360 ? -6.531 9.117 -13.707 1.00 77.75 360 ARG A N 1
ATOM 2830 C CA . ARG A 1 360 ? -5.643 9.660 -14.747 1.00 77.75 360 ARG A CA 1
ATOM 2831 C C . ARG A 1 360 ? -4.602 8.620 -15.160 1.00 77.75 360 ARG A C 1
ATOM 2833 O O . ARG A 1 360 ? -4.679 8.119 -16.276 1.00 77.75 360 ARG A O 1
ATOM 2840 N N . ALA A 1 361 ? -3.709 8.248 -14.241 1.00 68.38 361 ALA A N 1
ATOM 2841 C CA . ALA A 1 361 ? -2.644 7.279 -14.497 1.00 68.38 361 ALA A CA 1
ATOM 2842 C C . ALA A 1 361 ? -3.166 5.846 -14.653 1.00 68.38 361 ALA A C 1
ATOM 2844 O O . ALA A 1 361 ? -4.147 5.457 -14.013 1.00 68.38 361 ALA A O 1
ATOM 2845 N N . VAL A 1 362 ? -2.498 5.054 -15.496 1.00 74.38 362 VAL A N 1
ATOM 2846 C CA . VAL A 1 362 ? -2.758 3.606 -15.612 1.00 74.38 362 VAL A CA 1
ATOM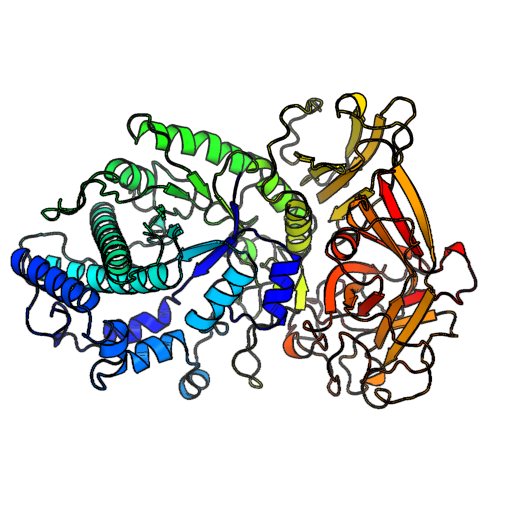 2847 C C . VAL A 1 362 ? -2.040 2.840 -14.499 1.00 74.38 362 VAL A C 1
ATOM 2849 O O . VAL A 1 362 ? -2.563 1.851 -13.995 1.00 74.38 362 VAL A O 1
ATOM 2852 N N . TYR A 1 363 ? -0.903 3.357 -14.042 1.00 82.00 363 TYR A N 1
ATOM 2853 C CA . TYR A 1 363 ? -0.137 2.842 -12.914 1.00 82.00 363 TYR A CA 1
ATOM 2854 C C . TYR A 1 363 ? 0.519 4.012 -12.185 1.00 82.00 363 TYR A C 1
ATOM 2856 O O . TYR A 1 363 ? 1.031 4.935 -12.822 1.00 82.00 363 TYR A O 1
ATOM 2864 N N . THR A 1 364 ? 0.519 3.979 -10.859 1.00 85.50 364 THR A N 1
ATOM 2865 C CA . THR A 1 364 ? 1.318 4.884 -10.037 1.00 85.50 364 THR A CA 1
ATOM 2866 C C . THR A 1 364 ? 1.863 4.134 -8.832 1.00 85.50 364 THR A C 1
ATOM 2868 O O . THR A 1 364 ? 1.113 3.441 -8.150 1.00 85.50 364 THR A O 1
ATOM 2871 N N . SER A 1 365 ? 3.160 4.241 -8.556 1.00 86.12 365 SER A N 1
ATOM 2872 C CA . SER A 1 365 ? 3.786 3.537 -7.434 1.00 86.12 365 SER A CA 1
ATOM 2873 C C . SER A 1 365 ? 4.424 4.502 -6.458 1.00 86.12 365 SER A C 1
ATOM 2875 O O . SER A 1 365 ? 5.245 5.328 -6.855 1.00 86.12 365 SER A O 1
ATOM 2877 N N . VAL A 1 366 ? 4.062 4.382 -5.180 1.00 86.88 366 VAL A N 1
ATOM 2878 C CA . VAL A 1 366 ? 4.740 5.124 -4.115 1.00 86.88 366 VAL A CA 1
ATOM 2879 C C . VAL A 1 366 ? 6.074 4.437 -3.849 1.00 86.88 366 VAL A C 1
ATOM 2881 O O . VAL A 1 366 ? 6.127 3.267 -3.464 1.00 86.88 366 VAL A O 1
ATOM 2884 N N . HIS A 1 367 ? 7.164 5.144 -4.115 1.00 82.31 367 HIS A N 1
ATOM 2885 C CA . HIS A 1 367 ? 8.517 4.636 -3.944 1.00 82.31 367 HIS A CA 1
ATOM 2886 C C . HIS A 1 367 ? 8.996 4.858 -2.502 1.00 82.31 367 HIS A C 1
ATOM 2888 O O . HIS A 1 367 ? 8.664 5.876 -1.897 1.00 82.31 367 HIS A O 1
ATOM 2894 N N . LYS A 1 368 ? 9.813 3.929 -1.983 1.00 73.62 368 LYS A N 1
ATOM 2895 C CA . LYS A 1 368 ? 10.247 3.783 -0.574 1.00 73.62 368 LYS A CA 1
ATOM 2896 C C . LYS A 1 368 ? 9.198 3.182 0.352 1.00 73.62 368 LYS A C 1
ATOM 2898 O O . LYS A 1 368 ? 8.591 3.859 1.184 1.00 73.62 368 LYS A O 1
ATOM 2903 N N . PHE A 1 369 ? 9.034 1.869 0.236 1.00 68.44 369 PHE A N 1
ATOM 2904 C CA . PHE A 1 369 ? 8.275 1.107 1.213 1.00 68.44 369 PHE A CA 1
ATOM 2905 C C . PHE A 1 369 ? 8.879 1.235 2.619 1.00 68.44 369 PHE A C 1
ATOM 2907 O O . PHE A 1 369 ? 8.175 1.659 3.525 1.00 68.44 369 PHE A O 1
ATOM 2914 N N . SER A 1 370 ? 10.172 0.955 2.798 1.00 68.75 370 SER A N 1
ATOM 2915 C CA . SER A 1 370 ? 10.863 1.029 4.094 1.00 68.75 370 SER A CA 1
ATOM 2916 C C . SER A 1 370 ? 11.718 2.291 4.242 1.00 68.75 370 SER A C 1
ATOM 2918 O O . SER A 1 370 ? 12.068 2.948 3.259 1.00 68.75 370 SER A O 1
ATOM 2920 N N . GLN A 1 371 ? 12.076 2.617 5.485 1.00 67.50 371 GLN A N 1
ATOM 2921 C CA . GLN A 1 371 ? 13.102 3.615 5.811 1.00 67.50 371 GLN A CA 1
ATOM 2922 C C . GLN A 1 371 ? 14.464 3.293 5.157 1.00 67.50 371 GLN A C 1
ATOM 2924 O O . GLN A 1 371 ? 14.737 2.134 4.840 1.00 67.50 371 GLN A O 1
ATOM 2929 N N . THR A 1 372 ? 15.322 4.300 4.943 1.00 61.16 372 THR A N 1
ATOM 2930 C CA . THR A 1 372 ? 16.629 4.141 4.263 1.00 61.16 372 THR A CA 1
ATOM 2931 C C . THR A 1 372 ? 17.807 4.540 5.153 1.00 61.16 372 THR A C 1
ATOM 2933 O O . THR A 1 372 ? 17.686 5.449 5.967 1.00 61.16 372 THR A O 1
ATOM 2936 N N . PHE A 1 373 ? 18.988 3.949 4.957 1.00 56.38 373 PHE A N 1
ATOM 2937 C CA . PHE A 1 373 ? 20.222 4.413 5.611 1.00 56.38 373 PHE A CA 1
ATOM 2938 C C . PHE A 1 373 ? 20.814 5.669 4.952 1.00 56.38 373 PHE A C 1
ATOM 2940 O O . PHE A 1 373 ? 20.812 5.773 3.728 1.00 56.38 373 PHE A O 1
ATOM 2947 N N . SER A 1 374 ? 21.397 6.569 5.756 1.00 50.94 374 SER A N 1
ATOM 2948 C CA . SER A 1 374 ? 22.332 7.594 5.271 1.00 50.94 374 SER A CA 1
ATOM 2949 C C . SER A 1 374 ? 23.754 7.042 5.180 1.00 50.94 374 SER A C 1
ATOM 2951 O O . SER A 1 374 ? 24.242 6.454 6.148 1.00 50.94 374 SER A O 1
ATOM 2953 N N . THR A 1 375 ? 24.463 7.302 4.081 1.00 46.28 375 THR A N 1
ATOM 2954 C CA . THR A 1 375 ? 25.923 7.103 3.996 1.00 46.28 375 THR A CA 1
ATOM 2955 C C . THR A 1 375 ? 26.725 8.355 4.369 1.00 46.28 375 THR A C 1
ATOM 2957 O O . THR A 1 375 ? 27.934 8.253 4.555 1.00 46.28 375 THR A O 1
ATOM 2960 N N . SER A 1 376 ? 26.080 9.520 4.509 1.00 46.97 376 SER A N 1
ATOM 2961 C CA . SER A 1 376 ? 26.744 10.823 4.658 1.00 46.97 376 SER A CA 1
ATOM 2962 C C . SER A 1 376 ? 26.655 11.439 6.063 1.00 46.97 376 SER A C 1
ATOM 2964 O O . SER A 1 376 ? 27.466 12.308 6.368 1.00 46.97 376 SER A O 1
ATOM 2966 N N . ALA A 1 377 ? 25.757 10.989 6.956 1.00 42.81 377 ALA A N 1
ATOM 2967 C CA . ALA A 1 377 ? 25.727 11.458 8.352 1.00 42.81 377 ALA A CA 1
ATOM 2968 C C . ALA A 1 377 ? 25.024 10.480 9.330 1.00 42.81 377 ALA A C 1
ATOM 2970 O O . ALA A 1 377 ? 23.833 10.591 9.613 1.00 42.81 377 ALA A O 1
ATOM 2971 N N . SER A 1 378 ? 25.781 9.504 9.844 1.00 42.59 378 SER A N 1
ATOM 2972 C CA . SER A 1 378 ? 25.599 8.769 11.122 1.00 42.59 378 SER A CA 1
ATOM 2973 C C . SER A 1 378 ? 24.222 8.199 11.564 1.00 42.59 378 SER A C 1
ATOM 2975 O O . SER A 1 378 ? 24.104 7.818 12.730 1.00 42.59 378 SER A O 1
ATOM 2977 N N . GLY A 1 379 ? 23.203 8.009 10.706 1.00 52.09 379 GLY A N 1
ATOM 2978 C CA . GLY A 1 379 ? 21.917 7.414 11.142 1.00 52.09 379 GLY A CA 1
ATOM 2979 C C . GLY A 1 379 ? 20.979 6.830 10.069 1.00 52.09 379 GLY A C 1
ATOM 2980 O O . GLY A 1 379 ? 21.225 6.939 8.869 1.00 52.09 379 GLY A O 1
ATOM 2981 N N . VAL A 1 380 ? 19.900 6.179 10.536 1.00 53.69 380 VAL A N 1
ATOM 2982 C CA . VAL A 1 380 ? 18.743 5.713 9.738 1.00 53.69 380 VAL A CA 1
ATOM 2983 C C . VAL A 1 380 ? 17.834 6.911 9.443 1.00 53.69 380 VAL A C 1
ATOM 2985 O O . VAL A 1 380 ? 17.450 7.625 10.370 1.00 53.69 380 VAL A O 1
ATOM 2988 N N . HIS A 1 381 ? 17.489 7.141 8.174 1.00 58.25 381 HIS A N 1
ATOM 2989 C CA . HIS A 1 381 ? 16.524 8.166 7.771 1.00 58.25 381 HIS A CA 1
ATOM 2990 C C . HIS A 1 381 ? 15.119 7.603 7.755 1.00 58.25 381 HIS A C 1
ATOM 2992 O O . HIS A 1 381 ? 14.822 6.637 7.053 1.00 58.25 381 HIS A O 1
ATOM 2998 N N . LYS A 1 382 ? 14.227 8.282 8.462 1.00 66.25 382 LYS A N 1
ATOM 2999 C CA . LYS A 1 382 ? 12.837 7.910 8.655 1.00 66.25 382 LYS A CA 1
ATOM 3000 C C . LYS A 1 382 ? 11.948 8.401 7.492 1.00 66.25 382 LYS A C 1
ATOM 3002 O O . LYS A 1 382 ? 11.019 9.192 7.656 1.00 66.25 382 LYS A O 1
ATOM 3007 N N . ASN A 1 383 ? 12.272 7.947 6.278 1.00 68.50 383 ASN A N 1
ATOM 3008 C CA . ASN A 1 383 ? 11.714 8.442 5.009 1.00 68.50 383 ASN A CA 1
ATOM 3009 C C . ASN A 1 383 ? 10.943 7.386 4.178 1.00 68.50 383 ASN A C 1
ATOM 3011 O O . ASN A 1 383 ? 10.719 7.604 2.984 1.00 68.50 383 ASN A O 1
ATOM 3015 N N . GLY A 1 384 ? 10.551 6.265 4.789 1.00 78.31 384 GLY A N 1
ATOM 3016 C CA . GLY A 1 384 ? 9.727 5.220 4.172 1.00 78.31 384 GLY A CA 1
ATOM 3017 C C . GLY A 1 384 ? 8.271 5.253 4.630 1.00 78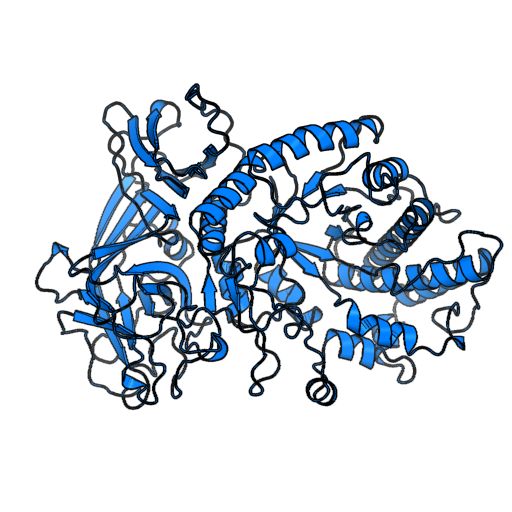.31 384 GLY A C 1
ATOM 3018 O O . GLY A 1 384 ? 7.920 5.970 5.565 1.00 78.31 384 GLY A O 1
ATOM 3019 N N . LEU A 1 385 ? 7.414 4.461 3.988 1.00 85.81 385 LEU A N 1
ATOM 3020 C CA . LEU A 1 385 ? 6.043 4.246 4.458 1.00 85.81 385 LEU A CA 1
ATOM 3021 C C . LEU A 1 385 ? 6.013 3.434 5.756 1.00 85.81 385 LEU A C 1
ATOM 3023 O O . LEU A 1 385 ? 5.222 3.740 6.647 1.00 85.81 385 LEU A O 1
ATOM 3027 N N . VAL A 1 386 ? 6.893 2.451 5.895 1.00 84.88 386 VAL A N 1
ATOM 3028 C CA . VAL A 1 386 ? 7.034 1.637 7.098 1.00 84.88 386 VAL A CA 1
ATOM 3029 C C . VAL A 1 386 ? 8.430 1.751 7.692 1.00 84.88 386 VAL A C 1
ATOM 3031 O O . VAL A 1 386 ? 9.413 2.089 7.023 1.00 84.88 386 VAL A O 1
ATOM 3034 N N . TRP A 1 387 ? 8.508 1.427 8.970 1.00 79.88 387 TRP A N 1
ATOM 3035 C CA . TRP A 1 387 ? 9.751 1.280 9.697 1.00 79.88 387 TRP A CA 1
ATOM 3036 C C . TRP A 1 387 ? 10.232 -0.166 9.618 1.00 79.88 387 TRP A C 1
ATOM 3038 O O . TRP A 1 387 ? 9.433 -1.071 9.839 1.00 79.88 387 TRP A O 1
ATOM 3048 N N . ALA A 1 388 ? 11.510 -0.396 9.326 1.00 73.81 388 ALA A N 1
ATOM 3049 C CA . ALA A 1 388 ? 12.059 -1.745 9.195 1.00 73.81 388 ALA A CA 1
ATOM 3050 C C . ALA A 1 388 ? 13.411 -1.888 9.901 1.00 73.81 388 ALA A C 1
ATOM 3052 O O . ALA A 1 388 ? 14.192 -0.932 9.899 1.00 73.81 388 ALA A O 1
ATOM 3053 N N . ASP A 1 389 ? 13.694 -3.067 10.457 1.00 69.12 389 ASP A N 1
ATOM 3054 C CA . ASP A 1 389 ? 15.060 -3.451 10.822 1.00 69.12 389 ASP A CA 1
ATOM 3055 C C . ASP A 1 389 ? 15.872 -3.577 9.532 1.00 69.12 389 ASP A C 1
ATOM 3057 O O . ASP A 1 389 ? 15.462 -4.238 8.576 1.00 69.12 389 ASP A O 1
ATOM 3061 N N . LEU A 1 390 ? 17.007 -2.888 9.480 1.00 60.22 390 LEU A N 1
ATOM 3062 C CA . LEU A 1 390 ? 17.891 -2.904 8.319 1.00 60.22 390 LEU A CA 1
ATOM 3063 C C . LEU A 1 390 ? 19.241 -3.579 8.629 1.00 60.22 390 LEU A C 1
ATOM 3065 O O . LEU A 1 390 ? 20.226 -3.353 7.924 1.00 60.22 390 LEU A O 1
ATOM 3069 N N . GLY A 1 391 ? 19.316 -4.394 9.685 1.00 52.34 391 GLY A N 1
ATOM 3070 C CA . GLY A 1 391 ? 20.373 -5.389 9.869 1.00 52.34 391 GLY A CA 1
ATOM 3071 C C . GLY A 1 391 ? 21.747 -4.845 10.273 1.00 52.34 391 GLY A C 1
ATOM 3072 O O . GLY A 1 391 ? 22.747 -5.539 10.120 1.00 52.34 391 GLY A O 1
ATOM 3073 N N . LYS A 1 392 ? 21.857 -3.625 10.825 1.00 51.00 392 LYS A N 1
ATOM 3074 C CA . LYS A 1 392 ? 23.146 -3.105 11.350 1.00 51.00 392 LYS A CA 1
ATOM 3075 C C . LYS A 1 392 ? 23.528 -3.700 12.722 1.00 51.00 392 LYS A C 1
ATOM 3077 O O . LYS A 1 392 ? 24.461 -3.200 13.361 1.00 51.00 392 LYS A O 1
ATOM 3082 N N . TYR A 1 393 ? 22.813 -4.724 13.194 1.00 44.28 393 TYR A N 1
ATOM 3083 C CA . TYR A 1 393 ? 23.120 -5.454 14.424 1.00 44.28 393 TYR A CA 1
ATOM 3084 C C . TYR A 1 393 ? 23.582 -6.887 14.108 1.00 44.28 393 TYR A C 1
ATOM 3086 O O . TYR A 1 393 ? 22.887 -7.614 13.405 1.00 44.28 393 TYR A O 1
ATOM 3094 N N . PRO A 1 394 ? 24.741 -7.319 14.639 1.00 39.53 394 PRO A N 1
ATOM 3095 C CA . PRO A 1 394 ? 25.432 -8.545 14.230 1.00 39.53 394 PRO A CA 1
ATOM 3096 C C . PRO A 1 394 ? 24.817 -9.844 14.789 1.00 39.53 394 PRO A C 1
ATOM 3098 O O . PRO A 1 394 ? 25.557 -10.769 15.107 1.00 39.53 394 PRO A O 1
ATOM 3101 N N . LYS A 1 395 ? 23.492 -9.939 14.980 1.00 39.31 395 LYS A N 1
ATOM 3102 C CA . LYS A 1 395 ? 22.893 -11.101 15.671 1.00 39.31 395 LYS A CA 1
ATOM 3103 C C . LYS A 1 395 ? 21.914 -11.966 14.877 1.00 39.31 395 LYS A C 1
ATOM 3105 O O . LYS A 1 395 ? 21.619 -13.052 15.361 1.00 39.31 395 LYS A O 1
ATOM 3110 N N . ALA A 1 396 ? 21.499 -11.593 13.666 1.00 41.78 396 ALA A N 1
ATOM 3111 C CA . ALA A 1 396 ? 20.843 -12.539 12.759 1.00 41.78 396 ALA A CA 1
ATOM 3112 C C . ALA A 1 396 ? 20.946 -12.079 11.291 1.00 41.78 396 ALA A C 1
ATOM 3114 O O . ALA A 1 396 ? 20.492 -10.979 10.974 1.00 41.78 396 ALA A O 1
ATOM 3115 N N . PRO A 1 397 ? 21.519 -12.886 10.382 1.00 41.81 397 PRO A N 1
ATOM 3116 C CA . PRO A 1 397 ? 21.392 -12.664 8.945 1.00 41.81 397 PRO A CA 1
ATOM 3117 C C . PRO A 1 397 ? 19.919 -12.787 8.514 1.00 41.81 397 PRO A C 1
ATOM 3119 O O . PRO A 1 397 ? 19.249 -13.746 8.894 1.00 41.81 397 PRO A O 1
ATOM 3122 N N . GLY A 1 398 ? 19.429 -11.860 7.686 1.00 47.38 398 GLY A N 1
ATOM 3123 C CA . GLY A 1 398 ? 18.308 -12.143 6.780 1.00 47.38 398 GLY A CA 1
ATOM 3124 C C . GLY A 1 398 ? 16.872 -11.859 7.246 1.00 47.38 398 GLY A C 1
ATOM 3125 O O . GLY A 1 398 ? 15.951 -12.373 6.618 1.00 47.38 398 GLY A O 1
ATOM 3126 N N . LEU A 1 399 ? 16.615 -11.045 8.276 1.00 52.16 399 LEU A N 1
ATOM 3127 C CA . LEU A 1 399 ? 15.238 -10.636 8.611 1.00 52.16 399 LEU A CA 1
ATOM 3128 C C . LEU A 1 399 ? 15.050 -9.125 8.473 1.00 52.16 399 LEU A C 1
ATOM 3130 O O . LEU A 1 399 ? 15.694 -8.336 9.155 1.00 52.16 399 LEU A O 1
ATOM 3134 N N . CYS A 1 400 ? 14.147 -8.736 7.571 1.00 63.22 400 CYS A N 1
ATOM 3135 C CA . CYS A 1 400 ? 13.723 -7.350 7.373 1.00 63.22 400 CYS A CA 1
ATOM 3136 C C . CYS A 1 400 ? 12.352 -7.178 7.988 1.00 63.22 400 CYS A C 1
ATOM 3138 O O . CYS A 1 400 ? 11.331 -7.071 7.305 1.00 63.22 400 CYS A O 1
ATOM 3140 N N . ASP A 1 401 ? 12.351 -7.242 9.313 1.00 75.62 401 ASP A N 1
ATOM 3141 C CA . ASP A 1 401 ? 11.137 -7.104 10.084 1.00 75.62 401 ASP A CA 1
ATOM 3142 C C . ASP A 1 401 ? 10.655 -5.669 10.034 1.00 75.62 401 ASP A C 1
ATOM 3144 O O . ASP A 1 401 ? 11.433 -4.718 10.050 1.00 75.62 401 ASP A O 1
ATOM 3148 N N . VAL A 1 402 ? 9.341 -5.520 9.954 1.00 82.00 402 VAL A N 1
ATOM 3149 C CA . VAL A 1 402 ? 8.684 -4.226 9.883 1.00 82.00 402 VAL A CA 1
ATOM 3150 C C . VAL A 1 402 ? 8.066 -3.942 11.248 1.00 82.00 402 VAL A C 1
ATOM 3152 O O . VAL A 1 402 ? 7.267 -4.725 11.763 1.00 82.00 402 VAL A O 1
ATOM 3155 N N . GLY A 1 403 ? 8.467 -2.830 11.858 1.00 80.69 403 GLY A N 1
ATOM 3156 C CA . GLY A 1 403 ? 8.111 -2.490 13.237 1.00 80.69 403 GLY A CA 1
ATOM 3157 C C . GLY A 1 403 ? 6.855 -1.636 13.359 1.00 80.69 403 GLY A C 1
ATOM 3158 O O . GLY A 1 403 ? 6.232 -1.592 14.417 1.00 80.69 403 GLY A O 1
ATOM 3159 N N . GLY A 1 404 ? 6.463 -0.942 12.290 1.00 85.81 404 GLY A N 1
ATOM 3160 C CA . GLY A 1 404 ? 5.305 -0.056 12.314 1.00 85.81 404 GLY A CA 1
ATOM 3161 C C . GLY A 1 404 ? 5.080 0.705 11.012 1.00 85.81 404 GLY A C 1
ATOM 3162 O O . GLY A 1 404 ? 5.953 0.767 10.147 1.00 85.81 404 GLY A O 1
ATOM 3163 N N . SER A 1 405 ? 3.923 1.355 10.905 1.00 88.69 405 SER A N 1
ATOM 3164 C CA . SER A 1 405 ? 3.604 2.309 9.845 1.00 88.69 405 SER A CA 1
ATOM 3165 C C . SER A 1 405 ? 3.930 3.741 10.262 1.00 88.69 405 SER A C 1
ATOM 3167 O O . SER A 1 405 ? 3.835 4.124 11.435 1.00 88.69 405 SER A O 1
ATOM 3169 N N . THR A 1 406 ? 4.271 4.553 9.264 1.00 89.62 406 THR A N 1
ATOM 3170 C CA . THR A 1 406 ? 4.235 6.015 9.352 1.00 89.62 406 THR A CA 1
ATOM 3171 C C . THR A 1 406 ? 2.822 6.549 9.098 1.00 89.62 406 THR A C 1
ATOM 3173 O O . THR A 1 406 ? 1.967 5.870 8.524 1.00 89.62 406 THR A O 1
ATOM 3176 N N . LYS A 1 407 ? 2.566 7.816 9.432 1.00 92.19 407 LYS A N 1
ATOM 3177 C CA . LYS A 1 407 ? 1.349 8.541 9.032 1.00 92.19 407 LYS A CA 1
ATOM 3178 C C . LYS A 1 407 ? 1.125 8.503 7.519 1.00 92.19 407 LYS A C 1
ATOM 3180 O O . LYS A 1 407 ? -0.017 8.388 7.081 1.00 92.19 407 LYS A O 1
ATOM 3185 N N . SER A 1 408 ? 2.188 8.549 6.716 1.00 92.69 408 SER A N 1
ATOM 3186 C CA . SER A 1 408 ? 2.073 8.423 5.260 1.00 92.69 408 SER A CA 1
ATOM 3187 C C . SER A 1 408 ? 1.652 7.016 4.819 1.00 92.69 408 SER A C 1
ATOM 3189 O O . SER A 1 408 ? 0.841 6.902 3.901 1.00 92.69 408 SER A O 1
ATOM 3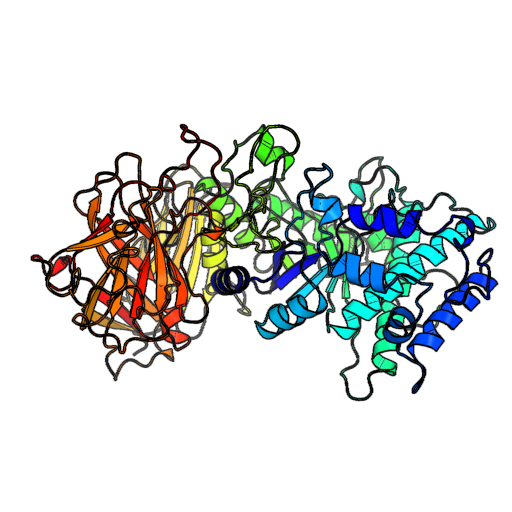191 N N . ALA A 1 409 ? 2.113 5.952 5.492 1.00 92.12 409 ALA A N 1
ATOM 3192 C CA . ALA A 1 409 ? 1.582 4.599 5.277 1.00 92.12 409 ALA A CA 1
ATOM 3193 C C . ALA A 1 409 ? 0.096 4.513 5.616 1.00 92.12 409 ALA A C 1
ATOM 3195 O O . ALA A 1 409 ? -0.669 3.950 4.841 1.00 92.12 409 ALA A O 1
ATOM 3196 N N . GLU A 1 410 ? -0.332 5.091 6.738 1.00 94.88 410 GLU A N 1
ATOM 3197 C CA . GLU A 1 410 ? -1.749 5.096 7.111 1.00 94.88 410 GLU A CA 1
ATOM 3198 C C . GLU A 1 410 ? -2.600 5.895 6.125 1.00 94.88 410 GLU A C 1
ATOM 3200 O O . GLU A 1 410 ? -3.707 5.482 5.777 1.00 94.88 410 GLU A O 1
ATOM 3205 N N . ALA A 1 411 ? -2.073 7.004 5.604 1.00 94.25 411 ALA A N 1
ATOM 3206 C CA . ALA A 1 411 ? -2.741 7.780 4.570 1.00 94.25 411 ALA A CA 1
ATOM 3207 C C . ALA A 1 411 ? -2.881 6.973 3.273 1.00 94.25 411 ALA A C 1
ATOM 3209 O O . ALA A 1 411 ? -3.968 6.903 2.694 1.00 94.25 411 ALA A O 1
ATOM 3210 N N . TYR A 1 412 ? -1.802 6.307 2.860 1.00 91.56 412 TYR A N 1
ATOM 3211 C CA . TYR A 1 412 ? -1.802 5.405 1.716 1.00 91.56 412 TYR A CA 1
ATOM 3212 C C . TYR A 1 412 ? -2.800 4.254 1.907 1.00 91.56 412 TYR A C 1
ATOM 3214 O O . TYR A 1 412 ? -3.650 4.027 1.048 1.00 91.56 412 TYR A O 1
ATOM 3222 N N . ARG A 1 413 ? -2.799 3.596 3.071 1.00 92.00 413 ARG A N 1
ATOM 3223 C CA . ARG A 1 413 ? -3.751 2.532 3.410 1.00 92.00 413 ARG A CA 1
ATOM 3224 C C . ARG A 1 413 ? -5.194 3.015 3.360 1.00 92.00 413 ARG A C 1
ATOM 3226 O O . ARG A 1 413 ? -6.030 2.327 2.784 1.00 92.00 413 ARG A O 1
ATOM 3233 N N . LEU A 1 414 ? -5.520 4.176 3.940 1.00 92.31 414 LEU A N 1
ATOM 3234 C CA . LEU A 1 414 ? -6.883 4.717 3.882 1.00 92.31 414 LEU A CA 1
ATOM 3235 C C . LEU A 1 414 ? -7.334 4.907 2.432 1.00 92.31 414 LEU A C 1
ATOM 3237 O O . LEU A 1 414 ? -8.434 4.477 2.076 1.00 92.31 414 LEU A O 1
ATOM 3241 N N . LEU A 1 415 ? -6.472 5.484 1.590 1.00 88.62 415 LEU A N 1
ATOM 3242 C CA . LEU A 1 415 ? -6.734 5.641 0.161 1.00 88.62 415 LEU A CA 1
ATOM 3243 C C . LEU A 1 415 ? -6.953 4.299 -0.534 1.00 88.62 415 LEU A C 1
ATOM 3245 O O . LEU A 1 415 ? -7.820 4.214 -1.398 1.00 88.62 415 LEU A O 1
ATOM 3249 N N . LEU A 1 416 ? -6.227 3.246 -0.157 1.00 86.06 416 LEU A N 1
ATOM 3250 C CA . LEU A 1 416 ? -6.366 1.925 -0.768 1.00 86.06 416 LEU A CA 1
ATOM 3251 C C . LEU A 1 416 ? -7.489 1.070 -0.184 1.00 86.06 416 LEU A C 1
ATOM 3253 O O . LEU A 1 416 ? -8.009 0.224 -0.901 1.00 86.06 416 LEU A O 1
ATOM 3257 N N . LYS A 1 417 ? -7.946 1.315 1.051 1.00 82.69 417 LYS A N 1
ATOM 3258 C CA . LYS A 1 417 ? -8.946 0.493 1.765 1.00 82.69 417 LYS A CA 1
ATOM 3259 C C . LYS A 1 417 ? -10.200 0.200 0.926 1.00 82.69 417 LYS A C 1
ATOM 3261 O O . LYS A 1 417 ? -10.795 -0.868 1.047 1.00 82.69 417 LYS A O 1
ATOM 3266 N N . ARG A 1 418 ? -10.622 1.139 0.065 1.00 79.69 418 ARG A N 1
ATOM 3267 C CA . ARG A 1 418 ? -11.872 1.071 -0.728 1.00 79.69 418 ARG A CA 1
ATOM 3268 C C . ARG A 1 418 ? -11.731 1.511 -2.180 1.00 79.69 418 ARG A C 1
ATOM 3270 O O . ARG A 1 418 ? -12.713 1.894 -2.825 1.00 79.69 418 ARG A O 1
ATOM 3277 N N . THR A 1 419 ? -10.515 1.413 -2.695 1.00 71.06 419 THR A N 1
ATOM 3278 C CA . THR A 1 419 ? -10.154 1.822 -4.052 1.00 71.06 419 THR A CA 1
ATOM 3279 C C . THR A 1 419 ? -9.838 0.677 -5.036 1.00 71.06 419 THR A C 1
ATOM 3281 O O . THR A 1 419 ? -9.928 0.960 -6.226 1.00 71.06 419 THR A O 1
ATOM 3284 N N . PRO A 1 420 ? -9.586 -0.611 -4.694 1.00 56.75 420 PRO A N 1
ATOM 3285 C CA . PRO A 1 420 ? -9.140 -1.571 -5.708 1.00 56.75 420 PRO A CA 1
ATOM 3286 C C . PRO A 1 420 ? -10.254 -1.944 -6.697 1.00 56.75 420 PRO A C 1
ATOM 3288 O O . PRO A 1 420 ? -11.349 -2.340 -6.296 1.00 56.75 420 PRO A O 1
ATOM 3291 N N . GLY A 1 421 ? -9.968 -1.811 -7.998 1.00 55.47 421 GLY A N 1
ATOM 3292 C CA . GLY A 1 421 ? -10.828 -2.263 -9.103 1.00 55.47 421 GLY A CA 1
ATOM 3293 C C . GLY A 1 421 ? -12.119 -1.464 -9.345 1.00 55.47 421 GLY A C 1
ATOM 3294 O O . GLY A 1 421 ? -12.954 -1.889 -10.143 1.00 55.47 421 GLY A O 1
ATOM 3295 N N . ARG A 1 422 ? -12.326 -0.318 -8.681 1.00 55.34 422 ARG A N 1
ATOM 3296 C CA . ARG A 1 422 ? -13.614 0.406 -8.688 1.00 55.34 422 ARG A CA 1
ATOM 3297 C C . ARG A 1 422 ? -13.654 1.557 -9.702 1.00 55.34 422 ARG A C 1
ATOM 3299 O O . ARG A 1 422 ? -12.650 2.172 -10.040 1.00 55.34 422 ARG A O 1
ATOM 3306 N N . LYS A 1 423 ? -14.836 1.856 -10.247 1.00 50.03 423 LYS A N 1
ATOM 3307 C CA . LYS A 1 423 ? -15.014 2.921 -11.254 1.00 50.03 423 LYS A CA 1
ATOM 3308 C C . LYS A 1 423 ? -14.845 4.313 -10.625 1.00 50.03 423 LYS A C 1
ATOM 3310 O O . LYS A 1 423 ? -15.213 4.532 -9.474 1.00 50.03 423 LYS A O 1
ATOM 3315 N N . LYS A 1 424 ? -14.335 5.265 -11.415 1.00 51.34 424 LYS A N 1
ATOM 3316 C CA . LYS A 1 424 ? -14.363 6.707 -11.119 1.00 51.34 424 LYS A CA 1
ATOM 3317 C C . LYS A 1 424 ? -15.826 7.118 -10.944 1.00 51.34 424 LYS A C 1
ATOM 3319 O O . LYS A 1 424 ? -16.585 7.042 -11.909 1.00 51.34 424 LYS A O 1
ATOM 3324 N N . LEU A 1 425 ? -16.230 7.541 -9.747 1.00 44.56 425 LEU A N 1
ATOM 3325 C CA . LEU A 1 425 ? -17.527 8.192 -9.575 1.00 44.56 425 LEU A CA 1
ATOM 3326 C C . LEU A 1 425 ? -17.409 9.605 -10.135 1.00 44.56 425 LEU A C 1
ATOM 3328 O O . LEU A 1 425 ? -17.019 10.550 -9.453 1.00 44.56 425 LEU A O 1
ATOM 3332 N N . ALA A 1 426 ? -17.663 9.717 -11.435 1.00 39.34 426 ALA A N 1
ATOM 3333 C CA . ALA A 1 426 ? -17.902 10.997 -12.066 1.00 39.34 426 ALA A CA 1
ATOM 3334 C C . ALA A 1 426 ? -19.081 11.690 -11.357 1.00 39.34 426 ALA A C 1
ATOM 3336 O O . ALA A 1 426 ? -20.089 11.053 -11.062 1.00 39.34 426 ALA A O 1
ATOM 3337 N N . ALA A 1 427 ? -18.918 12.995 -11.132 1.00 39.03 427 ALA A N 1
ATOM 3338 C CA . ALA A 1 427 ? -19.892 13.937 -10.583 1.00 39.03 427 ALA A CA 1
ATOM 3339 C C . ALA A 1 427 ? -20.136 13.890 -9.060 1.00 39.03 427 ALA A C 1
ATOM 3341 O O . ALA A 1 427 ? -21.228 13.580 -8.594 1.00 39.03 427 ALA A O 1
ATOM 3342 N N . TYR A 1 428 ? -19.168 14.405 -8.297 1.00 38.69 428 TYR A N 1
ATOM 3343 C CA . TYR A 1 428 ? -19.522 15.396 -7.280 1.00 38.69 428 TYR A CA 1
ATOM 3344 C C . TYR A 1 428 ? -18.944 16.730 -7.699 1.00 38.69 428 TYR A C 1
ATOM 3346 O O . TYR A 1 428 ? -17.764 16.846 -8.028 1.00 38.69 428 TYR A O 1
ATOM 3354 N N . THR A 1 429 ? -19.817 17.728 -7.719 1.00 34.09 429 THR A N 1
ATOM 3355 C CA . THR A 1 429 ? -19.451 19.132 -7.735 1.00 34.09 429 THR A CA 1
ATOM 3356 C C . THR A 1 429 ? -18.462 19.307 -6.590 1.00 34.09 429 THR A C 1
ATOM 3358 O O . THR A 1 429 ? -18.845 19.228 -5.423 1.00 34.09 429 THR A O 1
ATOM 3361 N N . SER A 1 430 ? -17.182 19.535 -6.898 1.00 36.81 430 SER A N 1
ATOM 3362 C CA . SER A 1 430 ? -16.418 20.422 -6.038 1.00 36.81 430 SER A CA 1
ATOM 3363 C C . SER A 1 430 ? -17.317 21.641 -5.906 1.00 36.81 430 SER A C 1
ATOM 3365 O O . SER A 1 430 ? -17.537 22.329 -6.905 1.00 36.81 430 SER A O 1
ATOM 3367 N N . VAL A 1 431 ? -17.922 21.868 -4.738 1.00 34.72 431 VAL A N 1
ATOM 3368 C CA . VAL A 1 431 ? -18.373 23.225 -4.449 1.00 34.72 431 VAL A CA 1
ATOM 3369 C C . VAL A 1 431 ? -17.121 24.047 -4.724 1.00 34.72 431 VAL A C 1
ATOM 3371 O O . VAL A 1 431 ? -16.072 23.710 -4.161 1.00 34.72 431 VAL A O 1
ATOM 3374 N N . PRO A 1 432 ? -17.148 25.001 -5.666 1.00 33.19 432 PRO A N 1
ATOM 3375 C CA . PRO A 1 432 ? -16.037 25.903 -5.781 1.00 33.19 432 PRO A CA 1
ATOM 3376 C C . PRO A 1 432 ? -16.040 26.655 -4.455 1.00 33.19 432 PRO A C 1
ATOM 3378 O O . PRO A 1 432 ? -16.786 27.607 -4.253 1.00 33.19 432 PRO A O 1
ATOM 3381 N N . LEU A 1 433 ? -15.232 26.192 -3.505 1.00 40.56 433 LEU A N 1
ATOM 3382 C CA . LEU A 1 433 ? -14.619 27.117 -2.585 1.00 40.56 433 LEU A CA 1
ATOM 3383 C C . LEU A 1 433 ? -13.756 27.956 -3.517 1.00 40.56 433 LEU A C 1
ATOM 3385 O O . LEU A 1 433 ? -12.718 27.508 -3.997 1.00 40.56 433 LEU A O 1
ATOM 3389 N N . PHE A 1 434 ? -14.280 29.121 -3.896 1.00 35.66 434 PHE A N 1
ATOM 3390 C CA . PHE A 1 434 ? -13.625 30.122 -4.729 1.00 35.66 434 PHE A CA 1
ATOM 3391 C C . PHE A 1 434 ? -12.443 30.756 -3.981 1.00 35.66 434 PHE A C 1
ATOM 3393 O O . PHE A 1 434 ? -12.335 31.966 -3.826 1.00 35.66 434 PHE A O 1
ATOM 3400 N N . ARG A 1 435 ? -11.515 29.915 -3.535 1.00 37.03 435 ARG A N 1
ATOM 3401 C CA . ARG A 1 435 ? -10.095 30.198 -3.421 1.00 37.03 435 ARG A CA 1
ATOM 3402 C C . ARG A 1 435 ? -9.409 28.947 -3.947 1.00 37.03 435 ARG A C 1
ATOM 3404 O O . ARG A 1 435 ? -9.682 27.854 -3.463 1.00 37.03 435 ARG A O 1
ATOM 3411 N N . LYS A 1 436 ? -8.525 29.080 -4.939 1.00 45.12 436 LYS A N 1
ATOM 3412 C CA . LYS A 1 436 ? -7.528 28.046 -5.247 1.00 45.12 436 LYS A CA 1
ATOM 3413 C C . LYS A 1 436 ? -6.703 27.812 -3.975 1.00 45.12 436 LYS A C 1
ATOM 3415 O O . LYS A 1 436 ? -5.645 28.405 -3.814 1.00 45.12 436 LYS A O 1
ATOM 3420 N N . ILE A 1 437 ? -7.180 26.985 -3.051 1.00 51.66 437 ILE A N 1
ATOM 3421 C CA . ILE A 1 437 ? -6.332 26.441 -2.002 1.00 51.66 437 ILE A CA 1
ATOM 3422 C C . ILE A 1 437 ? -5.595 25.320 -2.714 1.00 51.66 437 ILE A C 1
ATOM 3424 O O . ILE A 1 437 ? -6.138 24.237 -2.915 1.00 51.66 437 ILE A O 1
ATOM 3428 N N . SER A 1 438 ? -4.373 25.605 -3.162 1.00 57.62 438 SER A N 1
ATOM 3429 C CA . SER A 1 438 ? -3.491 24.666 -3.872 1.00 57.62 438 SER A CA 1
ATOM 3430 C C . SER A 1 438 ? -3.328 23.320 -3.153 1.00 57.62 438 SER A C 1
ATOM 3432 O O . SER A 1 438 ? -2.872 22.349 -3.740 1.00 57.62 438 SER A O 1
ATOM 3434 N N . ASN A 1 439 ? -3.729 23.249 -1.887 1.00 66.81 439 ASN A N 1
ATOM 3435 C CA . ASN A 1 439 ? -3.426 22.168 -0.974 1.00 66.81 439 ASN A CA 1
ATOM 3436 C C . ASN A 1 439 ? -4.642 21.290 -0.631 1.00 66.81 439 ASN A C 1
ATOM 3438 O O . ASN A 1 439 ? -4.517 20.432 0.237 1.00 66.81 439 ASN A O 1
ATOM 3442 N N . PHE A 1 440 ? -5.800 21.480 -1.279 1.00 78.50 440 PHE A N 1
ATOM 3443 C CA . PHE A 1 440 ? -6.991 20.662 -1.028 1.00 78.50 440 PHE A CA 1
ATOM 3444 C C . PHE A 1 440 ? -7.311 19.727 -2.200 1.00 78.50 440 PHE A C 1
ATOM 3446 O O . PHE A 1 440 ? -7.270 20.124 -3.364 1.00 78.50 440 PHE A O 1
ATOM 3453 N N . SER A 1 441 ? -7.626 18.464 -1.923 1.00 81.00 441 SER A N 1
ATOM 3454 C CA . SER A 1 441 ? -7.945 17.460 -2.947 1.00 81.00 441 SER A CA 1
ATOM 3455 C C . SER A 1 441 ? -9.039 16.514 -2.465 1.00 81.00 441 SER A C 1
ATOM 3457 O O . SER A 1 441 ? -9.051 16.127 -1.299 1.00 81.00 441 SER A O 1
ATOM 3459 N N . THR A 1 442 ? -9.960 16.131 -3.357 1.00 82.56 442 THR A N 1
ATOM 3460 C CA . THR A 1 442 ? -11.051 15.199 -3.032 1.00 82.56 442 THR A CA 1
ATOM 3461 C C . THR A 1 442 ? -11.253 14.141 -4.102 1.00 82.56 442 THR A C 1
ATOM 3463 O O . THR A 1 442 ? -10.981 14.365 -5.282 1.00 82.56 442 THR A O 1
ATOM 3466 N N . PHE A 1 443 ? -11.732 12.975 -3.679 1.00 81.94 443 PHE A N 1
ATOM 3467 C CA . PHE A 1 443 ? -12.058 11.857 -4.558 1.00 81.94 443 PHE A CA 1
ATOM 3468 C C . PHE A 1 443 ? -13.160 11.001 -3.934 1.00 81.94 443 PHE A C 1
ATOM 3470 O O . PHE A 1 443 ? -13.377 11.045 -2.726 1.00 81.94 443 PHE A O 1
ATOM 3477 N N . THR A 1 444 ? -13.902 10.242 -4.739 1.00 85.12 444 THR A N 1
ATOM 3478 C CA . THR A 1 444 ? -14.985 9.389 -4.236 1.00 85.12 444 THR A CA 1
ATOM 3479 C C . THR A 1 444 ? -15.017 8.051 -4.965 1.00 85.12 444 THR A C 1
ATOM 3481 O O . THR A 1 444 ? -14.959 8.010 -6.195 1.00 85.12 444 THR A O 1
ATOM 3484 N N . THR A 1 445 ? -15.152 6.961 -4.208 1.00 84.81 445 THR A N 1
ATOM 3485 C CA . THR A 1 445 ? -15.423 5.601 -4.712 1.00 84.81 445 THR A CA 1
ATOM 3486 C C . THR A 1 445 ? -16.706 5.047 -4.101 1.00 84.81 445 THR A C 1
ATOM 3488 O O . THR A 1 445 ? -17.275 5.641 -3.186 1.00 84.81 445 THR A O 1
ATOM 3491 N N . SER A 1 446 ? -17.191 3.912 -4.605 1.00 87.75 446 SER A N 1
ATOM 3492 C CA . SER A 1 446 ? -18.297 3.177 -3.985 1.00 87.75 446 SER A CA 1
ATOM 3493 C C . SER A 1 446 ? -18.210 1.679 -4.233 1.00 87.75 446 SER A C 1
ATOM 3495 O O . SER A 1 446 ? -17.538 1.224 -5.159 1.00 87.75 446 SER A O 1
ATOM 3497 N N . ASP A 1 447 ? -18.966 0.931 -3.440 1.00 87.12 447 ASP A N 1
ATOM 3498 C CA . ASP A 1 447 ? -19.391 -0.440 -3.719 1.00 87.12 447 ASP A CA 1
ATOM 3499 C C . ASP A 1 447 ? -20.889 -0.628 -3.434 1.00 87.12 447 ASP A C 1
ATOM 3501 O O . ASP A 1 447 ? -21.660 0.328 -3.458 1.00 87.12 447 ASP A O 1
ATOM 3505 N N . SER A 1 448 ? -21.319 -1.871 -3.212 1.00 87.88 448 SER A N 1
ATOM 3506 C CA . SER A 1 448 ? -22.702 -2.230 -2.895 1.00 87.88 448 SER A CA 1
ATOM 3507 C C . SER A 1 448 ? -23.179 -1.776 -1.505 1.00 87.88 448 SER A C 1
ATOM 3509 O O . SER A 1 448 ? -24.387 -1.836 -1.234 1.00 87.88 448 SER A O 1
ATOM 3511 N N . LEU A 1 449 ? -22.264 -1.361 -0.622 1.00 90.94 449 LEU A N 1
ATOM 3512 C CA . LEU A 1 449 ? -22.528 -1.041 0.781 1.00 90.94 449 LEU A CA 1
ATOM 3513 C C . LEU A 1 449 ? -22.423 0.456 1.064 1.00 90.94 449 LEU A C 1
ATOM 3515 O O . LEU A 1 449 ? -23.198 0.972 1.872 1.00 90.94 449 LEU A O 1
ATOM 3519 N N . GLY A 1 450 ? -21.493 1.160 0.420 1.00 91.62 450 GLY A N 1
ATOM 3520 C CA . GLY A 1 450 ? -21.293 2.578 0.691 1.00 91.62 450 GLY A CA 1
ATOM 3521 C C . GLY A 1 450 ? -20.533 3.353 -0.376 1.00 91.62 450 GLY A C 1
ATOM 3522 O O . GLY A 1 450 ? -19.935 2.792 -1.294 1.00 91.62 450 GLY A O 1
ATOM 3523 N N . TYR A 1 451 ? -20.558 4.672 -0.211 1.00 91.88 451 TYR A N 1
ATOM 3524 C CA . TYR A 1 451 ? -19.643 5.616 -0.837 1.00 91.88 451 TYR A CA 1
ATOM 3525 C C . TYR A 1 451 ? -18.489 5.933 0.117 1.00 91.88 451 TYR A C 1
ATOM 3527 O O . TYR A 1 451 ? -18.679 6.013 1.330 1.00 91.88 451 TYR A O 1
ATOM 3535 N N . TYR A 1 452 ? -17.307 6.174 -0.438 1.00 90.88 452 TYR A N 1
ATOM 3536 C CA . TYR A 1 452 ? -16.088 6.491 0.298 1.00 90.88 452 TYR A CA 1
ATOM 3537 C C . TYR A 1 452 ? -15.523 7.787 -0.252 1.00 90.88 452 TYR A C 1
ATOM 3539 O O . TYR A 1 452 ? -15.077 7.832 -1.397 1.00 90.88 452 TYR A O 1
ATOM 3547 N N . VAL A 1 453 ? -15.608 8.853 0.538 1.00 90.19 453 VAL A N 1
ATOM 3548 C CA . VAL A 1 453 ? -15.221 10.203 0.123 1.00 90.19 453 VAL A CA 1
ATOM 3549 C C . VAL A 1 453 ? -13.918 10.580 0.807 1.00 90.19 453 VAL A C 1
ATOM 3551 O O . VAL A 1 453 ? -13.849 10.624 2.032 1.00 90.19 453 VAL A O 1
ATOM 3554 N N . TYR A 1 454 ? -12.893 10.852 0.013 1.00 90.12 454 TYR A N 1
ATOM 3555 C CA . TYR A 1 454 ? -11.549 11.182 0.460 1.00 90.12 454 TYR A CA 1
ATOM 3556 C C . TYR A 1 454 ? -11.325 12.687 0.426 1.00 90.12 454 TYR A C 1
ATOM 3558 O O . TYR A 1 454 ? -11.728 13.350 -0.530 1.00 90.12 454 TYR A O 1
ATOM 3566 N N . PHE A 1 455 ? -10.633 13.201 1.438 1.00 90.88 455 PHE A N 1
ATOM 3567 C CA . PHE A 1 455 ? -10.240 14.600 1.562 1.00 90.88 455 PHE A CA 1
ATOM 3568 C C . PHE A 1 455 ? -8.776 14.657 1.970 1.00 90.88 455 PHE A C 1
ATOM 3570 O O . PHE A 1 455 ? -8.421 14.099 3.002 1.00 90.88 455 PHE A O 1
ATOM 3577 N N . ALA A 1 456 ? -7.940 15.342 1.201 1.00 91.56 456 ALA A N 1
ATOM 3578 C CA . ALA A 1 456 ? -6.584 15.690 1.601 1.00 91.56 456 ALA A CA 1
ATOM 3579 C C . ALA A 1 456 ? -6.489 17.208 1.748 1.00 91.56 456 ALA A C 1
ATOM 3581 O O . ALA A 1 456 ? -6.794 17.930 0.800 1.00 91.56 456 ALA A O 1
ATOM 3582 N N . ASN A 1 457 ? -6.070 17.673 2.922 1.00 91.44 457 ASN A N 1
ATOM 3583 C CA . ASN A 1 457 ? -5.796 19.072 3.216 1.00 91.44 457 ASN A CA 1
ATOM 3584 C C . ASN A 1 457 ? -4.330 19.220 3.626 1.00 91.44 457 ASN A C 1
ATOM 3586 O O . ASN A 1 457 ? -3.982 19.027 4.786 1.00 91.44 457 ASN A O 1
ATOM 3590 N N . ALA A 1 458 ? -3.469 19.559 2.673 1.00 87.94 458 ALA A N 1
ATOM 3591 C CA . ALA A 1 458 ? -2.060 19.860 2.914 1.00 87.94 458 ALA A CA 1
ATOM 3592 C C . ALA A 1 458 ? -1.825 21.326 3.345 1.00 87.94 458 ALA A C 1
ATOM 3594 O O . ALA A 1 458 ? -0.690 21.790 3.391 1.00 87.94 458 ALA A O 1
ATOM 3595 N N . GLY A 1 459 ? -2.892 22.101 3.581 1.00 86.69 459 GLY A N 1
ATOM 3596 C CA . GLY A 1 459 ? -2.807 23.435 4.166 1.00 86.69 459 GLY A CA 1
ATOM 3597 C C . GLY A 1 459 ? -2.744 23.362 5.689 1.00 86.69 459 GLY A C 1
ATOM 3598 O O . GLY A 1 459 ? -3.258 22.427 6.290 1.00 86.69 459 GLY A O 1
ATOM 3599 N N . ALA A 1 460 ? -2.149 24.370 6.330 1.00 87.94 460 ALA A N 1
ATOM 3600 C CA . ALA A 1 460 ? -2.098 24.443 7.792 1.00 87.94 460 ALA A CA 1
ATOM 3601 C C . ALA A 1 460 ? -3.466 24.760 8.436 1.00 87.94 460 ALA A C 1
ATOM 3603 O O . ALA A 1 460 ? -3.698 24.415 9.592 1.00 87.94 460 ALA A O 1
ATOM 3604 N N . GLY A 1 461 ? -4.371 25.411 7.696 1.00 88.31 461 GLY A N 1
ATOM 3605 C CA . GLY A 1 461 ? -5.708 25.784 8.164 1.00 88.31 461 GLY A CA 1
ATOM 3606 C C . GLY A 1 461 ? -6.705 24.626 8.117 1.00 88.31 461 GLY A C 1
ATOM 3607 O O . GLY A 1 461 ? -6.622 23.758 7.251 1.00 88.31 461 GLY A O 1
ATOM 3608 N N . SER A 1 462 ? -7.661 24.629 9.047 1.00 90.94 462 SER A N 1
ATOM 3609 C CA . SER A 1 462 ? -8.793 23.696 9.035 1.00 90.94 462 SER A CA 1
ATOM 3610 C C . SER A 1 462 ? -9.951 24.262 8.220 1.00 90.94 462 SER A C 1
ATOM 3612 O O . SER A 1 462 ? -10.190 25.464 8.248 1.00 90.94 462 SER A O 1
ATOM 3614 N N . GLU A 1 463 ? -10.713 23.390 7.569 1.00 86.81 463 GLU A N 1
ATOM 3615 C CA . GLU A 1 463 ? -11.830 23.776 6.707 1.00 86.81 463 GLU A CA 1
ATOM 3616 C C . GLU A 1 463 ? -13.125 23.087 7.141 1.00 86.81 463 GLU A C 1
ATOM 3618 O O . GLU A 1 463 ? -13.151 21.879 7.377 1.00 86.81 463 GLU A O 1
ATOM 3623 N N . THR A 1 464 ? -14.229 23.831 7.227 1.00 88.25 464 THR A N 1
ATOM 3624 C CA . THR A 1 464 ? -15.548 23.236 7.499 1.00 88.25 464 THR A CA 1
ATOM 3625 C C . THR A 1 464 ? -16.203 22.811 6.192 1.00 88.25 464 THR A C 1
ATOM 3627 O O . THR A 1 464 ? -16.531 23.640 5.347 1.00 88.25 464 THR A O 1
ATOM 3630 N N . MET A 1 465 ? -16.458 21.516 6.049 1.00 85.00 465 MET A N 1
ATOM 3631 C CA . MET A 1 465 ? -17.120 20.931 4.890 1.00 85.00 465 MET A CA 1
ATOM 3632 C C . MET A 1 465 ? -18.613 20.780 5.150 1.00 85.00 465 MET A C 1
ATOM 3634 O O . MET A 1 465 ? -19.026 20.289 6.200 1.00 85.00 465 MET A O 1
ATOM 3638 N N . THR A 1 466 ? -19.425 21.157 4.163 1.00 87.56 466 THR A N 1
ATOM 3639 C CA . THR A 1 466 ? -20.848 20.804 4.104 1.00 87.56 466 THR A CA 1
ATOM 3640 C C . THR A 1 466 ? -21.100 20.052 2.810 1.00 87.56 466 THR A C 1
ATOM 3642 O O . THR A 1 466 ? -21.020 20.618 1.723 1.00 87.56 466 THR A O 1
ATOM 3645 N N . LEU A 1 467 ? -21.394 18.761 2.923 1.00 87.12 467 LEU A N 1
ATOM 3646 C CA . LEU A 1 467 ? -21.644 17.895 1.783 1.00 87.12 467 LEU A CA 1
ATOM 3647 C C . LEU A 1 467 ? -23.150 17.709 1.582 1.00 87.12 467 LEU A C 1
ATOM 3649 O O . LEU A 1 467 ? -23.869 17.308 2.502 1.00 87.12 467 LEU A O 1
ATOM 3653 N N . ALA A 1 468 ? -23.622 17.947 0.360 1.00 89.69 468 ALA A N 1
ATOM 3654 C CA . ALA A 1 468 ? -24.994 17.655 -0.042 1.00 89.69 468 ALA A CA 1
ATOM 3655 C C . ALA A 1 468 ? -25.139 16.160 -0.376 1.00 89.69 468 ALA A C 1
ATOM 3657 O O . ALA A 1 468 ? -24.840 15.722 -1.487 1.00 89.69 468 ALA A O 1
ATOM 3658 N N . MET A 1 469 ? -25.622 15.364 0.581 1.00 89.75 469 MET A N 1
ATOM 3659 C CA . MET A 1 469 ? -25.809 13.915 0.411 1.00 89.75 469 MET A CA 1
ATOM 3660 C C . MET A 1 469 ? -26.920 13.577 -0.584 1.00 89.75 469 MET A C 1
ATOM 3662 O O . MET A 1 469 ? -26.952 12.467 -1.101 1.00 89.75 469 MET A O 1
ATOM 3666 N N . SER A 1 470 ? -27.802 14.528 -0.907 1.00 85.38 470 SER A N 1
ATOM 3667 C CA . SER A 1 470 ? -28.823 14.379 -1.953 1.00 85.38 470 SER A CA 1
ATOM 3668 C C . SER A 1 470 ? -28.247 14.102 -3.346 1.00 85.38 470 SER A C 1
ATOM 3670 O O . SER A 1 470 ? -28.963 13.593 -4.203 1.00 85.38 470 SER A O 1
ATOM 3672 N N . LYS A 1 471 ? -26.963 14.402 -3.575 1.00 84.88 471 LYS A N 1
ATOM 3673 C CA . LYS A 1 471 ? -26.265 14.094 -4.830 1.00 84.88 471 LYS A CA 1
ATOM 3674 C C . LYS A 1 471 ? -25.821 12.627 -4.927 1.00 84.88 471 LYS A C 1
ATOM 3676 O O . LYS A 1 471 ? -25.567 12.154 -6.027 1.00 84.88 471 LYS A O 1
ATOM 3681 N N . LEU A 1 472 ? -25.739 11.911 -3.802 1.00 86.88 472 LEU A N 1
ATOM 3682 C CA . LEU A 1 472 ? -25.408 10.486 -3.747 1.00 86.88 472 LEU A CA 1
ATOM 3683 C C . LEU A 1 472 ? -26.695 9.656 -3.871 1.00 86.88 472 LEU A C 1
ATOM 3685 O O . LEU A 1 472 ? -27.663 9.857 -3.131 1.00 86.88 472 LEU A O 1
ATOM 3689 N N . LYS A 1 473 ? -26.715 8.679 -4.784 1.00 89.06 473 LYS A N 1
ATOM 3690 C CA . LYS A 1 473 ? -27.886 7.812 -4.981 1.00 89.06 473 LYS A CA 1
ATOM 3691 C C . LYS A 1 473 ? -28.133 6.955 -3.738 1.00 89.06 473 LYS A C 1
ATOM 3693 O O . LYS A 1 473 ? -27.209 6.331 -3.221 1.00 89.06 473 LYS A O 1
ATOM 3698 N N . ASN A 1 474 ? -29.399 6.869 -3.327 1.00 92.50 474 ASN A N 1
ATOM 3699 C CA . ASN A 1 474 ? -29.892 5.998 -2.257 1.00 92.50 474 ASN A CA 1
ATOM 3700 C C . ASN A 1 474 ? -29.275 6.245 -0.870 1.00 92.50 474 ASN A C 1
ATOM 3702 O O . ASN A 1 474 ? -29.280 5.344 -0.043 1.00 92.50 474 ASN A O 1
ATOM 3706 N N . VAL A 1 475 ? -28.788 7.450 -0.568 1.00 93.38 475 VAL A N 1
ATOM 3707 C CA . VAL A 1 475 ? -28.349 7.780 0.796 1.00 93.38 475 VAL A CA 1
ATOM 3708 C C . VAL A 1 475 ? -29.551 8.179 1.659 1.00 93.38 475 VAL A C 1
ATOM 3710 O O . VAL A 1 475 ? -30.307 9.104 1.324 1.00 93.38 475 VAL A O 1
ATOM 3713 N N . ALA A 1 476 ? -29.745 7.461 2.768 1.00 95.00 476 ALA A N 1
ATOM 3714 C CA . ALA A 1 476 ? -30.822 7.713 3.720 1.00 95.00 476 ALA A CA 1
ATOM 3715 C C . ALA A 1 476 ? -30.441 8.819 4.718 1.00 95.00 476 ALA A C 1
ATOM 3717 O O . ALA A 1 476 ? -29.320 8.857 5.233 1.00 95.00 476 ALA A O 1
ATOM 3718 N N . ALA A 1 477 ? -31.394 9.704 5.022 1.00 95.44 477 ALA A N 1
ATOM 3719 C CA . ALA A 1 477 ? -31.251 10.668 6.110 1.00 95.44 477 ALA A CA 1
ATOM 3720 C C . ALA A 1 477 ? -31.082 9.942 7.454 1.00 95.44 477 ALA A C 1
ATOM 3722 O O . ALA A 1 477 ? -31.484 8.789 7.597 1.00 95.44 477 ALA A O 1
ATOM 3723 N N . ARG A 1 478 ? -30.496 10.622 8.443 1.00 95.94 478 ARG A N 1
ATOM 3724 C CA . ARG A 1 478 ? -30.202 10.082 9.783 1.00 95.94 478 ARG A CA 1
ATOM 3725 C C . ARG A 1 478 ? -29.249 8.883 9.806 1.00 95.94 478 ARG A C 1
ATOM 3727 O O . ARG A 1 478 ? -29.067 8.268 10.853 1.00 95.94 478 ARG A O 1
ATOM 3734 N N . SER A 1 479 ? -28.606 8.562 8.686 1.00 96.75 479 SER A N 1
ATOM 3735 C CA . SER A 1 479 ? -27.600 7.504 8.658 1.00 96.75 479 SER A CA 1
ATOM 3736 C C . SER A 1 479 ? -26.282 7.988 9.276 1.00 96.75 479 SER A C 1
ATOM 3738 O O . SER A 1 479 ? -25.876 9.125 9.007 1.00 96.75 479 SER A O 1
ATOM 3740 N N . PRO A 1 480 ? -25.591 7.157 10.076 1.00 97.94 480 PRO A N 1
ATOM 3741 C CA . PRO A 1 480 ? -24.255 7.471 10.566 1.00 97.94 480 PRO A CA 1
ATOM 3742 C C . PRO A 1 480 ? -23.230 7.409 9.427 1.00 97.94 480 PRO A C 1
ATOM 3744 O O . PRO A 1 480 ? -23.293 6.527 8.570 1.00 97.94 480 PRO A O 1
ATOM 3747 N N . VAL A 1 481 ? -22.264 8.324 9.450 1.00 98.06 481 VAL A N 1
ATOM 3748 C CA . VAL A 1 481 ? -21.111 8.356 8.543 1.00 98.06 481 VAL A CA 1
ATOM 3749 C C . VAL A 1 481 ? -19.858 8.195 9.381 1.00 98.06 481 VAL A C 1
ATOM 3751 O O . VAL A 1 481 ? -19.644 8.972 10.302 1.00 98.06 481 VAL A O 1
ATOM 3754 N N . VAL A 1 482 ? -19.027 7.202 9.076 1.00 98.44 482 VAL A N 1
ATOM 3755 C CA . VAL A 1 482 ? -17.762 6.993 9.796 1.00 98.44 482 VAL A CA 1
ATOM 3756 C C . VAL A 1 482 ? -16.665 7.771 9.092 1.00 98.44 482 VAL A C 1
ATOM 3758 O O . VAL A 1 482 ? -16.392 7.516 7.921 1.00 98.44 482 VAL A O 1
ATOM 3761 N N . ILE A 1 483 ? -16.042 8.713 9.795 1.00 98.31 483 ILE A N 1
ATOM 3762 C CA . ILE A 1 483 ? -14.907 9.480 9.286 1.00 98.31 483 ILE A CA 1
ATOM 3763 C C . ILE A 1 483 ? -13.639 8.946 9.941 1.00 98.31 483 ILE A C 1
ATOM 3765 O O . ILE A 1 483 ? -13.462 9.089 11.148 1.00 98.31 483 ILE A O 1
ATOM 3769 N N . THR A 1 484 ? -12.756 8.347 9.148 1.00 98.19 484 THR A N 1
ATOM 3770 C CA . THR A 1 484 ? -11.405 7.939 9.563 1.00 98.19 484 THR A CA 1
ATOM 3771 C C . THR A 1 484 ? -10.383 8.964 9.101 1.00 98.19 484 THR A C 1
ATOM 3773 O O . THR A 1 484 ? -10.539 9.503 8.003 1.00 98.19 484 THR A O 1
ATOM 3776 N N . ALA A 1 485 ? -9.344 9.227 9.892 1.00 97.50 485 ALA A N 1
ATOM 3777 C CA . ALA A 1 485 ? -8.386 10.280 9.583 1.00 97.50 485 ALA A CA 1
ATOM 3778 C C . ALA A 1 485 ? -6.939 9.936 9.941 1.00 97.50 485 ALA A C 1
ATOM 3780 O O . ALA A 1 485 ? -6.656 9.300 10.956 1.00 97.50 485 ALA A O 1
ATOM 3781 N N . VAL A 1 486 ? -6.023 10.472 9.141 1.00 97.56 486 VAL A N 1
ATOM 3782 C CA . VAL A 1 486 ? -4.641 10.733 9.536 1.00 97.56 486 VAL A CA 1
ATOM 3783 C C . VAL A 1 486 ? -4.514 12.227 9.804 1.00 97.56 486 VAL A C 1
ATOM 3785 O O . VAL A 1 486 ? -4.784 13.050 8.928 1.00 97.56 486 VAL A O 1
ATOM 3788 N N . THR A 1 487 ? -4.124 12.574 11.026 1.00 95.44 487 THR A N 1
ATOM 3789 C CA . THR A 1 487 ? -3.927 13.956 11.489 1.00 95.44 487 THR A CA 1
ATOM 3790 C C . THR A 1 487 ? -2.628 14.037 12.293 1.00 95.44 487 THR A C 1
ATOM 3792 O O . THR A 1 487 ? -1.893 13.052 12.414 1.00 95.44 487 THR A O 1
ATOM 3795 N N . SER A 1 488 ? -2.331 15.190 12.898 1.00 90.38 488 SER A N 1
ATOM 3796 C CA . SER A 1 488 ? -1.235 15.295 13.872 1.00 90.38 488 SER A CA 1
ATOM 3797 C C . SER A 1 488 ? -1.397 14.314 15.039 1.00 90.38 488 SER A C 1
ATOM 3799 O O . SER A 1 488 ? -0.408 13.762 15.509 1.00 90.38 488 SER A O 1
ATOM 3801 N N . THR A 1 489 ? -2.633 14.010 15.443 1.00 89.00 489 THR A N 1
ATOM 3802 C CA . THR A 1 489 ? -2.948 13.209 16.636 1.00 89.00 489 THR A CA 1
ATOM 3803 C C . THR A 1 489 ? -3.535 11.826 16.354 1.00 89.00 489 THR A C 1
ATOM 3805 O O . THR A 1 489 ? -3.719 11.075 17.306 1.00 89.00 489 THR A O 1
ATOM 3808 N N . LEU A 1 490 ? -3.835 11.494 15.092 1.00 93.38 490 LEU A N 1
ATOM 3809 C CA . LEU A 1 490 ? -4.441 10.220 14.684 1.00 93.38 490 LEU A CA 1
ATOM 3810 C C . LEU A 1 490 ? -3.633 9.540 13.570 1.00 93.38 490 LEU A C 1
ATOM 3812 O O . LEU A 1 490 ? -3.100 10.218 12.684 1.00 93.38 490 LEU A O 1
ATOM 3816 N N . GLN A 1 491 ? -3.587 8.207 13.588 1.00 91.75 491 GLN A N 1
ATOM 3817 C CA . GLN A 1 491 ? -2.881 7.354 12.625 1.00 91.75 491 GLN A CA 1
ATOM 3818 C C . GLN A 1 491 ? -3.855 6.411 11.881 1.00 91.75 491 GLN A C 1
ATOM 3820 O O . GLN A 1 491 ? -3.713 5.195 11.873 1.00 91.75 491 GLN A O 1
ATOM 3825 N N . GLY A 1 492 ? -4.898 6.970 11.259 1.00 95.12 492 GLY A N 1
ATOM 3826 C CA . GLY A 1 492 ? -5.912 6.182 10.539 1.00 95.12 492 GLY A CA 1
ATOM 3827 C C . GLY A 1 492 ? -7.093 5.725 11.407 1.00 95.12 492 GLY A C 1
ATOM 3828 O O . GLY A 1 492 ? -7.883 4.875 10.990 1.00 95.12 492 GLY A O 1
ATOM 3829 N N . GLU A 1 493 ? -7.217 6.312 12.595 1.00 97.12 493 GLU A N 1
ATOM 3830 C CA . GLU A 1 493 ? -8.289 6.110 13.574 1.00 97.12 493 GLU A CA 1
ATOM 3831 C C . GLU A 1 493 ? -9.610 6.758 13.126 1.00 97.12 493 GLU A C 1
ATOM 3833 O O . GLU A 1 493 ? -9.647 7.610 12.234 1.00 97.12 493 GLU A O 1
ATOM 3838 N N . VAL A 1 494 ? -10.717 6.382 13.769 1.00 98.31 494 VAL A N 1
ATOM 3839 C CA . VAL A 1 494 ? -12.013 7.052 13.597 1.00 98.31 494 VAL A CA 1
ATOM 3840 C C . VAL A 1 494 ? -11.959 8.419 14.275 1.00 98.31 494 VAL A C 1
ATOM 3842 O O . VAL A 1 494 ? -11.897 8.525 15.496 1.00 98.31 494 VAL A O 1
ATOM 3845 N N . TYR A 1 495 ? -12.022 9.467 13.461 1.00 97.56 495 TYR A N 1
ATOM 3846 C CA . TYR A 1 495 ? -12.044 10.864 13.877 1.00 97.56 495 TYR A CA 1
ATOM 3847 C C . TYR A 1 495 ? -13.416 11.285 14.409 1.00 97.56 495 TYR A C 1
ATOM 3849 O O . TYR A 1 495 ? -13.512 11.981 15.415 1.00 97.56 495 TYR A O 1
ATOM 3857 N N . SER A 1 496 ? -14.493 10.880 13.731 1.00 97.50 496 SER A N 1
ATOM 3858 C CA . SER A 1 496 ? -15.863 11.179 14.160 1.00 97.50 496 SER A CA 1
ATOM 3859 C C . SER A 1 496 ? -16.888 10.260 13.495 1.00 97.50 496 SER A C 1
ATOM 3861 O O . SER A 1 496 ? -16.606 9.606 12.489 1.00 97.50 496 SER A O 1
ATOM 3863 N N . ILE A 1 497 ? -18.095 10.210 14.068 1.00 98.12 497 ILE A N 1
ATOM 3864 C CA . ILE A 1 497 ? -19.247 9.507 13.485 1.00 98.12 497 ILE A CA 1
ATOM 3865 C C . ILE A 1 497 ? -20.449 10.465 13.399 1.00 98.12 497 ILE A C 1
ATOM 3867 O O . ILE A 1 497 ? -21.416 10.309 14.154 1.00 98.12 497 ILE A O 1
ATOM 3871 N N . PRO A 1 498 ? -20.385 11.512 12.555 1.00 97.75 498 PRO A N 1
ATOM 3872 C CA . PRO A 1 498 ? -21.515 12.406 12.339 1.00 97.75 498 PRO A CA 1
ATOM 3873 C C . PRO A 1 498 ? -22.709 11.668 11.727 1.00 97.75 498 PRO A C 1
ATOM 3875 O O . PRO A 1 498 ? -22.592 10.584 11.154 1.00 97.75 498 PRO A O 1
ATOM 3878 N N . THR A 1 499 ? -23.882 12.280 11.840 1.00 97.44 499 THR A N 1
ATOM 3879 C CA . THR A 1 499 ? -25.129 11.749 11.286 1.00 97.44 499 THR A CA 1
ATOM 3880 C C . THR A 1 499 ? -25.611 12.650 10.157 1.00 97.44 499 THR A C 1
ATOM 3882 O O . THR A 1 499 ? -25.576 13.873 10.280 1.00 97.44 499 THR A O 1
ATOM 3885 N N . ILE A 1 500 ? -26.070 12.053 9.058 1.00 96.62 500 ILE A N 1
ATOM 3886 C CA . ILE A 1 500 ? -26.678 12.792 7.947 1.00 96.62 500 ILE A CA 1
ATOM 3887 C C . ILE A 1 500 ? -27.956 13.463 8.448 1.00 96.62 500 ILE A C 1
ATOM 3889 O O . ILE A 1 500 ? -28.826 12.804 9.017 1.00 96.62 500 ILE A O 1
ATOM 3893 N N . SER A 1 501 ? -28.094 14.765 8.222 1.00 97.06 501 SER A N 1
ATOM 3894 C CA . SER A 1 501 ? -29.270 15.517 8.659 1.00 97.06 501 SER A CA 1
ATOM 3895 C C . SER A 1 501 ? -30.554 15.045 7.960 1.00 97.06 501 SER A C 1
ATOM 3897 O O . SER A 1 501 ? -30.523 14.345 6.942 1.00 97.06 501 SER A O 1
ATOM 3899 N N . SER A 1 502 ? -31.712 15.466 8.474 1.00 95.88 502 SER A N 1
ATOM 3900 C CA . SER A 1 502 ? -33.001 15.297 7.783 1.00 95.88 502 SER A CA 1
ATOM 3901 C C . SER A 1 502 ? -33.003 15.945 6.393 1.00 95.88 502 SER A C 1
ATOM 3903 O O . SER A 1 502 ? -33.563 15.378 5.461 1.00 95.88 502 SER A O 1
ATOM 3905 N N . ALA A 1 503 ? -32.294 17.068 6.229 1.00 94.38 503 ALA A N 1
ATOM 3906 C CA . ALA A 1 503 ? -32.100 17.764 4.957 1.00 94.38 503 ALA A CA 1
ATOM 3907 C C . ALA A 1 503 ? -31.077 17.081 4.021 1.00 94.38 503 ALA A C 1
ATOM 3909 O O . ALA A 1 503 ? -30.693 17.652 3.002 1.00 94.38 503 ALA A O 1
ATOM 3910 N N . LYS A 1 504 ? -30.607 15.869 4.357 1.00 93.50 504 LYS A N 1
ATOM 3911 C CA . LYS A 1 504 ? -29.568 15.135 3.616 1.00 93.50 504 LYS A CA 1
ATOM 3912 C C . LYS A 1 504 ? -28.286 15.950 3.431 1.00 93.50 504 LYS A C 1
ATOM 3914 O O . LYS A 1 504 ? -27.681 15.954 2.359 1.00 93.50 504 LYS A O 1
ATOM 3919 N N . THR A 1 505 ? -27.845 16.612 4.492 1.00 93.19 505 THR A N 1
ATOM 3920 C CA . THR A 1 505 ? -26.545 17.288 4.555 1.00 93.19 505 THR A CA 1
ATOM 3921 C C . THR A 1 505 ? -25.643 16.617 5.584 1.00 93.19 505 THR A C 1
ATOM 3923 O O . THR A 1 505 ? -26.116 16.085 6.589 1.00 93.19 505 THR A O 1
ATOM 3926 N N . LEU A 1 506 ? -24.336 16.634 5.330 1.00 94.12 506 LEU A N 1
ATOM 3927 C CA . LEU A 1 506 ? -23.314 16.202 6.278 1.00 94.12 506 LEU A CA 1
ATOM 3928 C C . LEU A 1 506 ? -22.337 17.354 6.510 1.00 94.12 506 LEU A C 1
ATOM 3930 O O . LEU A 1 506 ? -21.726 17.826 5.554 1.00 94.12 506 LEU A O 1
ATOM 3934 N N . LYS A 1 507 ? -22.183 17.790 7.763 1.00 92.06 507 LYS A N 1
ATOM 3935 C CA . LYS A 1 507 ? -21.264 18.868 8.147 1.00 92.06 507 LYS A CA 1
ATOM 3936 C C . LYS A 1 507 ? -20.180 18.336 9.081 1.00 92.06 507 LYS A C 1
ATOM 3938 O O . LYS A 1 507 ? -20.504 17.661 10.054 1.00 92.06 507 LYS A O 1
ATOM 3943 N N . PHE A 1 508 ? -18.917 18.631 8.786 1.00 94.12 508 PHE A N 1
ATOM 3944 C CA . PHE A 1 508 ? -17.762 18.263 9.615 1.00 94.12 508 PHE A CA 1
ATOM 3945 C C . PHE A 1 508 ? -16.545 19.129 9.266 1.00 94.12 508 PHE A C 1
ATOM 3947 O O . PHE A 1 508 ? -16.538 19.810 8.243 1.00 94.12 508 PHE A O 1
ATOM 3954 N N . THR A 1 509 ? -15.509 19.088 10.100 1.00 93.75 509 THR A N 1
ATOM 3955 C CA . THR A 1 509 ? -14.252 19.814 9.872 1.00 93.75 509 THR A CA 1
ATOM 3956 C C . THR A 1 509 ? -13.194 18.882 9.290 1.00 93.75 509 THR A C 1
ATOM 3958 O O . THR A 1 509 ? -13.017 17.767 9.777 1.00 93.75 509 THR A O 1
ATOM 3961 N N . VAL A 1 510 ? -12.472 19.350 8.272 1.00 93.25 510 VAL A N 1
ATOM 3962 C CA . VAL A 1 510 ? -11.233 18.753 7.767 1.00 93.25 510 VAL A CA 1
ATOM 3963 C C . VAL A 1 510 ? -10.067 19.541 8.366 1.00 93.25 510 VAL A C 1
ATOM 3965 O O . VAL A 1 510 ? -9.846 20.684 7.958 1.00 93.25 510 VAL A O 1
ATOM 3968 N N . PRO A 1 511 ? -9.330 18.988 9.345 1.00 95.44 511 PRO A N 1
ATOM 3969 C CA . PRO A 1 511 ? -8.197 19.676 9.949 1.00 95.44 511 PRO A CA 1
ATOM 3970 C C . PRO A 1 511 ? -7.125 20.065 8.924 1.00 95.44 511 PRO A C 1
ATOM 3972 O O . PRO A 1 511 ? -7.009 19.443 7.864 1.00 95.44 511 PRO A O 1
ATOM 3975 N N . GLY A 1 512 ? -6.310 21.063 9.250 1.00 92.38 512 GLY A N 1
ATOM 3976 C CA . GLY A 1 512 ? -5.077 21.319 8.508 1.00 92.38 512 GLY A CA 1
ATOM 3977 C C . GLY A 1 512 ? -4.126 20.125 8.575 1.00 92.38 512 GLY A C 1
ATOM 3978 O O . GLY A 1 512 ? -4.123 19.392 9.566 1.00 92.38 512 GLY A O 1
ATOM 3979 N N . ASN A 1 513 ? -3.323 19.928 7.530 1.00 93.31 513 ASN A N 1
ATOM 3980 C CA . ASN A 1 513 ? -2.362 18.832 7.405 1.00 93.31 513 ASN A CA 1
ATOM 3981 C C . ASN A 1 513 ? -3.001 17.468 7.709 1.00 93.31 513 ASN A C 1
ATOM 3983 O O . ASN A 1 513 ? -2.561 16.753 8.607 1.00 93.31 513 ASN A O 1
ATOM 3987 N N . SER A 1 514 ? -4.083 17.126 7.007 1.00 95.75 514 SER A N 1
ATOM 3988 C CA . SER A 1 514 ? -4.816 15.883 7.250 1.00 95.75 514 SER A CA 1
ATOM 3989 C C . SER A 1 514 ? -5.253 15.157 5.981 1.00 95.75 514 SER A C 1
ATOM 3991 O O . SER A 1 514 ? -5.436 15.760 4.920 1.00 95.75 514 SER A O 1
ATOM 3993 N N . LEU A 1 515 ? -5.451 13.844 6.114 1.00 96.06 515 LEU A N 1
ATOM 3994 C CA . LEU A 1 515 ? -6.189 13.021 5.161 1.00 96.06 515 LEU A CA 1
ATOM 3995 C C . LEU A 1 515 ? -7.380 12.384 5.878 1.00 96.06 515 LEU A C 1
ATOM 3997 O O . LEU A 1 515 ? -7.197 11.689 6.876 1.00 96.06 515 LEU A O 1
ATOM 4001 N N . LEU A 1 516 ? -8.587 12.572 5.351 1.00 96.38 516 LEU A N 1
ATOM 4002 C CA . LEU A 1 516 ? -9.823 11.977 5.853 1.00 96.38 516 LEU A CA 1
ATOM 4003 C C . LEU A 1 516 ? -10.454 11.062 4.799 1.00 96.38 516 LEU A C 1
ATOM 4005 O O . LEU A 1 516 ? -10.411 11.349 3.604 1.00 96.38 516 LEU A O 1
ATOM 4009 N N . MET A 1 517 ? -11.121 10.006 5.261 1.00 95.38 517 MET A N 1
ATOM 4010 C CA . MET A 1 517 ? -12.054 9.201 4.473 1.00 95.38 517 MET A CA 1
ATOM 4011 C C . MET A 1 517 ? -13.398 9.132 5.203 1.00 95.38 517 MET A C 1
ATOM 4013 O O . MET A 1 517 ? -13.469 8.647 6.331 1.00 95.38 517 MET A O 1
ATOM 4017 N N . ALA A 1 518 ? -14.468 9.587 4.555 1.00 95.69 518 ALA A N 1
ATOM 4018 C CA . ALA A 1 518 ? -15.840 9.454 5.028 1.00 95.69 518 ALA A CA 1
ATOM 4019 C C . ALA A 1 518 ? -16.513 8.236 4.378 1.00 95.69 518 ALA A C 1
ATOM 4021 O O . ALA A 1 518 ? -16.632 8.168 3.156 1.00 95.69 518 ALA A O 1
ATOM 4022 N N . THR A 1 519 ? -16.981 7.297 5.198 1.00 96.44 519 THR A N 1
ATOM 4023 C CA . THR A 1 519 ? -17.738 6.110 4.779 1.00 96.44 519 THR A CA 1
ATOM 4024 C C . THR A 1 519 ? -19.232 6.382 4.916 1.00 96.44 519 THR A C 1
ATOM 4026 O O . THR A 1 519 ? -19.767 6.408 6.027 1.00 96.44 519 THR A O 1
ATOM 4029 N N . VAL A 1 520 ? -19.899 6.599 3.783 1.00 95.81 520 VAL A N 1
ATOM 4030 C CA . VAL A 1 520 ? -21.314 6.974 3.688 1.00 95.81 520 VAL A CA 1
ATOM 4031 C C . VAL A 1 520 ? -22.145 5.765 3.245 1.00 95.81 520 VAL A C 1
ATOM 4033 O O . VAL A 1 520 ? -21.871 5.206 2.185 1.00 95.81 520 VAL A O 1
ATOM 4036 N N . PRO A 1 521 ? -23.173 5.347 3.997 1.00 96.00 521 PRO A N 1
ATOM 4037 C CA . PRO A 1 521 ? -23.973 4.176 3.647 1.00 96.00 521 PRO A CA 1
ATOM 4038 C C . PRO A 1 521 ? -24.839 4.366 2.397 1.00 96.00 521 PRO A C 1
ATOM 4040 O O . PRO A 1 521 ? -25.417 5.432 2.181 1.00 96.00 521 PRO A O 1
ATOM 4043 N N . ILE A 1 522 ? -24.993 3.286 1.624 1.00 93.88 522 ILE A N 1
ATOM 4044 C CA . ILE A 1 522 ? -26.009 3.154 0.574 1.00 93.88 522 ILE A CA 1
ATOM 4045 C C . ILE A 1 522 ? -27.214 2.398 1.140 1.00 93.88 522 ILE A C 1
ATOM 4047 O O . ILE A 1 522 ? -27.127 1.231 1.521 1.00 93.88 522 ILE A O 1
ATOM 4051 N N . GLY A 1 523 ? -28.371 3.051 1.114 1.00 93.50 523 GLY A N 1
ATOM 4052 C CA . GLY A 1 523 ? -29.634 2.541 1.630 1.00 93.50 523 GLY A CA 1
ATOM 4053 C C . GLY A 1 523 ? -29.801 2.770 3.131 1.00 93.50 523 GLY A C 1
ATOM 4054 O O . GLY A 1 523 ? -29.062 3.525 3.763 1.00 93.50 523 GLY A O 1
ATOM 4055 N N . ALA A 1 524 ? -30.818 2.122 3.696 1.00 93.50 524 ALA A N 1
ATOM 4056 C CA . ALA A 1 524 ? -31.046 2.122 5.132 1.00 93.50 524 ALA A CA 1
ATOM 4057 C C . ALA A 1 524 ? -30.037 1.205 5.836 1.00 93.50 524 ALA A C 1
ATOM 4059 O O . ALA A 1 524 ? -29.794 0.072 5.414 1.00 93.50 524 ALA A O 1
ATOM 4060 N N . VAL A 1 525 ? -29.494 1.687 6.949 1.00 96.50 525 VAL A N 1
ATOM 4061 C CA . VAL A 1 525 ? -28.594 0.921 7.814 1.00 96.50 525 VAL A CA 1
ATOM 4062 C C . VAL A 1 525 ? -29.188 0.744 9.202 1.00 96.50 525 VAL A C 1
ATOM 4064 O O . VAL A 1 525 ? -30.039 1.517 9.648 1.00 96.50 525 VAL A O 1
ATOM 4067 N N . ALA A 1 526 ? -28.736 -0.295 9.887 1.00 96.25 526 ALA A N 1
ATOM 4068 C CA . ALA A 1 526 ? -28.921 -0.495 11.312 1.00 96.25 526 ALA A CA 1
ATOM 4069 C C . ALA A 1 526 ? -27.589 -0.274 12.039 1.00 96.25 526 ALA A C 1
ATOM 4071 O O . ALA A 1 526 ? -26.510 -0.327 11.442 1.00 96.25 526 ALA A O 1
ATOM 4072 N N . THR A 1 527 ? -27.671 0.006 13.338 1.00 96.50 527 THR A N 1
ATOM 4073 C CA . THR A 1 527 ? -26.510 0.065 14.228 1.00 96.50 527 THR A CA 1
ATOM 4074 C C . THR A 1 527 ? -26.714 -0.918 15.372 1.00 96.50 527 THR A C 1
ATOM 4076 O O . THR A 1 527 ? -27.808 -0.981 15.925 1.00 96.50 527 THR A O 1
ATOM 4079 N N . ALA A 1 528 ? -25.669 -1.654 15.735 1.00 97.06 528 ALA A N 1
ATOM 4080 C CA . ALA A 1 528 ? -25.615 -2.452 16.955 1.00 97.06 528 ALA A CA 1
ATOM 4081 C C . ALA A 1 528 ? -24.428 -1.998 17.812 1.00 97.06 528 ALA A C 1
ATOM 4083 O O . ALA A 1 528 ? -23.374 -1.644 17.279 1.00 97.06 528 ALA A O 1
ATOM 4084 N N . LEU A 1 529 ? -24.606 -1.998 19.130 1.00 96.94 529 LEU A N 1
ATOM 4085 C CA . LEU A 1 529 ? -23.525 -1.836 20.097 1.00 96.94 529 LEU A CA 1
ATOM 4086 C C . LEU A 1 529 ? -23.298 -3.194 20.747 1.00 96.94 529 LEU A C 1
ATOM 4088 O O . LEU A 1 529 ? -24.201 -3.726 21.385 1.00 96.94 529 LEU A O 1
ATOM 4092 N N . VAL A 1 530 ? -22.112 -3.752 20.542 1.00 97.44 530 VAL A N 1
ATOM 4093 C CA . VAL A 1 530 ? -21.730 -5.060 21.067 1.00 97.44 530 VAL A CA 1
ATOM 4094 C C . VAL A 1 530 ? -20.677 -4.821 22.149 1.00 97.44 530 VAL A C 1
ATOM 4096 O O . VAL A 1 530 ? -19.572 -4.394 21.807 1.00 97.44 530 VAL A O 1
ATOM 4099 N N . PRO A 1 531 ? -20.999 -4.999 23.442 1.00 96.69 531 PRO A N 1
ATOM 4100 C CA . PRO A 1 531 ? -19.996 -4.911 24.500 1.00 96.69 531 PRO A CA 1
ATOM 4101 C C . PRO A 1 531 ? -18.995 -6.066 24.384 1.00 96.69 531 PRO A C 1
ATOM 4103 O O . PRO A 1 531 ? -19.313 -7.101 23.790 1.00 96.69 531 PRO A O 1
ATOM 4106 N N . ALA A 1 532 ? -17.797 -5.898 24.947 1.00 95.81 532 ALA A N 1
ATOM 4107 C CA . ALA A 1 532 ? -16.865 -7.017 25.067 1.00 95.81 532 ALA A CA 1
ATOM 4108 C C . ALA A 1 532 ? -17.511 -8.169 25.854 1.00 95.81 532 ALA A C 1
ATOM 4110 O O . ALA A 1 532 ? -18.108 -7.954 26.909 1.00 95.81 532 ALA A O 1
ATOM 4111 N N . SER A 1 533 ? -17.414 -9.379 25.308 1.00 95.00 533 SER A N 1
ATOM 4112 C CA . SER A 1 533 ? -17.798 -10.630 25.969 1.00 95.00 533 SER A CA 1
ATOM 4113 C C . SER A 1 533 ? -16.657 -11.205 26.800 1.00 95.00 533 SER A C 1
ATOM 4115 O O . SER A 1 533 ? -16.912 -12.023 27.679 1.00 95.00 533 SER A O 1
ATOM 4117 N N . GLY A 1 534 ? -15.427 -10.752 26.561 1.00 93.00 534 GLY A N 1
ATOM 4118 C CA . GLY A 1 534 ? -14.345 -10.897 27.518 1.00 93.00 534 GLY A CA 1
ATOM 4119 C C . GLY A 1 534 ? -13.139 -10.021 27.212 1.00 93.00 534 GLY A C 1
ATOM 4120 O O . GLY A 1 534 ? -12.969 -9.569 26.074 1.00 93.00 534 GLY A O 1
ATOM 4121 N N . ASP A 1 535 ? -12.323 -9.786 28.230 1.00 94.00 535 ASP A N 1
ATOM 4122 C CA . ASP A 1 535 ? -11.033 -9.123 28.133 1.00 94.00 535 ASP A CA 1
ATOM 4123 C C . ASP A 1 535 ? -10.009 -9.625 29.163 1.00 94.00 535 ASP A C 1
ATOM 4125 O O . ASP A 1 535 ? -10.327 -10.282 30.150 1.00 94.00 535 ASP A O 1
ATOM 4129 N N . ALA A 1 536 ? -8.736 -9.397 28.860 1.00 92.88 536 ALA A N 1
ATOM 4130 C CA . ALA A 1 536 ? -7.616 -9.766 29.718 1.00 92.88 536 ALA A CA 1
ATOM 4131 C C . ALA A 1 536 ? -6.379 -8.963 29.312 1.00 92.88 536 ALA A C 1
ATOM 4133 O O . ALA A 1 536 ? -6.322 -8.413 28.209 1.00 92.88 536 ALA A O 1
ATOM 4134 N N . TYR A 1 537 ? -5.351 -8.924 30.156 1.00 92.75 537 TYR A N 1
ATOM 4135 C CA . TYR A 1 537 ? -3.999 -8.668 29.678 1.00 92.75 537 TYR A CA 1
ATOM 4136 C C . TYR A 1 537 ? -3.055 -9.788 30.115 1.00 92.75 537 TYR A C 1
ATOM 4138 O O . TYR A 1 537 ? -3.317 -10.553 31.035 1.00 92.75 537 TYR A O 1
ATOM 4146 N N . VAL A 1 538 ? -1.953 -9.927 29.394 1.00 92.50 538 VAL A N 1
ATOM 4147 C CA . VAL A 1 538 ? -0.929 -10.936 29.671 1.00 92.50 538 VAL A CA 1
ATOM 4148 C C . VAL A 1 538 ? 0.428 -10.266 29.744 1.00 92.50 538 VAL A C 1
ATOM 4150 O O . VAL A 1 538 ? 0.663 -9.257 29.077 1.00 92.50 538 VAL A O 1
ATOM 4153 N N . SER A 1 539 ? 1.318 -10.843 30.546 1.00 92.19 539 SER A N 1
ATOM 4154 C CA . SER A 1 539 ? 2.662 -10.324 30.800 1.00 92.19 539 SER A CA 1
ATOM 4155 C C . SER A 1 539 ? 3.720 -11.341 30.380 1.00 92.19 539 SER A C 1
ATOM 4157 O O . SER A 1 539 ? 3.599 -12.529 30.680 1.00 92.19 539 SER A O 1
ATOM 4159 N N . ALA A 1 540 ? 4.770 -10.877 29.707 1.00 91.50 540 ALA A N 1
ATOM 4160 C CA . ALA A 1 540 ? 5.864 -11.728 29.252 1.00 91.50 540 ALA A CA 1
ATOM 4161 C C . ALA A 1 540 ? 6.834 -12.114 30.394 1.00 91.50 540 ALA A C 1
ATOM 4163 O O . ALA A 1 540 ? 6.600 -11.852 31.579 1.00 91.50 540 ALA A O 1
ATOM 4164 N N . GLY A 1 541 ? 7.955 -12.754 30.044 1.00 88.06 541 GLY A N 1
ATOM 4165 C CA . GLY A 1 541 ? 9.025 -13.077 30.991 1.00 88.06 541 GLY A CA 1
ATOM 4166 C C . GLY A 1 541 ? 8.625 -14.076 32.075 1.00 88.06 541 GLY A C 1
ATOM 4167 O O . GLY A 1 541 ? 7.987 -15.093 31.800 1.00 88.06 541 GLY A O 1
ATOM 4168 N N . SER A 1 542 ? 8.990 -13.782 33.326 1.00 85.81 542 SER A N 1
ATOM 4169 C CA . SER A 1 542 ? 8.709 -14.637 34.493 1.00 85.81 542 SER A CA 1
ATOM 4170 C C . SER A 1 542 ? 7.217 -14.874 34.740 1.00 85.81 542 SER A C 1
ATOM 4172 O O . SER A 1 542 ? 6.857 -15.846 35.399 1.00 85.81 542 SER A O 1
ATOM 4174 N N . LYS A 1 543 ? 6.344 -14.027 34.183 1.00 83.56 543 LYS A N 1
ATOM 4175 C CA . LYS A 1 543 ? 4.885 -14.155 34.278 1.00 83.56 543 LYS A CA 1
ATOM 4176 C C . LYS A 1 543 ? 4.241 -14.860 33.086 1.00 83.56 543 LYS A C 1
ATOM 4178 O O . LYS A 1 543 ? 3.034 -15.076 33.098 1.00 83.56 543 LYS A O 1
ATOM 4183 N N . SER A 1 544 ? 5.031 -15.275 32.096 1.00 83.06 544 SER A N 1
ATOM 4184 C CA . SER A 1 544 ? 4.520 -15.809 30.827 1.00 83.06 544 SER A CA 1
ATOM 4185 C C . SER A 1 544 ? 3.640 -17.054 30.956 1.00 83.06 544 SER A C 1
ATOM 4187 O O . SER A 1 544 ? 2.772 -17.259 30.115 1.00 83.06 544 SER A O 1
ATOM 4189 N N . ARG A 1 545 ? 3.849 -17.859 32.007 1.00 80.38 545 ARG A N 1
ATOM 4190 C CA . ARG A 1 545 ? 3.074 -19.072 32.334 1.00 80.38 545 ARG A CA 1
ATOM 4191 C C . ARG A 1 545 ? 2.231 -18.929 33.601 1.00 80.38 545 ARG A C 1
ATOM 4193 O O . ARG A 1 545 ? 1.768 -19.926 34.151 1.00 80.38 545 ARG A O 1
ATOM 4200 N N . SER A 1 546 ? 2.105 -17.714 34.130 1.00 75.75 546 SER A N 1
ATOM 4201 C CA . SER A 1 546 ? 1.293 -17.485 35.318 1.00 75.75 546 SER A CA 1
ATOM 4202 C C . SER A 1 546 ? -0.162 -17.815 34.993 1.00 75.75 546 SER A C 1
ATOM 4204 O O . SER A 1 546 ? -0.747 -17.195 34.114 1.00 75.75 546 SER A O 1
ATOM 4206 N N . ALA A 1 547 ? -0.749 -18.763 35.726 1.00 59.84 547 ALA A N 1
ATOM 4207 C CA . ALA A 1 547 ? -2.183 -19.057 35.667 1.00 59.84 547 ALA A CA 1
ATOM 4208 C C . ALA A 1 547 ? -3.039 -17.943 36.303 1.00 59.84 547 ALA A C 1
ATOM 4210 O O . ALA A 1 547 ? -4.266 -17.995 36.276 1.00 59.84 547 ALA A O 1
ATOM 4211 N N . VAL A 1 548 ? -2.397 -16.948 36.928 1.00 57.84 548 VAL A N 1
ATOM 4212 C CA . VAL A 1 548 ? -3.083 -15.808 37.529 1.00 57.84 548 VAL A CA 1
ATOM 4213 C C . VAL A 1 548 ? -3.450 -14.832 36.422 1.00 57.84 548 VAL A C 1
ATOM 4215 O O . VAL A 1 548 ? -2.572 -14.176 35.862 1.00 57.84 548 VAL A O 1
ATOM 4218 N N . ASN A 1 549 ? -4.751 -14.747 36.148 1.00 59.41 549 ASN A N 1
ATOM 4219 C CA . ASN A 1 549 ? -5.366 -13.736 35.301 1.00 59.41 549 ASN A CA 1
ATOM 4220 C C . ASN A 1 549 ? -4.869 -12.340 35.700 1.00 59.41 549 ASN A C 1
ATOM 4222 O O . ASN A 1 549 ? -5.200 -11.826 36.773 1.00 59.41 549 ASN A O 1
ATOM 4226 N N . GLU A 1 550 ? -4.092 -11.713 34.827 1.00 65.19 550 GLU A N 1
ATOM 4227 C CA . GLU A 1 550 ? -3.772 -10.308 34.967 1.00 65.19 550 GLU A CA 1
ATOM 4228 C C . GLU A 1 550 ? -4.817 -9.516 34.170 1.00 65.19 550 GLU A C 1
ATOM 4230 O O . GLU A 1 550 ? -4.610 -9.179 33.017 1.00 65.19 550 GLU A O 1
ATOM 4235 N N . GLY A 1 551 ? -5.989 -9.237 34.748 1.00 60.62 551 GLY A N 1
ATOM 4236 C CA . GLY A 1 551 ? -6.881 -8.215 34.186 1.00 60.62 551 GLY A CA 1
ATOM 4237 C C . GLY A 1 551 ? -8.353 -8.555 33.966 1.00 60.62 551 GLY A C 1
ATOM 4238 O O . GLY A 1 551 ? -9.153 -7.644 34.102 1.00 60.62 551 GLY A O 1
ATOM 4239 N N . GLY A 1 552 ? -8.750 -9.803 33.716 1.00 63.97 552 GLY A N 1
ATOM 4240 C CA . GLY A 1 552 ? -10.151 -10.142 33.386 1.00 63.97 552 GLY A CA 1
ATOM 4241 C C . GLY A 1 552 ? -11.157 -10.020 34.543 1.00 63.97 552 GLY A C 1
ATOM 4242 O O . GLY A 1 552 ? -12.345 -10.260 34.377 1.00 63.97 552 GLY A O 1
ATOM 4243 N N . THR A 1 553 ? -10.699 -9.654 35.743 1.00 72.88 553 THR A N 1
ATOM 4244 C CA . THR A 1 553 ? -11.562 -9.145 36.829 1.00 72.88 553 THR A CA 1
ATOM 4245 C C . THR A 1 553 ? -11.137 -7.756 37.317 1.00 72.88 553 THR A C 1
ATOM 4247 O O . THR A 1 553 ? -11.719 -7.213 38.256 1.00 72.88 553 THR A O 1
ATOM 4250 N N . SER A 1 554 ? -10.077 -7.191 36.736 1.00 83.50 554 SER A N 1
ATOM 4251 C CA . SER A 1 554 ? -9.561 -5.864 37.064 1.00 83.50 554 SER A CA 1
ATOM 4252 C C . SER A 1 554 ? -10.368 -4.819 36.302 1.00 83.50 554 SER A C 1
ATOM 4254 O O . SER A 1 554 ? -10.659 -5.043 35.135 1.00 83.50 554 SER A O 1
ATOM 4256 N N . PRO A 1 555 ? -10.666 -3.639 36.874 1.00 87.50 555 PRO A N 1
ATOM 4257 C CA . PRO A 1 555 ? -11.276 -2.533 36.128 1.00 87.50 555 PRO A CA 1
ATOM 4258 C C . PRO A 1 555 ? -10.339 -1.916 35.068 1.00 87.50 555 PRO A C 1
ATOM 4260 O O . PRO A 1 555 ? -10.782 -1.097 34.257 1.00 87.50 555 PRO A O 1
ATOM 4263 N N . THR A 1 556 ? -9.054 -2.284 35.090 1.00 89.69 556 THR A N 1
ATOM 4264 C CA . THR A 1 556 ? -7.999 -1.691 34.268 1.00 89.69 556 THR A CA 1
ATOM 4265 C C . THR A 1 556 ? -7.097 -2.775 33.671 1.00 89.69 556 THR A C 1
ATOM 4267 O O . THR A 1 556 ? -6.618 -3.655 34.392 1.00 89.69 556 THR A O 1
ATOM 4270 N N . LEU A 1 557 ? -6.811 -2.663 32.373 1.00 92.50 557 LEU A N 1
ATOM 4271 C CA . LEU A 1 557 ? -5.851 -3.482 31.628 1.00 92.50 557 LEU A CA 1
ATOM 4272 C C . LEU A 1 557 ? -4.618 -2.658 31.251 1.00 92.50 557 LEU A C 1
ATOM 4274 O O . LEU A 1 557 ? -4.711 -1.440 31.097 1.00 92.50 557 LEU A O 1
ATOM 4278 N N . PHE A 1 558 ? -3.470 -3.304 31.049 1.00 92.12 558 PHE A N 1
ATOM 4279 C CA . PHE A 1 558 ? -2.226 -2.608 30.711 1.00 92.12 558 PHE A CA 1
ATOM 4280 C C . PHE A 1 558 ? -1.639 -3.070 29.382 1.00 92.12 558 PHE A C 1
ATOM 4282 O O . PHE A 1 558 ? -1.522 -4.263 29.122 1.00 92.12 558 PHE A O 1
ATOM 4289 N N . VAL A 1 559 ? -1.188 -2.101 28.585 1.00 93.12 559 VAL A N 1
ATOM 4290 C CA . VAL A 1 559 ? -0.366 -2.334 27.393 1.00 93.12 559 VAL A CA 1
ATOM 4291 C C . VAL A 1 559 ? 0.966 -1.620 27.562 1.00 93.12 559 VAL A C 1
ATOM 4293 O O . VAL A 1 559 ? 1.002 -0.417 27.842 1.00 93.12 559 VAL A O 1
ATOM 4296 N N . GLN A 1 560 ? 2.065 -2.355 27.413 1.00 91.00 560 GLN A N 1
ATOM 4297 C CA . GLN A 1 560 ? 3.415 -1.836 27.612 1.00 91.00 560 GLN A CA 1
ATOM 4298 C C . GLN A 1 560 ? 4.442 -2.700 26.872 1.00 91.00 560 GLN A C 1
ATOM 4300 O O . GLN A 1 560 ? 4.251 -3.897 26.695 1.00 91.00 560 GLN A O 1
ATOM 4305 N N . THR A 1 561 ? 5.563 -2.101 26.482 1.00 88.62 561 THR A N 1
ATOM 4306 C CA . THR A 1 561 ? 6.735 -2.826 25.978 1.00 88.62 561 THR A CA 1
ATOM 4307 C C . THR A 1 561 ? 7.935 -2.428 26.811 1.00 88.62 561 THR A C 1
ATOM 4309 O O . THR A 1 561 ? 8.191 -1.233 26.981 1.00 88.62 561 THR A O 1
ATOM 4312 N N . SER A 1 562 ? 8.650 -3.412 27.350 1.00 85.25 562 SER A N 1
ATOM 4313 C CA . SER A 1 562 ? 9.820 -3.181 28.190 1.00 85.25 562 SER A CA 1
ATOM 4314 C C . SER A 1 562 ? 11.111 -3.260 27.385 1.00 85.25 562 SER A C 1
ATOM 4316 O O . SER A 1 562 ? 11.385 -4.261 26.725 1.00 85.25 562 SER A O 1
ATOM 4318 N N . SER A 1 563 ? 11.939 -2.223 27.502 1.00 82.62 563 SER A N 1
ATOM 4319 C CA . SER A 1 563 ? 13.336 -2.239 27.059 1.00 82.62 563 SER A CA 1
ATOM 4320 C C . SER A 1 563 ? 14.311 -2.579 28.197 1.00 82.62 563 SER A C 1
ATOM 4322 O O . SER A 1 563 ? 15.523 -2.529 27.998 1.00 82.62 563 SER A O 1
ATOM 4324 N N . SER A 1 564 ? 13.809 -2.859 29.407 1.00 84.31 564 SER A N 1
ATOM 4325 C CA . SER A 1 564 ? 14.621 -3.270 30.560 1.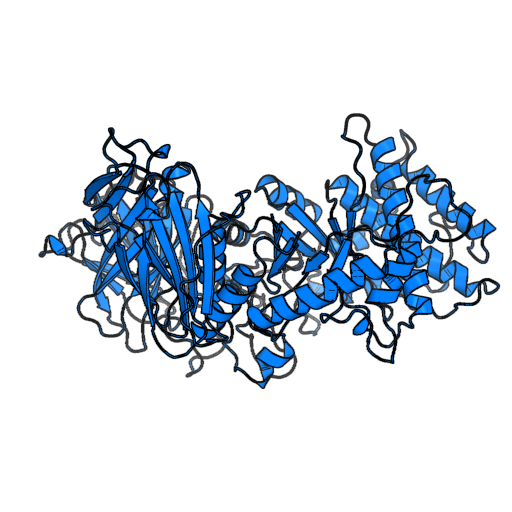00 84.31 564 SER A CA 1
ATOM 4326 C C . SER A 1 564 ? 14.740 -4.793 30.617 1.00 84.31 564 SER A C 1
ATOM 4328 O O . SER A 1 564 ? 14.061 -5.482 29.866 1.00 84.31 564 SER A O 1
ATOM 4330 N N . ASN A 1 565 ? 15.559 -5.330 31.527 1.00 84.00 565 ASN A N 1
ATOM 4331 C CA . ASN A 1 565 ? 15.646 -6.777 31.764 1.00 84.00 565 ASN A CA 1
ATOM 4332 C C . ASN A 1 565 ? 14.365 -7.372 32.372 1.00 84.00 565 ASN A C 1
ATOM 4334 O O . ASN A 1 565 ? 14.129 -8.570 32.221 1.00 84.00 565 ASN A O 1
ATOM 4338 N N . ASP A 1 566 ? 13.516 -6.558 33.003 1.00 87.50 566 ASP A N 1
ATOM 4339 C CA . ASP A 1 566 ? 12.223 -7.013 33.505 1.00 87.50 566 ASP A CA 1
ATOM 4340 C C . ASP A 1 566 ? 11.202 -7.092 32.360 1.00 87.50 566 ASP A C 1
ATOM 4342 O O . ASP A 1 566 ? 10.578 -6.098 31.969 1.00 87.50 566 ASP A O 1
ATOM 4346 N N . GLN A 1 567 ? 11.038 -8.302 31.818 1.00 86.81 567 GLN A N 1
ATOM 4347 C CA . GLN A 1 567 ? 10.066 -8.591 30.761 1.00 86.81 567 GLN A CA 1
ATOM 4348 C C . GLN A 1 567 ? 8.626 -8.704 31.262 1.00 86.81 567 GLN A C 1
ATOM 4350 O O . GLN A 1 567 ? 7.714 -8.672 30.442 1.00 86.81 567 GLN A O 1
ATOM 4355 N N . SER A 1 568 ? 8.378 -8.765 32.575 1.00 87.06 568 SER A N 1
ATOM 4356 C CA . SER A 1 568 ? 7.002 -8.766 33.104 1.00 87.06 568 SER A CA 1
ATOM 4357 C C . SER A 1 568 ? 6.278 -7.424 32.894 1.00 87.06 568 SER A C 1
ATOM 4359 O O . SER A 1 568 ? 5.066 -7.294 33.092 1.00 87.06 568 SER A O 1
ATOM 4361 N N . LEU A 1 569 ? 7.030 -6.406 32.473 1.00 88.06 569 LEU A N 1
ATOM 4362 C CA . LEU A 1 569 ? 6.525 -5.115 32.029 1.00 88.06 569 LEU A CA 1
ATOM 4363 C C . LEU A 1 569 ? 6.131 -5.104 30.547 1.00 88.06 569 LEU A C 1
ATOM 4365 O O . LEU A 1 569 ? 5.479 -4.160 30.119 1.00 88.06 569 LEU A O 1
ATOM 4369 N N . THR A 1 570 ? 6.488 -6.114 29.755 1.00 90.88 570 THR A N 1
ATOM 4370 C CA . THR A 1 570 ? 5.958 -6.268 28.396 1.00 90.88 570 THR A CA 1
ATOM 4371 C C . THR A 1 570 ? 4.578 -6.913 28.495 1.00 90.88 570 THR A C 1
ATOM 4373 O O . THR A 1 570 ? 4.454 -8.048 28.954 1.00 90.88 570 THR A O 1
ATOM 4376 N N . ARG A 1 571 ? 3.541 -6.159 28.118 1.00 92.50 571 ARG A N 1
ATOM 4377 C CA . ARG A 1 571 ? 2.130 -6.479 28.340 1.00 92.50 571 ARG A CA 1
ATOM 4378 C C . ARG A 1 571 ? 1.283 -6.225 27.107 1.00 92.50 571 ARG A C 1
ATOM 4380 O O . ARG A 1 571 ? 1.426 -5.192 26.448 1.00 92.50 571 ARG A O 1
ATOM 4387 N N . ALA A 1 572 ? 0.360 -7.140 26.863 1.00 94.62 572 ALA A N 1
ATOM 4388 C CA . ALA A 1 572 ? -0.573 -7.122 25.749 1.00 94.62 572 ALA A CA 1
ATOM 4389 C C . ALA A 1 572 ? -2.003 -7.295 26.268 1.00 94.62 572 ALA A C 1
ATOM 4391 O O . ALA A 1 572 ? -2.231 -8.136 27.134 1.00 94.62 572 ALA A O 1
ATOM 4392 N N . ALA A 1 573 ? -2.953 -6.522 25.741 1.00 95.44 573 ALA A N 1
ATOM 4393 C CA . ALA A 1 573 ? -4.360 -6.587 26.132 1.00 95.44 573 ALA A CA 1
ATOM 4394 C C . ALA A 1 573 ? -5.206 -7.259 25.047 1.00 95.44 573 ALA A C 1
ATOM 4396 O O . ALA A 1 573 ? -5.010 -7.012 23.858 1.00 95.44 573 ALA A O 1
ATOM 4397 N N . PHE A 1 574 ? -6.178 -8.061 25.460 1.00 96.12 574 PHE A N 1
ATOM 4398 C CA . PHE A 1 574 ? -7.071 -8.825 24.603 1.00 96.12 574 PHE A CA 1
ATOM 4399 C C . PHE A 1 574 ? -8.515 -8.409 24.842 1.00 96.12 574 PHE A C 1
ATOM 4401 O O . PHE A 1 574 ? -8.921 -8.195 25.978 1.00 96.12 574 PHE A O 1
ATOM 4408 N N . PHE A 1 575 ? -9.297 -8.335 23.769 1.00 96.44 575 PHE A N 1
ATOM 4409 C CA . PHE A 1 575 ? -10.739 -8.103 23.820 1.00 96.44 575 PHE A CA 1
ATOM 4410 C C . PHE A 1 575 ? -11.432 -9.056 22.852 1.00 96.44 575 PHE A C 1
ATOM 4412 O O . PHE A 1 575 ? -10.996 -9.187 21.708 1.00 96.44 575 PHE A O 1
ATOM 4419 N N . LYS A 1 576 ? -12.532 -9.687 23.259 1.00 95.69 576 LYS A N 1
ATOM 4420 C CA . LYS A 1 576 ? -13.407 -10.456 22.363 1.00 95.69 576 LYS A CA 1
ATOM 4421 C C . LYS A 1 576 ? -14.850 -9.987 22.446 1.00 95.69 576 LYS A C 1
ATOM 4423 O O . LYS A 1 576 ? -15.295 -9.473 23.471 1.00 95.69 576 LYS A O 1
ATOM 4428 N N . PHE A 1 577 ? -15.572 -10.134 21.341 1.00 97.44 577 PHE A N 1
ATOM 4429 C CA . PHE A 1 577 ? -16.939 -9.650 21.178 1.00 97.44 577 PHE A CA 1
ATOM 4430 C C . PHE A 1 577 ? -17.807 -10.725 20.530 1.00 97.44 577 PHE A C 1
ATOM 4432 O O . PHE A 1 577 ? -17.438 -11.288 19.506 1.00 97.44 577 PHE A O 1
ATOM 4439 N N . ASN A 1 578 ? -19.016 -10.943 21.041 1.00 96.06 578 ASN A N 1
ATOM 4440 C CA . ASN A 1 578 ? -19.949 -11.881 20.418 1.00 96.06 578 ASN A CA 1
ATOM 4441 C C . ASN A 1 578 ? -20.777 -11.149 19.360 1.00 96.06 578 ASN A C 1
ATOM 4443 O O . ASN A 1 578 ? -21.688 -10.387 19.688 1.00 96.06 578 ASN A O 1
ATOM 4447 N N . LEU A 1 579 ? -20.456 -11.357 18.079 1.00 93.62 579 LEU A N 1
ATOM 4448 C CA . LEU A 1 579 ? -21.235 -10.772 16.988 1.00 93.62 579 LEU A CA 1
ATOM 4449 C C . LEU A 1 579 ? -22.670 -11.331 16.999 1.00 93.62 579 LEU A C 1
ATOM 4451 O O . LEU A 1 579 ? -22.840 -12.549 16.959 1.00 93.62 579 LEU A O 1
ATOM 4455 N N . PRO A 1 580 ? -23.706 -10.473 17.003 1.00 93.12 580 PRO A N 1
ATOM 4456 C CA . PRO A 1 580 ? -25.088 -10.933 16.943 1.00 93.12 580 PRO A CA 1
ATOM 4457 C C . PRO A 1 580 ? -25.356 -11.751 15.670 1.00 93.12 580 PRO A C 1
ATOM 4459 O O . PRO A 1 580 ? -25.038 -11.294 14.570 1.00 93.12 580 PRO A O 1
ATOM 4462 N N . ALA A 1 581 ? -25.971 -12.930 15.810 1.00 90.88 581 ALA A N 1
ATOM 4463 C CA . ALA A 1 581 ? -26.182 -13.890 14.717 1.00 90.88 581 ALA A CA 1
ATOM 4464 C C . ALA A 1 581 ? -26.958 -13.310 13.518 1.00 90.88 581 ALA A C 1
ATOM 4466 O O . ALA A 1 581 ? -26.743 -13.706 12.374 1.00 90.88 581 ALA A O 1
ATOM 4467 N N . GLN A 1 582 ? -27.827 -12.328 13.760 1.00 90.69 582 GLN A N 1
ATOM 4468 C CA . GLN A 1 582 ? -28.597 -11.632 12.729 1.00 90.69 582 GLN A CA 1
ATOM 4469 C C . GLN A 1 582 ? -27.754 -10.695 11.845 1.00 90.69 582 GLN A C 1
ATOM 4471 O O . GLN A 1 582 ? -28.223 -10.240 10.799 1.00 90.69 582 GLN A O 1
ATOM 4476 N N . ILE A 1 583 ? -26.524 -10.363 12.250 1.00 94.06 583 ILE A N 1
ATOM 4477 C CA . ILE A 1 583 ? -25.642 -9.481 11.486 1.00 94.06 583 ILE A CA 1
ATOM 4478 C C . ILE A 1 583 ? -24.809 -10.322 10.523 1.00 94.06 583 ILE A C 1
ATOM 4480 O O . ILE A 1 583 ? -23.772 -10.883 10.872 1.00 94.06 583 ILE A O 1
ATOM 4484 N N . SER A 1 584 ? -25.228 -10.342 9.260 1.00 94.88 584 SER A N 1
ATOM 4485 C CA . SER A 1 584 ? -24.416 -10.924 8.194 1.00 94.88 584 SER A CA 1
ATOM 4486 C C . SER A 1 584 ? -23.130 -10.116 7.987 1.00 94.88 584 SER A C 1
ATOM 4488 O O . SER A 1 584 ? -23.176 -8.910 7.726 1.00 94.88 584 SER A O 1
ATOM 4490 N N . ARG A 1 585 ? -21.973 -10.788 8.045 1.00 94.44 585 ARG A N 1
ATOM 4491 C CA . ARG A 1 585 ? -20.650 -10.160 7.883 1.00 94.44 585 ARG A CA 1
ATOM 4492 C C . ARG A 1 585 ? -20.507 -9.417 6.554 1.00 94.44 585 ARG A C 1
ATOM 4494 O O . ARG A 1 585 ? -19.965 -8.317 6.535 1.00 94.44 585 ARG A O 1
ATOM 4501 N N . SER A 1 586 ? -21.072 -9.943 5.466 1.00 94.06 586 SER A N 1
ATOM 4502 C CA . SER A 1 586 ? -21.047 -9.299 4.142 1.00 94.06 586 SER A CA 1
ATOM 4503 C C . SER A 1 586 ? -21.864 -8.000 4.072 1.00 94.06 586 SER A C 1
ATOM 4505 O O . SER A 1 586 ? -21.638 -7.187 3.177 1.00 94.06 586 SER A O 1
ATOM 4507 N N . LYS A 1 587 ? -22.784 -7.774 5.022 1.00 95.62 587 LYS A N 1
ATOM 4508 C CA . LYS A 1 587 ? -23.584 -6.545 5.146 1.00 95.62 587 LYS A CA 1
ATOM 4509 C C . LYS A 1 587 ? -22.951 -5.492 6.060 1.00 95.62 587 LYS A C 1
ATOM 4511 O O . LYS A 1 587 ? -23.463 -4.371 6.113 1.00 95.62 587 LYS A O 1
ATOM 4516 N N . ILE A 1 588 ? -21.875 -5.815 6.782 1.00 96.94 588 ILE A N 1
ATOM 4517 C CA . ILE A 1 588 ? -21.172 -4.855 7.642 1.00 96.94 588 ILE A CA 1
ATOM 4518 C C . ILE A 1 588 ? -20.582 -3.764 6.753 1.00 96.94 588 ILE A C 1
ATOM 4520 O O . ILE A 1 588 ? -19.719 -4.026 5.925 1.00 96.94 588 ILE A O 1
ATOM 4524 N N . LEU A 1 589 ? -21.024 -2.521 6.922 1.00 95.88 589 LEU A N 1
ATOM 4525 C CA . LEU A 1 589 ? -20.404 -1.374 6.266 1.00 95.88 589 LEU A CA 1
ATOM 4526 C C . LEU A 1 589 ? -19.129 -0.978 7.015 1.00 95.88 589 LEU A C 1
ATOM 4528 O O . LEU A 1 589 ? -18.063 -0.888 6.406 1.00 95.88 589 LEU A O 1
ATOM 4532 N N . SER A 1 590 ? -19.247 -0.805 8.332 1.00 97.44 590 SER A N 1
ATOM 4533 C CA . SER A 1 590 ? -18.163 -0.452 9.250 1.00 97.44 590 SER A CA 1
ATOM 4534 C C . SER A 1 590 ? -18.401 -1.107 10.610 1.00 97.44 590 SER A C 1
ATOM 4536 O O . SER A 1 590 ? -19.546 -1.331 11.007 1.00 97.44 590 SER A O 1
ATOM 4538 N N . ALA A 1 591 ? -17.321 -1.405 11.323 1.00 98.19 591 ALA A N 1
ATOM 4539 C CA . ALA A 1 591 ? -17.370 -1.853 12.706 1.00 98.19 591 ALA A CA 1
ATOM 4540 C C . ALA A 1 591 ? -16.313 -1.072 13.482 1.00 98.19 591 ALA A C 1
ATOM 4542 O O . ALA A 1 591 ? -15.127 -1.197 13.202 1.00 98.19 591 ALA A O 1
ATOM 4543 N N . VAL A 1 592 ? -16.738 -0.222 14.411 1.00 98.62 592 VAL A N 1
ATOM 4544 C CA . VAL A 1 592 ? -15.846 0.680 15.142 1.00 98.62 592 VAL A CA 1
ATOM 4545 C C . VAL A 1 592 ? -15.543 0.085 16.508 1.00 98.62 592 VAL A C 1
ATOM 4547 O O . VAL A 1 592 ? -16.410 0.086 17.383 1.00 98.62 592 VAL A O 1
ATOM 4550 N N . LEU A 1 593 ? -14.318 -0.410 16.676 1.00 98.69 593 LEU A N 1
ATOM 4551 C CA . LEU A 1 593 ? -13.769 -0.819 17.964 1.00 98.69 593 LEU A CA 1
ATOM 4552 C C . LEU A 1 593 ? -13.478 0.439 18.782 1.00 98.69 593 LEU A C 1
ATOM 4554 O O . LEU A 1 593 ? -12.720 1.297 18.329 1.00 98.69 593 LEU A O 1
ATOM 4558 N N . ARG A 1 594 ? -14.089 0.559 19.961 1.00 98.06 594 ARG A N 1
ATOM 4559 C CA . ARG A 1 594 ? -13.920 1.685 20.884 1.00 98.06 594 ARG A CA 1
ATOM 4560 C C . ARG A 1 594 ? -13.315 1.187 22.185 1.00 98.06 594 ARG A C 1
ATOM 4562 O O . ARG A 1 594 ? -13.934 0.371 22.861 1.00 98.06 594 ARG A O 1
ATOM 4569 N N . ILE A 1 595 ? -12.147 1.719 22.528 1.00 96.75 595 ILE A N 1
ATOM 4570 C CA . ILE A 1 595 ? -11.412 1.412 23.759 1.00 96.75 595 ILE A CA 1
ATOM 4571 C C . ILE A 1 595 ? -11.136 2.728 24.482 1.00 96.75 595 ILE A C 1
ATOM 4573 O O . ILE A 1 595 ? -10.800 3.724 23.840 1.00 96.75 595 ILE A O 1
ATOM 4577 N N . THR A 1 596 ? -11.273 2.755 25.803 1.00 95.25 596 THR A N 1
ATOM 4578 C CA . THR A 1 596 ? -11.012 3.961 26.598 1.00 95.25 596 THR A CA 1
ATOM 4579 C C . THR A 1 596 ? -9.702 3.813 27.352 1.00 95.25 596 THR A C 1
ATOM 4581 O O . THR A 1 596 ? -9.517 2.858 28.091 1.00 95.25 596 THR A O 1
ATOM 4584 N N . GLN A 1 597 ? -8.795 4.765 27.173 1.00 91.62 597 GLN A N 1
ATOM 4585 C CA . GLN A 1 597 ? -7.635 4.958 28.036 1.00 91.62 597 GLN A CA 1
ATOM 4586 C C . GLN A 1 597 ? -8.079 5.650 29.329 1.00 91.62 597 GLN A C 1
ATOM 4588 O O . GLN A 1 597 ? -8.823 6.627 29.249 1.00 91.62 597 GLN A O 1
ATOM 4593 N N . GLU A 1 598 ? -7.578 5.202 30.480 1.00 86.06 598 GLU A N 1
ATOM 4594 C CA . GLU A 1 598 ? -7.803 5.803 31.811 1.00 86.06 598 GLU A CA 1
ATOM 4595 C C . GLU A 1 598 ? -6.552 6.503 32.374 1.00 86.06 598 GLU A C 1
ATOM 4597 O O . GLU A 1 598 ? -6.628 7.387 33.219 1.00 86.06 598 GLU A O 1
ATOM 4602 N N . SER A 1 599 ? -5.356 6.135 31.926 1.00 77.62 599 SER A N 1
ATOM 4603 C CA . SER A 1 599 ? -4.139 6.870 32.276 1.00 77.62 599 SER A CA 1
ATOM 4604 C C . SER A 1 599 ? -2.983 6.441 31.382 1.00 77.62 599 SER A C 1
ATOM 4606 O O . SER A 1 599 ? -3.004 5.372 30.772 1.00 77.62 599 SER A O 1
ATOM 4608 N N . THR A 1 600 ? -1.949 7.271 31.332 1.00 64.38 600 THR A N 1
ATOM 4609 C CA . THR A 1 600 ? -0.616 6.871 30.877 1.00 64.38 600 THR A CA 1
ATOM 4610 C C . THR A 1 600 ? 0.359 7.143 32.002 1.00 64.38 600 THR A C 1
ATOM 4612 O O . THR A 1 600 ? 0.444 8.280 32.462 1.00 64.38 600 THR A O 1
ATOM 4615 N N . THR A 1 601 ? 1.149 6.147 32.399 1.00 66.44 601 THR A N 1
ATOM 4616 C CA . THR A 1 601 ? 2.274 6.362 33.330 1.00 66.44 601 THR A CA 1
ATOM 4617 C C . THR A 1 601 ? 3.527 6.887 32.616 1.00 66.44 601 THR A C 1
ATOM 4619 O O . THR A 1 601 ? 4.615 6.896 33.182 1.00 66.44 601 THR A O 1
ATOM 4622 N N . VAL A 1 602 ? 3.381 7.322 31.359 1.00 61.56 602 VAL A N 1
ATOM 4623 C CA . VAL A 1 602 ? 4.472 7.746 30.479 1.00 61.56 602 VAL A CA 1
ATOM 4624 C C . VAL A 1 602 ? 4.618 9.263 30.475 1.00 61.56 602 VAL A C 1
ATOM 4626 O O . VAL A 1 602 ? 3.695 9.974 30.079 1.00 61.56 602 VAL A O 1
ATOM 4629 N N . SER A 1 603 ? 5.807 9.756 30.811 1.00 56.84 603 SER A N 1
ATOM 4630 C CA . SER A 1 603 ? 6.264 11.093 30.434 1.00 56.84 603 SER A CA 1
ATOM 4631 C C . SER A 1 603 ? 6.855 11.034 29.015 1.00 56.84 603 SER A C 1
ATOM 4633 O O . SER A 1 603 ? 7.683 10.176 28.727 1.00 56.84 603 SER A O 1
ATOM 4635 N N . GLY A 1 604 ? 6.425 11.907 28.092 1.00 58.88 604 GLY A N 1
ATOM 4636 C CA . GLY A 1 604 ? 7.093 12.032 26.778 1.00 58.88 604 GLY A CA 1
ATOM 4637 C C . GLY A 1 604 ? 6.232 11.972 25.509 1.00 58.88 604 GLY A C 1
ATOM 4638 O O . GLY A 1 604 ? 6.792 12.001 24.418 1.00 58.88 604 GLY A O 1
ATOM 4639 N N . GLY A 1 605 ? 4.895 11.947 25.599 1.00 72.75 605 GLY A N 1
ATOM 4640 C CA . GLY A 1 605 ? 4.013 12.159 24.436 1.00 72.75 605 GLY A CA 1
ATOM 4641 C C . GLY A 1 605 ? 2.996 11.045 24.145 1.00 72.75 605 GLY A C 1
ATOM 4642 O O . GLY A 1 605 ? 2.917 10.084 24.914 1.00 72.75 605 GLY A O 1
ATOM 4643 N N . PRO A 1 606 ? 2.167 11.197 23.085 1.00 80.88 606 PRO A N 1
ATOM 4644 C CA . PRO A 1 606 ? 1.140 10.222 22.716 1.00 80.88 606 PRO A CA 1
ATOM 4645 C C . PRO A 1 606 ? 1.765 8.861 22.436 1.00 80.88 606 PRO A C 1
ATOM 4647 O O . PRO A 1 606 ? 2.854 8.827 21.892 1.00 80.88 606 PRO A O 1
ATOM 4650 N N . GLN A 1 607 ? 1.102 7.761 22.779 1.00 85.81 607 GLN A N 1
ATOM 4651 C CA . GLN A 1 607 ? 1.626 6.406 22.562 1.00 85.81 607 GLN A CA 1
ATOM 4652 C C . GLN A 1 607 ? 0.850 5.725 21.439 1.00 85.81 607 GLN A C 1
ATOM 4654 O O . GLN A 1 607 ? -0.369 5.865 21.370 1.00 85.81 607 GLN A O 1
ATOM 4659 N N . ILE A 1 608 ? 1.533 4.979 20.575 1.00 89.38 608 ILE A N 1
ATOM 4660 C CA . ILE A 1 608 ? 0.891 4.262 19.471 1.00 89.38 608 ILE A CA 1
ATOM 4661 C C . ILE A 1 608 ? 0.740 2.792 19.860 1.00 89.38 608 ILE A C 1
ATOM 4663 O O . ILE A 1 608 ? 1.721 2.119 20.177 1.00 89.38 608 ILE A O 1
ATOM 4667 N N . LEU A 1 609 ? -0.503 2.316 19.852 1.00 93.44 609 LEU A N 1
ATOM 4668 C CA . LEU A 1 609 ? -0.863 0.923 20.076 1.00 93.44 609 LEU A CA 1
ATOM 4669 C C . LEU A 1 609 ? -1.154 0.256 18.734 1.00 93.44 609 LEU A C 1
ATOM 4671 O O . LEU A 1 609 ? -1.983 0.748 17.964 1.00 93.44 609 LEU A O 1
ATOM 4675 N N . THR A 1 610 ? -0.520 -0.881 18.481 1.00 95.19 610 THR A N 1
ATOM 4676 C CA . THR A 1 610 ? -0.838 -1.741 17.343 1.00 95.19 610 THR A CA 1
ATOM 4677 C C . THR A 1 610 ? -2.061 -2.581 17.693 1.00 95.19 610 THR A C 1
ATOM 4679 O O . THR A 1 610 ? -2.084 -3.253 18.725 1.00 95.19 610 THR A O 1
ATOM 4682 N N . VAL A 1 611 ? -3.067 -2.561 16.820 1.00 97.69 611 VAL A N 1
ATOM 4683 C CA . VAL A 1 611 ? -4.270 -3.390 16.929 1.00 97.69 611 VAL A CA 1
ATOM 4684 C C . VAL A 1 611 ? -4.182 -4.529 15.923 1.00 97.69 611 VAL A C 1
ATOM 4686 O O . VAL A 1 611 ? -4.139 -4.309 14.707 1.00 97.69 611 VAL A O 1
ATOM 4689 N N . LEU A 1 612 ? -4.201 -5.748 16.443 1.00 98.12 612 LEU A N 1
ATOM 4690 C CA . LEU A 1 612 ? -4.209 -6.988 15.686 1.00 98.12 612 LEU A CA 1
ATOM 4691 C C . LEU A 1 612 ? -5.557 -7.691 15.874 1.00 98.12 612 LEU A C 1
ATOM 4693 O O . LEU A 1 612 ? -6.133 -7.651 16.955 1.00 98.12 612 LEU A O 1
ATOM 4697 N N . GLY A 1 613 ? -6.072 -8.323 14.827 1.00 98.06 613 GLY A N 1
ATOM 4698 C CA . GLY A 1 613 ? -7.185 -9.265 14.912 1.00 98.06 613 GLY A CA 1
ATOM 4699 C C . GLY A 1 613 ? -6.631 -10.680 15.025 1.00 98.06 613 GLY A C 1
ATOM 4700 O O . GLY A 1 613 ? -5.796 -11.060 14.202 1.00 98.06 613 GLY A O 1
ATOM 4701 N N . THR A 1 614 ? -7.059 -11.437 16.030 1.00 96.38 614 THR A N 1
ATOM 4702 C CA . THR A 1 614 ? -6.607 -12.817 16.256 1.00 96.38 614 THR A CA 1
ATOM 4703 C C . THR A 1 614 ? -7.475 -13.793 15.468 1.00 96.38 614 THR A C 1
ATOM 4705 O O . THR A 1 614 ? -8.667 -13.565 15.261 1.00 96.38 614 THR A O 1
ATOM 4708 N N . ASN A 1 615 ? -6.897 -14.903 15.019 1.00 94.12 615 ASN A N 1
ATOM 4709 C CA . ASN A 1 615 ? -7.663 -15.974 14.377 1.00 94.12 615 ASN A CA 1
ATOM 4710 C C . ASN A 1 615 ? -8.424 -16.872 15.377 1.00 94.12 615 ASN A C 1
ATOM 4712 O O . ASN A 1 615 ? -9.131 -17.775 14.937 1.00 94.12 615 ASN A O 1
ATOM 4716 N N . ASP A 1 616 ? -8.303 -16.599 16.679 1.00 92.69 616 ASP A N 1
ATOM 4717 C CA . ASP A 1 616 ? -8.867 -17.371 17.787 1.00 92.69 616 ASP A CA 1
ATOM 4718 C C . ASP A 1 616 ? -9.553 -16.453 18.822 1.00 92.69 616 ASP A C 1
ATOM 4720 O O . ASP A 1 616 ? -8.974 -15.453 19.262 1.00 92.69 616 ASP A O 1
ATOM 4724 N N . ASP A 1 617 ? -10.790 -16.792 19.203 1.00 92.62 617 ASP A N 1
ATOM 4725 C CA . ASP A 1 617 ? -11.586 -16.180 20.283 1.00 92.62 617 ASP A CA 1
ATOM 4726 C C . ASP A 1 617 ? -12.006 -17.171 21.387 1.00 92.62 617 ASP A C 1
ATOM 4728 O O . ASP A 1 617 ? -12.792 -16.822 22.281 1.00 92.62 617 ASP A O 1
ATOM 4732 N N . THR A 1 618 ? -11.470 -18.393 21.354 1.00 93.00 618 THR A N 1
ATOM 4733 C CA . THR A 1 618 ? -11.789 -19.476 22.295 1.00 93.00 618 THR A CA 1
ATOM 4734 C C . THR A 1 618 ? -11.080 -19.337 23.641 1.00 93.00 618 THR A C 1
ATOM 4736 O O . THR A 1 618 ? -11.465 -19.997 24.607 1.00 93.00 618 THR A O 1
ATOM 4739 N N . TRP A 1 619 ? -10.103 -18.431 23.746 1.00 91.94 619 TRP A N 1
ATOM 4740 C CA . TRP A 1 619 ? -9.401 -18.136 24.992 1.00 91.94 619 TRP A CA 1
ATOM 4741 C C . TRP A 1 619 ? -10.356 -17.722 26.122 1.00 91.94 619 TRP A C 1
ATOM 4743 O O . TRP A 1 619 ? -11.381 -17.072 25.899 1.00 91.94 619 TRP A O 1
ATOM 4753 N N . SER A 1 620 ? -10.009 -18.067 27.363 1.00 89.00 620 SER A N 1
ATOM 4754 C CA . SER A 1 620 ? -10.753 -17.670 28.565 1.00 89.00 620 SER A CA 1
ATOM 4755 C C . SER A 1 620 ? -9.986 -16.616 29.353 1.00 89.00 620 SER A C 1
ATOM 4757 O O . SER A 1 620 ? -8.772 -16.723 29.505 1.00 89.00 620 SER A O 1
ATOM 4759 N N . GLU A 1 621 ? -10.702 -15.648 29.927 1.00 87.62 621 GLU A N 1
ATOM 4760 C CA . GLU A 1 621 ? -10.134 -14.637 30.832 1.00 87.62 621 GLU A CA 1
ATOM 4761 C C . GLU A 1 621 ? -9.373 -15.285 31.999 1.00 87.62 621 GLU A C 1
ATOM 4763 O O . GLU A 1 621 ? -8.389 -14.744 32.486 1.00 87.62 621 GLU A O 1
ATOM 4768 N N . THR A 1 622 ? -9.808 -16.465 32.449 1.00 84.44 622 THR A N 1
ATOM 4769 C CA . THR A 1 622 ? -9.252 -17.137 33.632 1.00 84.44 622 THR A CA 1
ATOM 4770 C C . THR A 1 622 ? -8.019 -17.989 33.359 1.00 84.44 622 THR A C 1
ATOM 4772 O O . THR A 1 622 ? -7.392 -18.430 34.316 1.00 84.44 622 THR A O 1
ATOM 4775 N N . THR A 1 623 ? -7.702 -18.287 32.098 1.00 87.25 623 THR A N 1
ATOM 4776 C CA . THR A 1 623 ? -6.611 -19.217 31.748 1.00 87.25 623 THR A CA 1
ATOM 4777 C C . THR A 1 623 ? -5.581 -18.615 30.806 1.00 87.25 623 THR A C 1
ATOM 4779 O O . THR A 1 623 ? -4.464 -19.124 30.751 1.00 87.25 623 THR A O 1
ATOM 4782 N N . LEU A 1 624 ? -5.942 -17.550 30.084 1.00 90.25 624 LEU A N 1
ATOM 4783 C CA . LEU A 1 624 ? -5.062 -16.893 29.129 1.00 90.25 624 LEU A CA 1
ATOM 4784 C C . LEU A 1 624 ? -3.789 -16.389 29.819 1.00 90.25 624 LEU A C 1
ATOM 4786 O O . LEU A 1 624 ? -3.838 -15.650 30.802 1.00 90.25 624 LEU A O 1
ATOM 4790 N N . ASN A 1 625 ? -2.646 -16.764 29.265 1.00 91.38 625 ASN A N 1
ATOM 4791 C CA . ASN A 1 625 ? -1.320 -16.321 29.668 1.00 91.38 625 ASN A CA 1
ATOM 4792 C C . ASN A 1 625 ? -0.498 -15.981 28.415 1.00 91.38 625 ASN A C 1
ATOM 4794 O O . ASN A 1 625 ? -0.952 -16.136 27.289 1.00 91.38 625 ASN A O 1
ATOM 4798 N N . TRP A 1 626 ? 0.721 -15.464 28.574 1.00 92.56 626 TRP A N 1
ATOM 4799 C CA . TRP A 1 626 ? 1.516 -15.065 27.405 1.00 92.56 626 TRP A CA 1
ATOM 4800 C C . TRP A 1 626 ? 1.832 -16.249 26.485 1.00 92.56 626 TRP A C 1
ATOM 4802 O O . TRP A 1 626 ? 1.909 -16.082 25.273 1.00 92.56 626 TRP A O 1
ATOM 4812 N N . SER A 1 627 ? 2.073 -17.431 27.062 1.00 89.81 627 SER A N 1
ATOM 4813 C CA . SER A 1 627 ? 2.566 -18.589 26.313 1.00 89.81 627 SER A CA 1
ATOM 4814 C C . SER A 1 627 ? 1.508 -19.306 25.476 1.00 89.81 627 SER A C 1
ATOM 4816 O O . SER A 1 627 ? 1.883 -19.991 24.528 1.00 89.81 627 SER A O 1
ATOM 4818 N N . ASP A 1 628 ? 0.223 -19.139 25.799 1.00 89.75 628 ASP A N 1
ATOM 4819 C CA . ASP A 1 628 ? -0.906 -19.669 25.024 1.00 89.75 628 ASP A CA 1
ATOM 4820 C C . ASP A 1 628 ? -1.732 -18.581 24.319 1.00 89.75 628 ASP A C 1
ATOM 4822 O O . ASP A 1 628 ? -2.685 -18.895 23.604 1.00 89.75 628 ASP A O 1
ATOM 4826 N N . ALA A 1 629 ? -1.364 -17.307 24.478 1.00 91.81 629 ALA A N 1
ATOM 4827 C CA . ALA A 1 629 ? -2.088 -16.204 23.875 1.00 91.81 629 ALA A CA 1
ATOM 4828 C C . ALA A 1 629 ? -1.934 -16.160 22.344 1.00 91.81 629 ALA A C 1
ATOM 4830 O O . ALA A 1 629 ? -0.809 -16.116 21.830 1.00 91.81 629 ALA A O 1
ATOM 4831 N N . PRO A 1 630 ? -3.048 -16.083 21.589 1.00 93.19 630 PRO A N 1
ATOM 4832 C CA . PRO A 1 630 ? -2.989 -16.026 20.137 1.00 93.19 630 PRO A CA 1
ATOM 4833 C C . PRO A 1 630 ? -2.330 -14.724 19.666 1.00 93.19 630 PRO A C 1
ATOM 4835 O O . PRO A 1 630 ? -2.607 -13.637 20.177 1.00 93.19 630 PRO A O 1
ATOM 4838 N N . GLY A 1 631 ? -1.474 -14.820 18.650 1.00 92.81 631 GLY A N 1
ATOM 4839 C CA . GLY A 1 631 ? -0.790 -13.672 18.060 1.00 92.81 631 GLY A CA 1
ATOM 4840 C C . GLY A 1 631 ? 0.487 -13.227 18.769 1.00 92.81 631 GLY A C 1
ATOM 4841 O O . GLY A 1 631 ? 1.080 -12.241 18.326 1.00 92.81 631 GLY A O 1
ATOM 4842 N N . LEU A 1 632 ? 0.929 -13.913 19.831 1.00 93.62 632 LEU A N 1
ATOM 4843 C CA . LEU A 1 632 ? 2.158 -13.582 20.558 1.00 93.62 632 LEU A CA 1
ATOM 4844 C C . LEU A 1 632 ? 3.228 -14.668 20.395 1.00 93.62 632 LEU A C 1
ATOM 4846 O O . LEU A 1 632 ? 2.985 -15.855 20.584 1.00 93.62 632 LEU A O 1
ATOM 4850 N N . LEU A 1 633 ? 4.450 -14.238 20.086 1.00 91.62 633 LEU A N 1
ATOM 4851 C CA . LEU A 1 633 ? 5.651 -15.064 20.166 1.00 91.62 633 LEU A CA 1
ATOM 4852 C C . LEU A 1 633 ? 6.231 -15.015 21.591 1.00 91.62 633 LEU A C 1
ATOM 4854 O O . LEU A 1 633 ? 5.999 -14.050 22.331 1.00 91.62 633 LEU A O 1
ATOM 4858 N N . PRO A 1 634 ? 7.043 -16.009 21.993 1.00 85.81 634 PRO A N 1
ATOM 4859 C CA . PRO A 1 634 ? 7.793 -15.931 23.241 1.00 85.81 634 PRO A CA 1
ATOM 4860 C C . PRO A 1 634 ? 8.640 -14.650 23.315 1.00 85.81 634 PRO A C 1
ATOM 4862 O O . PRO A 1 634 ? 9.403 -14.352 22.400 1.00 85.81 634 PRO A O 1
ATOM 4865 N N . SER A 1 635 ? 8.541 -13.914 24.427 1.00 81.88 635 SER A N 1
ATOM 4866 C CA . SER A 1 635 ? 9.304 -12.680 24.665 1.00 81.88 635 SER A CA 1
ATOM 4867 C C . SER A 1 635 ? 10.073 -12.773 25.982 1.00 81.88 635 SER A C 1
ATOM 4869 O O . SER A 1 635 ? 9.571 -12.414 27.048 1.00 81.88 635 SER A O 1
ATOM 4871 N N . ASN A 1 636 ? 11.308 -13.274 25.905 1.00 77.69 636 ASN A N 1
ATOM 4872 C CA . ASN A 1 636 ? 12.169 -13.511 27.074 1.00 77.69 636 ASN A CA 1
ATOM 4873 C C . ASN A 1 636 ? 13.335 -12.520 27.186 1.00 77.69 636 ASN A C 1
ATOM 4875 O O . ASN A 1 636 ? 14.120 -12.593 28.128 1.00 77.69 636 ASN A O 1
ATOM 4879 N N . THR A 1 637 ? 13.461 -11.599 26.234 1.00 81.50 637 THR A N 1
ATOM 4880 C CA . THR A 1 637 ? 14.551 -10.622 26.170 1.00 81.50 637 THR A CA 1
ATOM 4881 C C . THR A 1 637 ? 14.000 -9.207 26.068 1.00 81.50 637 THR A C 1
ATOM 4883 O O . THR A 1 637 ? 12.921 -9.046 25.499 1.00 81.50 637 THR A O 1
ATOM 4886 N N . PRO A 1 638 ? 14.743 -8.191 26.545 1.00 82.62 638 PRO A N 1
ATOM 4887 C CA . PRO A 1 638 ? 14.378 -6.791 26.354 1.00 82.62 638 PRO A CA 1
ATOM 4888 C C . PRO A 1 638 ? 14.058 -6.485 24.898 1.00 82.62 638 PRO A C 1
ATOM 4890 O O . PRO A 1 638 ? 14.819 -6.869 24.008 1.00 82.62 638 PRO A O 1
ATOM 4893 N N . VAL A 1 639 ? 12.961 -5.767 24.668 1.00 81.88 639 VAL A N 1
ATOM 4894 C CA . VAL A 1 639 ? 12.571 -5.323 23.331 1.00 81.88 639 VAL A CA 1
ATOM 4895 C C . VAL A 1 639 ? 13.201 -3.958 23.085 1.00 81.88 639 VAL A C 1
ATOM 4897 O O . VAL A 1 639 ? 12.765 -2.932 23.607 1.00 81.88 639 VAL A O 1
ATOM 4900 N N . THR A 1 640 ? 14.282 -3.970 22.318 1.00 78.94 640 THR A N 1
ATOM 4901 C CA . THR A 1 640 ? 15.136 -2.809 22.019 1.00 78.94 640 THR A CA 1
ATOM 4902 C C . THR A 1 640 ? 15.337 -2.582 20.520 1.00 78.94 640 THR A C 1
ATOM 4904 O O . THR A 1 640 ? 15.955 -1.589 20.136 1.00 78.94 640 THR A O 1
ATOM 4907 N N . SER A 1 641 ? 14.822 -3.485 19.682 1.00 77.06 641 SER A N 1
ATOM 4908 C CA . SER A 1 641 ? 14.849 -3.417 18.220 1.00 77.06 641 SER A CA 1
ATOM 4909 C C . SER A 1 641 ? 13.563 -3.975 17.610 1.00 77.06 641 SER A C 1
ATOM 4911 O O . SER A 1 641 ? 12.776 -4.662 18.267 1.00 77.06 641 SER A O 1
ATOM 4913 N N . VAL A 1 642 ? 13.349 -3.685 16.328 1.00 79.69 642 VAL A N 1
ATOM 4914 C CA . VAL A 1 642 ? 12.196 -4.154 15.552 1.00 79.69 642 VAL A CA 1
ATOM 4915 C C . VAL A 1 642 ? 12.184 -5.680 15.433 1.00 79.69 642 VAL A C 1
ATOM 4917 O O . VAL A 1 642 ? 11.123 -6.289 15.569 1.00 79.69 642 VAL A O 1
ATOM 4920 N N . SER A 1 643 ? 13.354 -6.295 15.251 1.00 78.69 643 SER A N 1
ATOM 4921 C CA . SER A 1 643 ? 13.555 -7.754 15.217 1.00 78.69 643 SER A CA 1
ATOM 4922 C C . SER A 1 643 ? 13.219 -8.471 16.531 1.00 78.69 643 SER A C 1
ATOM 4924 O O . SER A 1 643 ? 13.084 -9.690 16.553 1.00 78.69 643 SER A O 1
ATOM 4926 N N . GLN A 1 644 ? 13.073 -7.734 17.636 1.00 82.31 644 GLN A N 1
ATOM 4927 C CA . GLN A 1 644 ? 12.666 -8.273 18.938 1.00 82.31 644 GLN A CA 1
ATOM 4928 C C . GLN A 1 644 ? 11.166 -8.099 19.211 1.00 82.31 644 GLN A C 1
ATOM 4930 O O . GLN A 1 644 ? 10.699 -8.415 20.306 1.00 82.31 644 GLN A O 1
ATOM 4935 N N . ASN A 1 645 ? 10.396 -7.585 18.246 1.00 87.06 645 ASN A N 1
ATOM 4936 C CA . ASN A 1 645 ? 8.945 -7.587 18.361 1.00 87.06 645 ASN A CA 1
ATOM 4937 C C . ASN A 1 645 ? 8.414 -9.023 18.444 1.00 87.06 645 ASN A C 1
ATOM 4939 O O . ASN A 1 645 ? 8.903 -9.941 17.796 1.00 87.06 645 ASN A O 1
ATOM 4943 N N . PHE A 1 646 ? 7.364 -9.196 19.233 1.00 91.44 646 PHE A N 1
ATOM 4944 C CA . PHE A 1 646 ? 6.882 -10.496 19.696 1.00 91.44 646 PHE A CA 1
ATOM 4945 C C . PHE A 1 646 ? 5.521 -10.859 19.087 1.00 91.44 646 PHE A C 1
ATOM 4947 O O . PHE A 1 646 ? 4.674 -11.438 19.758 1.00 91.44 646 PHE A O 1
ATOM 4954 N N . ILE A 1 647 ? 5.279 -10.483 17.828 1.00 92.81 647 ILE A N 1
ATOM 4955 C CA . ILE A 1 647 ? 4.012 -10.762 17.139 1.00 92.81 647 ILE A CA 1
ATOM 4956 C C . ILE A 1 647 ? 4.129 -11.999 16.258 1.00 92.81 647 ILE A C 1
ATOM 4958 O O . ILE A 1 647 ? 5.003 -12.077 15.396 1.00 92.81 647 ILE A O 1
ATOM 4962 N N . ASP A 1 648 ? 3.190 -12.923 16.432 1.00 92.56 648 ASP A N 1
ATOM 4963 C CA . ASP A 1 648 ? 2.989 -14.046 15.527 1.00 92.56 648 ASP A CA 1
ATOM 4964 C C . ASP A 1 648 ? 1.967 -13.680 14.440 1.00 92.56 648 ASP A C 1
ATOM 4966 O O . ASP A 1 648 ? 0.751 -13.749 14.626 1.00 92.56 648 ASP A O 1
ATOM 4970 N N . TYR A 1 649 ? 2.471 -13.311 13.264 1.00 90.25 649 TYR A N 1
ATOM 4971 C CA . TYR A 1 649 ? 1.642 -12.965 12.106 1.00 90.25 649 TYR A CA 1
ATOM 4972 C C . TYR A 1 649 ? 0.942 -14.166 11.447 1.00 90.25 649 TYR A C 1
ATOM 4974 O O . TYR A 1 649 ? 0.167 -13.980 10.508 1.00 90.25 649 TYR A O 1
ATOM 4982 N N . THR A 1 650 ? 1.196 -15.397 11.906 1.00 89.44 650 THR A N 1
ATOM 4983 C CA . THR A 1 650 ? 0.461 -16.583 11.435 1.00 89.44 650 THR A CA 1
ATOM 4984 C C . THR A 1 650 ? -0.878 -16.751 12.158 1.00 89.44 650 THR A C 1
ATOM 4986 O O . THR A 1 650 ? -1.844 -17.220 11.552 1.00 89.44 650 THR A O 1
ATOM 4989 N N . SER A 1 651 ? -0.966 -16.293 13.412 1.00 92.62 651 SER A N 1
ATOM 4990 C CA . SER A 1 651 ? -2.177 -16.328 14.243 1.00 92.62 651 SER A CA 1
ATOM 4991 C C . SER A 1 651 ? -2.831 -14.957 14.464 1.00 92.62 651 SER A C 1
ATOM 4993 O O . SER A 1 651 ? -3.951 -14.867 14.974 1.00 92.62 651 SER A O 1
ATOM 4995 N N . ALA A 1 652 ? -2.199 -13.874 14.009 1.00 94.62 652 ALA A N 1
ATOM 4996 C CA . ALA A 1 652 ? -2.749 -12.526 14.085 1.00 94.62 652 ALA A CA 1
ATOM 4997 C C . ALA A 1 652 ? -2.553 -11.711 12.799 1.00 94.62 652 ALA A C 1
ATOM 4999 O O . ALA A 1 652 ? -1.574 -11.851 12.071 1.00 94.62 652 ALA A O 1
ATOM 5000 N N . LYS A 1 653 ? -3.498 -10.806 12.525 1.00 95.25 653 LYS A N 1
ATOM 5001 C CA . LYS A 1 653 ? -3.485 -9.906 11.362 1.00 95.25 653 LYS A CA 1
ATOM 5002 C C . LYS A 1 653 ? -3.491 -8.457 11.811 1.00 95.25 653 LYS A C 1
ATOM 5004 O O . LYS A 1 653 ? -4.270 -8.094 12.684 1.00 95.25 653 LYS A O 1
ATOM 5009 N N . LEU A 1 654 ? -2.683 -7.603 11.187 1.00 95.31 654 LEU A N 1
ATOM 5010 C CA . LEU A 1 654 ? -2.721 -6.160 11.448 1.00 95.31 654 LEU A CA 1
ATOM 5011 C C . LEU A 1 654 ? -4.067 -5.579 11.010 1.00 95.31 654 LEU A C 1
ATOM 5013 O O . LEU A 1 654 ? -4.501 -5.775 9.874 1.00 95.31 654 LEU A O 1
ATOM 5017 N N . VAL A 1 655 ? -4.717 -4.843 11.910 1.00 95.94 655 VAL A N 1
ATOM 5018 C CA . VAL A 1 655 ? -6.019 -4.209 11.654 1.00 95.94 655 VAL A CA 1
ATOM 5019 C C . VAL A 1 655 ? -5.914 -2.689 11.698 1.00 95.94 655 VAL A C 1
ATOM 5021 O O . VAL A 1 655 ? -6.610 -2.002 10.942 1.00 95.94 655 VAL A O 1
ATOM 5024 N N . GLY A 1 656 ? -5.037 -2.147 12.542 1.00 95.62 656 GLY A N 1
ATOM 5025 C CA . GLY A 1 656 ? -4.783 -0.715 12.586 1.00 95.62 656 GLY A CA 1
ATOM 5026 C C . GLY A 1 656 ? -3.878 -0.268 13.720 1.00 95.62 656 GLY A C 1
ATOM 5027 O O . GLY A 1 656 ? -3.283 -1.079 14.425 1.00 95.62 656 GLY A O 1
ATOM 5028 N N . MET A 1 657 ? -3.826 1.046 13.900 1.00 94.38 657 MET A N 1
ATOM 5029 C CA . MET A 1 657 ? -3.132 1.726 14.989 1.00 94.38 657 MET A CA 1
ATOM 5030 C C . MET A 1 657 ? -4.146 2.534 15.805 1.00 94.38 657 MET A C 1
ATOM 5032 O O . MET A 1 657 ? -5.133 3.032 15.258 1.00 94.38 657 MET A O 1
ATOM 5036 N N . MET A 1 658 ? -3.911 2.678 17.107 1.00 94.50 658 MET A N 1
ATOM 5037 C CA . MET A 1 658 ? -4.638 3.603 17.979 1.00 94.50 658 MET A CA 1
ATOM 5038 C C . MET A 1 658 ? -3.660 4.502 18.725 1.00 94.50 658 MET A C 1
ATOM 5040 O O . MET A 1 658 ? -2.686 4.020 19.297 1.00 94.50 658 MET A O 1
ATOM 5044 N N . THR A 1 659 ? -3.944 5.803 18.774 1.00 92.31 659 THR A N 1
ATOM 5045 C CA . THR A 1 659 ? -3.089 6.764 19.469 1.00 92.31 659 THR A CA 1
ATOM 5046 C C . THR A 1 659 ? -3.649 7.061 20.860 1.00 92.31 659 THR A C 1
ATOM 5048 O O . THR A 1 659 ? -4.648 7.771 21.009 1.00 92.31 659 THR A O 1
ATOM 5051 N N . ALA A 1 660 ? -2.977 6.585 21.901 1.00 90.06 660 ALA A N 1
ATOM 5052 C CA . ALA A 1 660 ? -3.215 6.974 23.287 1.00 90.06 660 ALA A CA 1
ATOM 5053 C C . ALA A 1 660 ? -2.695 8.402 23.539 1.00 90.06 660 ALA A C 1
ATOM 5055 O O . ALA A 1 660 ? -1.661 8.809 23.011 1.00 90.06 660 ALA A O 1
ATOM 5056 N N . GLY A 1 661 ? -3.435 9.205 24.304 1.00 84.50 661 GLY A N 1
ATOM 5057 C CA . GLY A 1 661 ? -3.071 10.593 24.592 1.00 84.50 661 GLY A CA 1
ATOM 5058 C C . GLY A 1 661 ? -1.965 10.700 25.644 1.00 84.50 661 GLY A C 1
ATOM 5059 O O . GLY A 1 661 ? -1.941 9.934 26.605 1.00 84.50 661 GLY A O 1
ATOM 5060 N N . ALA A 1 662 ? -1.065 11.670 25.473 1.00 77.56 662 ALA A N 1
ATOM 5061 C CA . ALA A 1 662 ? -0.029 11.985 26.456 1.00 77.56 662 ALA A CA 1
ATOM 5062 C C . ALA A 1 662 ? -0.646 12.644 27.689 1.00 77.56 662 ALA A C 1
ATOM 5064 O O . ALA A 1 662 ? -1.370 13.627 27.530 1.00 77.56 662 ALA A O 1
ATOM 5065 N N . ASN A 1 663 ? -0.329 12.173 28.896 1.00 70.69 663 ASN A N 1
ATOM 5066 C CA . ASN A 1 663 ? -0.783 12.792 30.151 1.00 70.69 663 ASN A CA 1
ATOM 5067 C C . ASN A 1 663 ? -2.313 12.990 30.232 1.00 70.69 663 ASN A C 1
ATOM 5069 O O . ASN A 1 663 ? -2.805 13.799 31.019 1.00 70.69 663 ASN A O 1
ATOM 5073 N N . THR A 1 664 ? -3.089 12.278 29.408 1.00 72.31 664 THR A N 1
ATOM 5074 C CA . THR A 1 664 ? -4.547 12.370 29.409 1.00 72.31 664 THR A CA 1
ATOM 5075 C C . THR A 1 664 ? -5.114 11.348 30.376 1.00 72.31 664 THR A C 1
ATOM 5077 O O . THR A 1 664 ? -4.904 10.147 30.201 1.00 72.31 664 THR A O 1
ATOM 5080 N N . LYS A 1 665 ? -5.886 11.828 31.357 1.00 77.31 665 LYS A N 1
ATOM 5081 C CA . LYS A 1 665 ? -6.619 10.975 32.305 1.00 77.31 665 LYS A CA 1
ATOM 5082 C C . LYS A 1 665 ? -7.733 10.166 31.650 1.00 77.31 665 LYS A C 1
ATOM 5084 O O . LYS A 1 665 ? -8.158 9.162 32.183 1.00 77.31 665 LYS A O 1
ATOM 5089 N N . THR A 1 666 ? -8.306 10.604 30.536 1.00 87.69 666 THR A N 1
ATOM 5090 C CA . THR A 1 666 ? -9.302 9.780 29.845 1.00 87.69 666 THR A CA 1
ATOM 5091 C C . THR A 1 666 ? -9.335 10.133 28.374 1.00 87.69 666 THR A C 1
ATOM 5093 O O . THR A 1 666 ? -9.430 11.308 28.022 1.00 87.69 666 THR A O 1
ATOM 5096 N N . LYS A 1 667 ? -9.260 9.124 27.505 1.00 91.50 667 LYS A N 1
ATOM 5097 C CA . LYS A 1 667 ? -9.407 9.297 26.056 1.00 91.50 667 LYS A CA 1
ATOM 5098 C C . LYS A 1 667 ? -10.057 8.059 25.454 1.00 91.50 667 LYS A C 1
ATOM 5100 O O . LYS A 1 667 ? -9.520 6.964 25.574 1.00 91.50 667 LYS A O 1
ATOM 5105 N N . THR A 1 668 ? -11.175 8.223 24.753 1.00 94.44 668 THR A N 1
ATOM 5106 C CA . THR A 1 668 ? -11.699 7.148 23.904 1.00 94.44 668 THR A CA 1
ATOM 5107 C C . THR A 1 668 ? -10.931 7.121 22.589 1.00 94.44 668 THR A C 1
ATOM 5109 O O . THR A 1 668 ? -10.920 8.096 21.840 1.00 94.44 668 THR A O 1
ATOM 5112 N N . MET A 1 669 ? -10.308 5.986 22.309 1.00 96.19 669 MET A N 1
ATOM 5113 C CA . MET A 1 669 ? -9.692 5.648 21.033 1.00 96.19 669 MET A CA 1
ATOM 5114 C C . MET A 1 669 ? -10.696 4.857 20.198 1.00 96.19 669 MET A C 1
ATOM 5116 O O . MET A 1 669 ? -11.573 4.169 20.732 1.00 96.19 669 MET A O 1
ATOM 5120 N N . SER A 1 670 ? -10.644 4.991 18.876 1.00 97.94 670 SER A N 1
ATOM 5121 C CA . SER A 1 670 ? -11.610 4.333 17.997 1.00 97.94 670 SER A CA 1
ATOM 5122 C C . SER A 1 670 ? -10.981 3.938 16.670 1.00 97.94 670 SER A C 1
ATOM 5124 O O . SER A 1 670 ? -10.319 4.751 16.033 1.00 97.94 670 SER A O 1
ATOM 5126 N N . LEU A 1 671 ? -11.220 2.705 16.229 1.00 98.31 671 LEU A N 1
ATOM 5127 C CA . LEU A 1 671 ? -10.669 2.151 14.991 1.00 98.31 671 LEU A CA 1
ATOM 5128 C C . LEU A 1 671 ? -11.760 1.427 14.203 1.00 98.31 671 LEU A C 1
ATOM 5130 O O . LEU A 1 671 ? -12.521 0.645 14.765 1.00 98.31 671 LEU A O 1
ATOM 5134 N N . ASP A 1 672 ? -11.833 1.667 12.894 1.00 98.06 672 ASP A N 1
ATOM 5135 C CA . ASP A 1 672 ? -12.754 0.940 12.017 1.00 98.06 672 ASP A CA 1
ATOM 5136 C C . ASP A 1 672 ? -12.144 -0.392 11.554 1.00 98.06 672 ASP A C 1
ATOM 5138 O O . ASP A 1 672 ? -11.382 -0.444 10.581 1.00 98.06 672 ASP A O 1
ATOM 5142 N N . VAL A 1 673 ? -12.552 -1.463 12.233 1.00 97.75 673 VAL A N 1
ATOM 5143 C CA . VAL A 1 673 ? -12.167 -2.865 12.020 1.00 97.75 673 VAL A CA 1
ATOM 5144 C C . VAL A 1 673 ? -13.135 -3.611 11.086 1.00 97.75 673 VAL A C 1
ATOM 5146 O O . VAL A 1 673 ? -13.064 -4.829 10.936 1.00 97.75 673 VAL A O 1
ATOM 5149 N N . GLY A 1 674 ? -14.055 -2.895 10.430 1.00 96.31 674 GLY A N 1
ATOM 5150 C CA . GLY A 1 674 ? -15.119 -3.497 9.623 1.00 96.31 674 GLY A CA 1
ATOM 5151 C C . GLY A 1 674 ? -14.658 -4.277 8.387 1.00 96.31 674 GLY A C 1
ATOM 5152 O O . GLY A 1 674 ? -15.454 -5.028 7.831 1.00 96.31 674 GLY A O 1
ATOM 5153 N N . ASP A 1 675 ? -13.421 -4.104 7.919 1.00 93.44 675 ASP A N 1
ATOM 5154 C CA . ASP A 1 675 ? -12.869 -4.933 6.835 1.00 93.44 675 ASP A CA 1
ATOM 5155 C C . ASP A 1 675 ? -12.433 -6.296 7.312 1.00 93.44 675 ASP A C 1
ATOM 5157 O O . ASP A 1 675 ? -12.854 -7.296 6.743 1.00 93.44 675 ASP A O 1
ATOM 5161 N N . TYR A 1 676 ? -11.686 -6.318 8.409 1.00 96.12 676 TYR A N 1
ATOM 5162 C CA . TYR A 1 676 ? -11.230 -7.541 9.037 1.00 96.12 676 TYR A CA 1
ATOM 5163 C C . TYR A 1 676 ? -12.399 -8.503 9.311 1.00 96.12 676 TYR A C 1
ATOM 5165 O O . TYR A 1 676 ? -12.358 -9.658 8.895 1.00 96.12 676 TYR A O 1
ATOM 5173 N N . LEU A 1 677 ? -13.503 -8.010 9.887 1.00 96.81 677 LEU A N 1
ATOM 5174 C CA . LEU A 1 677 ? -14.687 -8.840 10.157 1.00 96.81 677 LEU A CA 1
ATOM 5175 C C . LEU A 1 677 ? -15.395 -9.328 8.883 1.00 96.81 677 LEU A C 1
ATOM 5177 O O . LEU A 1 677 ? -15.905 -10.447 8.836 1.00 96.81 677 LEU A O 1
ATOM 5181 N N . ARG A 1 678 ? -15.443 -8.498 7.838 1.00 94.25 678 ARG A N 1
ATOM 5182 C CA . ARG A 1 678 ? -16.093 -8.830 6.559 1.00 94.25 678 ARG A CA 1
ATOM 5183 C C . ARG A 1 678 ? -15.300 -9.872 5.773 1.00 94.25 678 ARG A C 1
ATOM 5185 O O . ARG A 1 678 ? -15.898 -10.695 5.091 1.00 94.25 678 ARG A O 1
ATOM 5192 N N . GLU A 1 679 ? -13.978 -9.849 5.913 1.00 92.44 679 GLU A N 1
ATOM 5193 C CA . GLU A 1 679 ? -13.022 -10.801 5.334 1.00 92.44 679 GLU A CA 1
ATOM 5194 C C . GLU A 1 679 ? -12.942 -12.120 6.129 1.00 92.44 679 GLU A C 1
ATOM 5196 O O . GLU A 1 679 ? -12.050 -12.931 5.901 1.00 92.44 679 GLU A O 1
ATOM 5201 N N . GLY A 1 680 ? -13.875 -12.358 7.060 1.00 94.44 680 GLY A N 1
ATOM 5202 C CA . GLY A 1 680 ? -13.947 -13.600 7.831 1.00 94.44 680 GLY A CA 1
ATOM 5203 C C . GLY A 1 680 ? -13.212 -13.559 9.171 1.00 94.44 680 GLY A C 1
ATOM 5204 O O . GLY A 1 680 ? -13.254 -14.547 9.899 1.00 94.44 680 GLY A O 1
ATOM 5205 N N . GLY A 1 681 ? -12.618 -12.424 9.544 1.00 96.00 681 GLY A N 1
ATOM 5206 C CA . GLY A 1 681 ? -11.947 -12.240 10.828 1.00 96.00 681 GLY A CA 1
ATOM 5207 C C . GLY A 1 681 ? -12.845 -12.544 12.026 1.00 96.00 681 GLY A C 1
ATOM 5208 O O . GLY A 1 681 ? -14.039 -12.228 12.036 1.00 96.00 681 GLY A O 1
ATOM 5209 N N . VAL A 1 682 ? -12.259 -13.177 13.035 1.00 95.31 682 VAL A N 1
ATOM 5210 C CA . VAL A 1 682 ? -12.907 -13.464 14.314 1.00 95.31 682 VAL A CA 1
ATOM 5211 C C . VAL A 1 682 ? -12.937 -12.171 15.136 1.00 95.31 682 VAL A C 1
ATOM 5213 O O . VAL A 1 682 ? -11.942 -11.453 15.135 1.00 95.31 682 VAL A O 1
ATOM 5216 N N . PRO A 1 683 ? -14.041 -11.814 15.816 1.00 96.75 683 PRO A N 1
ATOM 5217 C CA . PRO A 1 683 ? -14.166 -10.581 16.602 1.00 96.75 683 PRO A CA 1
ATOM 5218 C C . PRO A 1 683 ? -13.362 -10.609 17.920 1.00 96.75 683 PRO A C 1
ATOM 5220 O O . PRO A 1 683 ? -13.882 -10.256 18.979 1.00 96.75 683 PRO A O 1
ATOM 5223 N N . SER A 1 684 ? -12.091 -11.000 17.849 1.00 97.62 684 SER A N 1
ATOM 5224 C CA . SER A 1 684 ? -11.115 -10.938 18.927 1.00 97.62 684 SER A CA 1
ATOM 5225 C C . SER A 1 684 ? -9.894 -10.132 18.486 1.00 97.62 684 SER A C 1
ATOM 5227 O O . SER A 1 684 ? -9.442 -10.210 17.339 1.00 97.62 684 SER A O 1
ATOM 5229 N N . PHE A 1 685 ? -9.439 -9.261 19.382 1.00 98.38 685 PHE A N 1
ATOM 5230 C CA . PHE A 1 685 ? -8.445 -8.238 19.110 1.00 98.38 685 PHE A CA 1
ATOM 5231 C C . PHE A 1 685 ? -7.372 -8.230 20.189 1.00 98.38 685 PHE A C 1
ATOM 5233 O O . PHE A 1 685 ? -7.682 -8.239 21.379 1.00 98.38 685 PHE A O 1
ATOM 5240 N N . LEU A 1 686 ? -6.129 -8.129 19.741 1.00 97.50 686 LEU A N 1
ATOM 5241 C CA . LEU A 1 686 ? -4.928 -7.946 20.537 1.00 97.50 686 LEU A CA 1
ATOM 5242 C C . LEU A 1 686 ? -4.453 -6.498 20.371 1.00 97.50 686 LEU A C 1
ATOM 5244 O O . LEU A 1 686 ? -4.226 -6.025 19.256 1.00 97.50 686 LEU A O 1
ATOM 5248 N N . LEU A 1 687 ? -4.302 -5.788 21.484 1.00 97.38 687 LEU A N 1
ATOM 5249 C CA . LEU A 1 687 ? -3.658 -4.486 21.566 1.00 97.38 687 LEU A CA 1
ATOM 5250 C C . LEU A 1 687 ? -2.284 -4.668 22.197 1.00 97.38 687 LEU A C 1
ATOM 5252 O O . LEU A 1 687 ? -2.160 -5.076 23.351 1.00 97.38 687 LEU A O 1
ATOM 5256 N N . THR A 1 688 ? -1.253 -4.313 21.446 1.00 94.56 688 THR A N 1
ATOM 5257 C CA . THR A 1 688 ? 0.121 -4.309 21.936 1.00 94.56 688 THR A CA 1
ATOM 5258 C C . THR A 1 688 ? 0.795 -2.987 21.613 1.00 94.56 688 THR A C 1
ATOM 5260 O O . THR A 1 688 ? 0.285 -2.166 20.848 1.00 94.56 688 THR A O 1
ATOM 5263 N N . ARG A 1 689 ? 1.993 -2.808 22.147 1.00 90.56 689 ARG A N 1
ATOM 5264 C CA . ARG A 1 689 ? 2.932 -1.819 21.661 1.00 90.56 689 ARG A CA 1
ATOM 5265 C C . ARG A 1 689 ? 4.115 -2.538 21.015 1.00 90.56 689 ARG A C 1
ATOM 5267 O O . ARG A 1 689 ? 4.647 -3.508 21.547 1.00 90.56 689 ARG A O 1
ATOM 5274 N N . MET A 1 690 ? 4.500 -2.065 19.838 1.00 86.44 690 MET A N 1
ATOM 5275 C CA . MET A 1 690 ? 5.644 -2.589 19.098 1.00 86.44 690 MET A CA 1
ATOM 5276 C C . MET A 1 690 ? 6.768 -1.565 19.087 1.00 86.44 690 MET A C 1
ATOM 5278 O O . MET A 1 690 ? 6.527 -0.354 19.086 1.00 86.44 690 MET A O 1
ATOM 5282 N N . PHE A 1 691 ? 8.001 -2.053 19.036 1.00 81.69 691 PHE A N 1
ATOM 5283 C CA . PHE A 1 691 ? 9.125 -1.221 18.664 1.00 81.69 691 PHE A CA 1
ATOM 5284 C C . PHE A 1 691 ? 9.007 -0.886 17.187 1.00 81.69 691 PHE A C 1
ATOM 5286 O O . PHE A 1 691 ? 9.030 -1.777 16.335 1.00 81.69 691 PHE A O 1
ATOM 5293 N N . ARG A 1 692 ? 8.831 0.401 16.887 1.00 79.62 692 ARG A N 1
ATOM 5294 C CA . ARG A 1 692 ? 8.618 0.843 15.516 1.00 79.62 692 ARG A CA 1
ATOM 5295 C C . ARG A 1 692 ? 9.934 0.960 14.753 1.00 79.62 692 ARG A C 1
ATOM 5297 O O . ARG A 1 692 ? 9.970 0.492 13.631 1.00 79.62 692 ARG A O 1
ATOM 5304 N N . PHE A 1 693 ? 11.020 1.482 15.331 1.00 72.56 693 PHE A N 1
ATOM 5305 C CA . PHE A 1 693 ? 12.292 1.667 14.612 1.00 72.56 693 PHE A CA 1
ATOM 5306 C C . PHE A 1 693 ? 13.531 1.485 15.502 1.00 72.56 693 PHE A C 1
ATOM 5308 O O . PHE A 1 693 ? 13.509 1.869 16.666 1.00 72.56 693 PHE A O 1
ATOM 5315 N N . ASP A 1 694 ? 14.643 1.011 14.929 1.00 64.50 694 ASP A N 1
ATOM 5316 C CA . ASP A 1 694 ? 15.921 0.808 15.633 1.00 64.50 694 ASP A CA 1
ATOM 5317 C C . ASP A 1 694 ? 16.637 2.131 15.950 1.00 64.50 694 ASP A C 1
ATOM 5319 O O . ASP A 1 694 ? 17.453 2.638 15.176 1.00 64.50 694 ASP A O 1
ATOM 5323 N N . ALA A 1 695 ? 16.327 2.738 17.095 1.00 56.62 695 ALA A N 1
ATOM 5324 C CA . ALA A 1 695 ? 17.025 3.932 17.558 1.00 56.62 695 ALA A CA 1
ATOM 5325 C C . ALA A 1 695 ? 18.410 3.573 18.131 1.00 56.62 695 ALA A C 1
ATOM 5327 O O . ALA A 1 695 ? 18.516 3.006 19.218 1.00 56.62 695 ALA A O 1
ATOM 5328 N N . ARG A 1 696 ? 19.501 3.989 17.472 1.00 47.91 696 ARG A N 1
ATOM 5329 C CA . ARG A 1 696 ? 20.783 4.176 18.173 1.00 47.91 696 ARG A CA 1
ATOM 5330 C C . ARG A 1 696 ? 20.713 5.476 18.972 1.00 47.91 696 ARG A C 1
ATOM 5332 O O . ARG A 1 696 ? 20.883 6.550 18.404 1.00 47.91 696 ARG A O 1
ATOM 5339 N N . GLY A 1 697 ? 20.511 5.363 20.280 1.00 43.28 697 GLY A N 1
ATOM 5340 C CA . GLY A 1 697 ? 20.798 6.434 21.232 1.00 43.28 697 GLY A CA 1
ATOM 5341 C C . GLY A 1 697 ? 19.597 6.862 22.065 1.00 43.28 697 GLY A C 1
ATOM 5342 O O . GLY A 1 697 ? 18.594 7.352 21.556 1.00 43.28 697 GLY A O 1
ATOM 5343 N N . SER A 1 698 ? 19.753 6.730 23.375 1.00 35.66 698 SER A N 1
ATOM 5344 C CA . SER A 1 698 ? 18.947 7.346 24.425 1.00 35.66 698 SER A CA 1
ATOM 5345 C C . SER A 1 698 ? 19.115 8.876 24.420 1.00 35.66 698 SER A C 1
ATOM 5347 O O . SER A 1 698 ? 19.779 9.442 25.286 1.00 35.66 698 SER A O 1
ATOM 5349 N N . GLY A 1 699 ? 18.565 9.554 23.413 1.00 42.69 699 GLY A N 1
ATOM 5350 C CA . GLY A 1 699 ? 18.617 11.010 23.275 1.00 42.69 699 GLY A CA 1
ATOM 5351 C C . GLY A 1 699 ? 17.410 11.562 22.517 1.00 42.69 699 GLY A C 1
ATOM 5352 O O . GLY A 1 699 ? 16.662 10.806 21.903 1.00 42.69 699 GLY A O 1
ATOM 5353 N N . ALA A 1 700 ? 17.234 12.886 22.562 1.00 34.50 700 ALA A N 1
ATOM 5354 C CA . ALA A 1 700 ? 16.088 13.692 22.106 1.00 34.50 700 ALA A CA 1
ATOM 5355 C C . ALA A 1 700 ? 15.649 13.564 20.617 1.00 34.50 700 ALA A C 1
ATOM 5357 O O . ALA A 1 700 ? 14.939 14.427 20.112 1.00 34.50 700 ALA A O 1
ATOM 5358 N N . ALA A 1 701 ? 16.055 12.508 19.905 1.00 44.38 701 ALA A N 1
ATOM 5359 C CA . ALA A 1 701 ? 15.723 12.211 18.509 1.00 44.38 701 ALA A CA 1
ATOM 5360 C C . ALA A 1 701 ? 14.695 11.067 18.333 1.00 44.38 701 ALA A C 1
ATOM 5362 O O . ALA A 1 701 ? 14.388 10.673 17.201 1.00 44.38 701 ALA A O 1
ATOM 5363 N N . ALA A 1 702 ? 14.166 10.502 19.425 1.00 51.84 702 ALA A N 1
ATOM 5364 C CA . ALA A 1 702 ? 13.024 9.597 19.342 1.00 51.84 702 ALA A CA 1
ATOM 5365 C C . ALA A 1 702 ? 11.765 10.393 18.968 1.00 51.84 702 ALA A C 1
ATOM 5367 O O . ALA A 1 702 ? 11.455 11.403 19.601 1.00 51.84 702 ALA A O 1
ATOM 5368 N N . LEU A 1 703 ? 11.048 9.948 17.932 1.00 57.41 703 LEU A N 1
ATOM 5369 C CA . LEU A 1 703 ? 9.770 10.553 17.565 1.00 57.41 703 LEU A CA 1
ATOM 5370 C C . LEU A 1 703 ? 8.786 10.415 18.729 1.00 57.41 703 LEU A C 1
ATOM 5372 O O . LEU A 1 703 ? 8.812 9.443 19.491 1.00 57.41 703 LEU A O 1
ATOM 5376 N N . GLN A 1 704 ? 7.914 11.408 18.865 1.00 54.34 704 GLN A N 1
ATOM 5377 C CA . GLN A 1 704 ? 6.909 11.424 19.913 1.00 54.34 704 GLN A CA 1
ATOM 5378 C C . GLN A 1 704 ? 5.996 10.188 19.771 1.00 54.34 704 GLN A C 1
ATOM 5380 O O . GLN A 1 704 ? 5.299 10.044 18.770 1.00 54.34 704 GLN A O 1
ATOM 5385 N N . GLY A 1 705 ? 6.039 9.290 20.761 1.00 58.06 705 GLY A N 1
ATOM 5386 C CA . GLY A 1 705 ? 5.306 8.012 20.785 1.00 58.06 705 GLY A CA 1
ATOM 5387 C C . GLY A 1 705 ? 6.116 6.746 20.544 1.00 58.06 705 GLY A C 1
ATOM 5388 O O . GLY A 1 705 ? 5.625 5.647 20.812 1.00 58.06 705 GLY A O 1
ATOM 5389 N N . ASP A 1 706 ? 7.389 6.891 20.187 1.00 66.81 706 ASP A N 1
ATOM 5390 C CA . ASP A 1 706 ? 8.311 5.763 20.022 1.00 66.81 706 ASP A CA 1
ATOM 5391 C C . ASP A 1 706 ? 9.217 5.517 21.227 1.00 66.81 706 ASP A C 1
ATOM 5393 O O . ASP A 1 706 ? 9.906 4.503 21.295 1.00 66.81 706 ASP A O 1
ATOM 5397 N N . VAL A 1 707 ? 9.191 6.414 22.215 1.00 65.31 707 VAL A N 1
ATOM 5398 C CA . VAL A 1 707 ? 9.909 6.231 23.481 1.00 65.31 707 VAL A CA 1
ATOM 5399 C C . VAL A 1 707 ? 9.242 5.113 24.277 1.00 65.31 707 VAL A C 1
ATOM 5401 O O . VAL A 1 707 ? 8.191 5.339 24.886 1.00 65.31 707 VAL A O 1
ATOM 5404 N N . LEU A 1 708 ? 9.824 3.909 24.250 1.00 67.94 708 LEU A N 1
ATOM 5405 C CA . LEU A 1 708 ? 9.381 2.774 25.060 1.00 67.94 708 LEU A CA 1
ATOM 5406 C C . LEU A 1 708 ? 9.587 3.068 26.552 1.00 67.94 708 LEU A C 1
ATOM 5408 O O . LEU A 1 708 ? 10.651 2.835 27.113 1.00 67.94 708 LEU A O 1
ATOM 5412 N N . GLY A 1 709 ? 8.564 3.614 27.196 1.00 65.00 709 GLY A N 1
ATOM 5413 C CA . GLY A 1 709 ? 8.521 3.857 28.631 1.00 65.00 709 GLY A CA 1
ATOM 5414 C C . GLY A 1 709 ? 7.073 3.928 29.091 1.00 65.00 709 GLY A C 1
ATOM 5415 O O . GLY A 1 709 ? 6.237 4.444 28.356 1.00 65.00 709 GLY A O 1
ATOM 5416 N N . GLY A 1 710 ? 6.800 3.376 30.276 1.00 77.62 710 GLY A N 1
ATOM 5417 C CA . GLY A 1 710 ? 5.497 3.332 30.948 1.00 77.62 710 GLY A CA 1
ATOM 5418 C C . GLY A 1 710 ? 4.377 2.581 30.209 1.00 77.62 710 GLY A C 1
ATOM 5419 O O . GLY A 1 710 ? 4.533 2.096 29.089 1.00 77.62 710 GLY A O 1
ATOM 5420 N N . ALA A 1 711 ? 3.237 2.458 30.885 1.00 87.62 711 ALA A N 1
ATOM 5421 C CA . ALA A 1 711 ? 2.090 1.681 30.436 1.00 87.62 711 ALA A CA 1
ATOM 5422 C C . ALA A 1 711 ? 0.941 2.586 29.983 1.00 87.62 711 ALA A C 1
ATOM 5424 O O . ALA A 1 711 ? 0.705 3.658 30.554 1.00 87.62 711 ALA A O 1
ATOM 5425 N N . VAL A 1 712 ? 0.187 2.111 28.992 1.00 91.25 712 VAL A N 1
ATOM 5426 C CA . VAL A 1 712 ? -1.149 2.627 28.689 1.00 91.25 712 VAL A CA 1
ATOM 5427 C C . VAL A 1 712 ? -2.155 1.804 29.484 1.00 91.25 712 VAL A C 1
ATOM 5429 O O . VAL A 1 712 ? -2.263 0.595 29.284 1.00 91.25 712 VAL A O 1
ATOM 5432 N N . ALA A 1 713 ? -2.871 2.464 30.393 1.00 92.38 713 ALA A N 1
ATOM 5433 C CA . ALA A 1 713 ? -3.956 1.868 31.158 1.00 92.38 713 ALA A CA 1
ATOM 5434 C C . ALA A 1 713 ? -5.267 2.001 30.372 1.00 92.38 713 ALA A C 1
ATOM 5436 O O . ALA A 1 713 ? -5.668 3.111 30.003 1.00 92.38 713 ALA A O 1
ATOM 5437 N N . LEU A 1 714 ? -5.922 0.875 30.111 1.00 93.44 714 LEU A N 1
ATOM 5438 C CA . LEU A 1 714 ? -7.172 0.765 29.369 1.00 93.44 714 LEU A CA 1
ATOM 5439 C C . LEU A 1 714 ? -8.299 0.365 30.320 1.00 93.44 714 LEU A C 1
ATOM 5441 O O . LEU A 1 714 ? -8.096 -0.449 31.212 1.00 93.44 714 LEU A O 1
ATOM 5445 N N . VAL A 1 715 ? -9.491 0.907 30.107 1.00 93.44 715 VAL A N 1
ATOM 5446 C CA . VAL A 1 715 ? -10.700 0.501 30.827 1.00 93.44 715 VAL A CA 1
ATOM 5447 C C . VAL A 1 715 ? -11.110 -0.896 30.358 1.00 93.44 715 VAL A C 1
ATOM 5449 O O . VAL A 1 715 ? -11.272 -1.107 29.153 1.00 93.44 715 VAL A O 1
ATOM 5452 N N . SER A 1 716 ? -11.294 -1.822 31.298 1.00 92.44 716 SER A N 1
ATOM 5453 C CA . SER A 1 716 ? -11.825 -3.166 31.033 1.00 92.44 716 SER A CA 1
ATOM 5454 C C . SER A 1 716 ? -13.358 -3.186 31.002 1.00 92.44 716 SER A C 1
ATOM 5456 O O . SER A 1 716 ? -14.041 -2.178 31.236 1.00 92.44 716 SER A O 1
ATOM 5458 N N . ARG A 1 717 ? -13.929 -4.360 30.757 1.00 90.25 717 ARG A N 1
ATOM 5459 C CA . ARG A 1 717 ? -15.352 -4.673 30.867 1.00 90.25 717 ARG A CA 1
ATOM 5460 C C . ARG A 1 717 ? -15.862 -4.502 32.298 1.00 90.25 717 ARG A C 1
ATOM 5462 O O . ARG A 1 717 ? -17.003 -4.077 32.489 1.00 90.25 717 ARG A O 1
ATOM 5469 N N . GLU A 1 718 ? -15.023 -4.748 33.294 1.00 88.56 718 GLU A N 1
ATOM 5470 C CA . GLU A 1 718 ? -15.291 -4.580 34.727 1.00 88.56 718 GLU A CA 1
ATOM 5471 C C . GLU A 1 718 ? -15.108 -3.122 35.170 1.00 88.56 718 GLU A C 1
ATOM 5473 O O . GLU A 1 718 ? -15.388 -2.768 36.318 1.00 88.56 718 GLU A O 1
ATOM 5478 N N . GLY A 1 719 ? -14.693 -2.244 34.251 1.00 82.44 719 GLY A N 1
ATOM 5479 C CA . GLY A 1 719 ? -14.577 -0.811 34.465 1.00 82.44 719 GLY A CA 1
ATOM 5480 C C . GLY A 1 719 ? -15.822 -0.215 35.130 1.00 82.44 719 GLY A C 1
ATOM 5481 O O . GLY A 1 719 ? -16.972 -0.506 34.761 1.00 82.44 719 GLY A O 1
ATOM 5482 N N . ARG A 1 720 ? -15.581 0.661 36.117 1.00 76.00 720 ARG A N 1
ATOM 5483 C CA . ARG A 1 720 ? -16.626 1.262 36.969 1.00 76.00 720 ARG A CA 1
ATOM 5484 C C . ARG A 1 720 ? -17.656 2.062 36.171 1.00 76.00 720 ARG A C 1
ATOM 5486 O O . ARG A 1 720 ? -18.832 2.065 36.517 1.00 76.00 720 ARG A O 1
ATOM 5493 N N . SER A 1 721 ? -17.226 2.727 35.098 1.00 80.88 721 SER A N 1
ATOM 5494 C CA . SER A 1 721 ? -18.117 3.485 34.218 1.00 80.88 721 SER A CA 1
ATOM 5495 C C . SER A 1 721 ? -18.521 2.663 32.999 1.00 80.88 721 SER A C 1
ATOM 5497 O O . SER A 1 721 ? -17.686 2.353 32.149 1.00 80.88 721 SER A O 1
ATOM 5499 N N . ALA A 1 722 ? -19.822 2.395 32.854 1.00 81.56 722 ALA A N 1
ATOM 5500 C CA . ALA A 1 722 ? -20.370 1.698 31.691 1.00 81.56 722 ALA A CA 1
ATOM 5501 C C . ALA A 1 722 ? -20.054 2.400 30.356 1.00 81.56 722 ALA A C 1
ATOM 5503 O O . ALA A 1 722 ? -19.921 1.735 29.332 1.00 81.56 722 ALA A O 1
ATOM 5504 N N . SER A 1 723 ? -19.894 3.729 30.354 1.00 82.44 723 SER A N 1
ATOM 5505 C CA . SER A 1 723 ? -19.585 4.502 29.142 1.00 82.44 723 SER A CA 1
ATOM 5506 C C . SER A 1 723 ? -18.129 4.380 28.684 1.00 82.44 723 SER A C 1
ATOM 5508 O O . SER A 1 723 ? -17.836 4.685 27.527 1.00 82.44 723 SER A O 1
ATOM 5510 N N . GLY A 1 724 ? -17.229 3.943 29.572 1.00 86.38 724 GLY A N 1
ATOM 5511 C CA . GLY A 1 724 ? -15.812 3.739 29.274 1.00 86.38 724 GLY A CA 1
ATOM 5512 C C . GLY A 1 724 ? -15.480 2.335 28.771 1.00 86.38 724 GLY A C 1
ATOM 5513 O O . GLY A 1 724 ? -14.416 2.155 28.180 1.00 86.38 724 GLY A O 1
ATOM 5514 N N . ARG A 1 725 ? -16.380 1.366 28.980 1.00 93.81 725 ARG A N 1
ATOM 5515 C CA . ARG A 1 725 ? -16.146 -0.050 28.668 1.00 93.81 725 ARG A CA 1
ATOM 5516 C C . ARG A 1 725 ? -15.864 -0.279 27.175 1.00 93.81 725 ARG A C 1
ATOM 5518 O O . ARG A 1 725 ? -16.392 0.463 26.341 1.00 93.81 725 ARG A O 1
ATOM 5525 N N . PRO A 1 726 ? -15.081 -1.312 26.821 1.00 96.31 726 PRO A N 1
ATOM 5526 C CA . PRO A 1 726 ? -14.841 -1.702 25.436 1.00 96.31 726 PRO A CA 1
ATOM 5527 C C . PRO A 1 726 ? -16.134 -2.051 24.687 1.00 96.31 726 PRO A C 1
ATOM 5529 O O . PRO A 1 726 ? -16.965 -2.827 25.167 1.00 96.31 726 PRO A O 1
ATOM 5532 N N . VAL A 1 727 ? -16.307 -1.503 23.482 1.00 97.81 727 VAL A N 1
ATOM 5533 C CA . VAL A 1 727 ? -17.484 -1.772 22.635 1.00 97.81 727 VAL A CA 1
ATOM 5534 C C . VAL A 1 727 ? -17.101 -1.841 21.162 1.00 97.81 727 VAL A C 1
ATOM 5536 O O . VAL A 1 727 ? -16.301 -1.045 20.671 1.00 97.81 727 VAL A O 1
ATOM 5539 N N . LEU A 1 728 ? -17.772 -2.726 20.429 1.00 98.00 728 LEU A N 1
ATOM 5540 C CA . LEU A 1 728 ? -17.801 -2.742 18.976 1.00 98.00 728 LEU A CA 1
ATOM 5541 C C . LEU A 1 728 ? -19.122 -2.136 18.475 1.00 98.00 728 LEU A C 1
ATOM 5543 O O . LEU A 1 728 ? -20.203 -2.699 18.658 1.00 98.00 728 LEU A O 1
ATOM 5547 N N . ARG A 1 729 ? -19.055 -0.968 17.826 1.00 97.94 729 ARG A N 1
ATOM 5548 C CA . ARG A 1 729 ? -20.213 -0.343 17.165 1.00 97.94 729 ARG A CA 1
ATOM 5549 C C . ARG A 1 729 ? -20.292 -0.801 15.713 1.00 97.94 729 ARG A C 1
ATOM 5551 O O . ARG A 1 729 ? -19.499 -0.355 14.890 1.00 97.94 729 ARG A O 1
ATOM 5558 N N . ILE A 1 730 ? -21.273 -1.629 15.380 1.00 98.31 730 ILE A N 1
ATOM 5559 C CA . ILE A 1 730 ? -21.448 -2.184 14.034 1.00 98.31 730 ILE A CA 1
ATOM 5560 C C . ILE A 1 730 ? -22.485 -1.367 13.275 1.00 98.31 730 ILE A C 1
ATOM 5562 O O . ILE A 1 730 ? -23.606 -1.209 13.750 1.00 98.31 730 ILE A O 1
ATOM 5566 N N . ILE A 1 731 ? -22.131 -0.883 12.087 1.00 98.06 731 ILE A N 1
ATOM 5567 C CA . ILE A 1 731 ? -23.042 -0.254 11.128 1.00 98.06 731 ILE A CA 1
ATOM 5568 C C . ILE A 1 731 ? -23.180 -1.213 9.951 1.00 98.06 731 ILE A C 1
ATOM 5570 O O . ILE A 1 731 ? -22.193 -1.524 9.283 1.00 98.06 731 ILE A O 1
ATOM 5574 N N . TYR A 1 732 ? -24.393 -1.689 9.691 1.00 97.19 732 TYR A N 1
ATOM 5575 C CA . TYR A 1 732 ? -24.646 -2.709 8.676 1.00 97.19 732 TYR A CA 1
ATOM 5576 C C . TYR A 1 732 ? -25.905 -2.400 7.875 1.00 97.19 732 TYR A C 1
ATOM 5578 O O . TYR A 1 732 ? -26.835 -1.751 8.358 1.00 97.19 732 TYR A O 1
ATOM 5586 N N . LYS A 1 733 ? -25.917 -2.844 6.621 1.00 94.50 733 LYS A N 1
ATOM 5587 C CA . LYS A 1 733 ? -27.078 -2.720 5.739 1.00 94.50 733 LYS A CA 1
ATOM 5588 C C . LYS A 1 733 ? -28.222 -3.580 6.280 1.00 94.50 733 LYS A C 1
ATOM 5590 O O . LYS A 1 733 ? -27.972 -4.722 6.662 1.00 94.50 733 LYS A O 1
ATOM 5595 N N . LYS A 1 734 ? -29.441 -3.034 6.324 1.00 88.25 734 LYS A N 1
ATOM 5596 C CA . LYS A 1 734 ? -30.637 -3.821 6.668 1.00 88.25 734 LYS A CA 1
ATOM 5597 C C . LYS A 1 734 ? -30.900 -4.871 5.586 1.00 88.25 734 LYS A C 1
ATOM 5599 O O . LYS A 1 734 ? -30.806 -4.517 4.391 1.00 88.25 734 LYS A O 1
#

pLDDT: mean 79.88, std 17.07, range [33.19, 98.69]

Foldseek 3Di:
DAQEEAEDEQADPDLQNVLLCLLLVGQAYAYELDDAPLLLCVLPVPDPVCQQQAPVSPARQQADVSLVVSVVVLLCQQQDPPRQHPVRVCVPPPVNPVVVVQCSQDNDDPVVVVPDDPDFPLRHHNCVVVLVVCVVSNHAYQYEDAHACVSQPCPDPDNNGRSNRSSLSVLLSSLLVVLLVCLVSVHAHYEQHAANLVHPSADLSNVLSSLQSNQVSNQSNLQSNQNRPPPDDRGGHAYEDDAHAALQQQQGHPRHRRNLSQLLCQPPHDPDPCVPVDGTSHQEYEYEHELAFLVRLLVSLVPNQVSSCVSNVNDGRAYERSEYAHHDPVCLPPPQDQAQQQALLRLLRLLSNVLSCVPRHNYYYYYAQEWTDDPPDDDTRNRHQFYWDSPPDPDDRHDTRTFGGGLNSLSSSLVSVQDPPFDFPPDDPPPPPVDPPVRWGWGWTDDPWWIKIKIRASAQAKDKDKDQQVRPPQFDFQAWKFKFKRHRQHRRFGPDTFGQHPNRIDIDMDHHSMMMMITTTHHDKDKDKWFFPFKFKAFAAPRQQPLATHPRQPQKAKAAAFQDQPRRRHMKMKTATDDDPPFDLLFFSWKKKKWKWQFWPDDFWKAKKWKKFFQDPPDDSRGDYQVPDFQFAHQNHHQQAQVNWTGDSVGIRTQTMWIHGHGDRMDMTMHTSSVCSSVVTHRMMMIHGTQRHRDDDPDDPDPRRNPRDTIGMIGDCNNPDPVNGIIIMTMGDD

Secondary structure (DSSP, 8-state):
--EEEEE-TTB---HHHHHHHHHH--SEEEEES--HHHHHHHHHHS-GGGTTB-TTS--B-SSHHHHHHHHHHHHHHHH-TTSPPHHHHHHH-SSS-HHHHHHHHH---HHHHSS----S-TTB--HHHHHHHHHHTT-EEEEE----TTTS------TTSHHHHHHHHHHHHHHHHHHHHHHHTT--EEES-S-GGG-TT--HHHHHHHHHHHHHHHHHHHHHHHHHSTTSPP---EEE---BSSS-SS--GGG--HHHHHHHTTT-PPTT-TT-TT--S-SBEEEEE-S--HHHHHHHHHHHHHHHHHHTTT----EEEEEE-SS-HHHIIIII-TTGGGSHHHHHHHHHHHHHHTTT-SEEEE--SB-EE-SSSSSEE--SSEEE--S-STT-TT---EEEE-HHHHHHHHHHHT-TT------------SS--TTEEEEEEE-SSEEEEEEEE-SSS-EEEEEEGGGSTTBPTT-B-EEEEE-SS-EEEEEE--B--TTSEEEEEE-SSEEEEEEEESB-EEEEEEEEEEEEEEE-GGGTT--S-BSTTSSEEEEB---SS-GGG-EEEEEEE---TTS-GGGEEEEEEEEEEEEE--SSS-EEEEEEEES-----TTT--TTT-TTB----S---SGGG--B-TTTEEEEEEEEEPTT-S-EEEEEE-HHHHHTT--SEEEEE----S---SSSTTS-TTT---S-EEEE-TT-S-TTTS-EEEEEEE-